Protein AF-A0A2A3HDX5-F1 (afdb_monomer)

pLDDT: mean 86.26, std 14.19, range [23.27, 98.81]

Mean predicted aligned error: 11.77 Å

Structure (mmCIF, N/CA/C/O backbone):
data_AF-A0A2A3HDX5-F1
#
_entry.id   AF-A0A2A3HDX5-F1
#
loop_
_atom_site.group_PDB
_atom_site.id
_atom_site.type_symbol
_atom_site.label_atom_id
_atom_site.label_alt_id
_atom_site.label_comp_id
_atom_site.label_asym_id
_atom_site.label_entity_id
_atom_site.label_seq_id
_atom_site.pdbx_PDB_ins_code
_atom_site.Cartn_x
_atom_site.Cartn_y
_atom_site.Cartn_z
_atom_site.occupancy
_atom_site.B_iso_or_equiv
_atom_site.auth_seq_id
_atom_site.auth_comp_id
_atom_site.auth_asym_id
_atom_site.auth_atom_id
_atom_site.pdbx_PDB_model_num
ATOM 1 N N . MET A 1 1 ? -5.873 13.989 49.346 1.00 29.36 1 MET A N 1
ATOM 2 C CA . MET A 1 1 ? -6.504 12.853 48.635 1.00 29.36 1 MET A CA 1
ATOM 3 C C . MET A 1 1 ? -7.904 12.492 49.153 1.00 29.36 1 MET A C 1
ATOM 5 O O . MET A 1 1 ? -8.596 11.765 48.463 1.00 29.36 1 MET A O 1
ATOM 9 N N . SER A 1 2 ? -8.398 13.068 50.260 1.00 23.27 2 SER A N 1
ATOM 10 C CA . SER A 1 2 ? -9.788 12.904 50.744 1.00 23.27 2 SER A CA 1
ATOM 11 C C . SER A 1 2 ? -10.852 13.723 49.984 1.00 23.27 2 SER A C 1
ATOM 13 O O . SER A 1 2 ? -11.965 13.888 50.469 1.00 23.27 2 SER A O 1
ATOM 15 N N . ARG A 1 3 ? -10.521 14.278 48.811 1.00 31.16 3 ARG A N 1
ATOM 16 C CA . ARG A 1 3 ? -11.404 15.168 48.030 1.00 31.16 3 ARG A CA 1
ATOM 17 C C . ARG A 1 3 ? -11.554 14.790 46.555 1.00 31.16 3 ARG A C 1
ATOM 19 O O . ARG A 1 3 ? -12.134 15.552 45.800 1.00 31.16 3 ARG A O 1
ATOM 26 N N . ILE A 1 4 ? -11.116 13.591 46.164 1.00 33.06 4 ILE A N 1
ATOM 27 C CA . ILE A 1 4 ? -11.606 12.971 44.916 1.00 33.06 4 ILE A CA 1
ATOM 28 C C . ILE A 1 4 ? -13.091 12.562 45.077 1.00 33.06 4 ILE A C 1
ATOM 30 O O . ILE A 1 4 ? -13.806 12.413 44.096 1.00 33.06 4 ILE A O 1
ATOM 34 N N . ASP A 1 5 ? -13.585 12.497 46.319 1.00 32.12 5 ASP A N 1
ATOM 35 C CA . ASP A 1 5 ? -14.989 12.241 46.665 1.00 32.12 5 ASP A CA 1
ATOM 36 C C . ASP A 1 5 ? -15.783 13.518 47.043 1.00 32.12 5 ASP A C 1
ATOM 38 O O . ASP A 1 5 ? -16.868 13.428 47.614 1.00 32.12 5 ASP A O 1
ATOM 42 N N . GLY A 1 6 ? -15.262 14.721 46.761 1.00 29.25 6 GLY A N 1
ATOM 43 C CA . GLY A 1 6 ? -15.857 15.988 47.203 1.00 29.25 6 GLY A CA 1
ATOM 44 C C . GLY A 1 6 ? -16.529 16.800 46.093 1.00 29.25 6 GLY A C 1
ATOM 45 O O . GLY A 1 6 ? -15.847 17.479 45.337 1.00 29.25 6 GLY A O 1
ATOM 46 N N . GLU A 1 7 ? -17.863 16.783 46.094 1.00 30.11 7 GLU A N 1
ATOM 47 C CA . GLU A 1 7 ? -18.774 17.859 45.646 1.00 30.11 7 GLU A CA 1
ATOM 48 C C . GLU A 1 7 ? -19.170 18.025 44.166 1.00 30.11 7 GLU A C 1
ATOM 50 O O . GLU A 1 7 ? -19.931 18.939 43.880 1.00 30.11 7 GLU A O 1
ATOM 55 N N . ASN A 1 8 ? -18.861 17.097 43.249 1.00 29.55 8 ASN A N 1
ATOM 56 C CA . ASN A 1 8 ? -19.584 17.051 41.952 1.00 29.55 8 ASN A CA 1
ATOM 57 C C . ASN A 1 8 ? -19.887 15.647 41.383 1.00 29.55 8 ASN A C 1
ATOM 59 O O . ASN A 1 8 ? -20.447 15.512 40.297 1.00 29.55 8 ASN A O 1
ATOM 63 N N . SER A 1 9 ? -19.608 14.566 42.114 1.00 32.16 9 SER A N 1
ATOM 64 C CA . SER A 1 9 ? -19.750 13.199 41.599 1.00 32.16 9 SER A CA 1
ATOM 65 C C . SER A 1 9 ? -21.141 12.586 41.845 1.00 32.16 9 SER A C 1
ATOM 67 O O . SER A 1 9 ? -21.323 11.657 42.628 1.00 32.16 9 SER A O 1
ATOM 69 N N . ARG A 1 10 ? -22.143 13.037 41.074 1.00 30.02 10 ARG A N 1
ATOM 70 C CA . ARG A 1 10 ? -23.196 12.111 40.589 1.00 30.02 10 ARG A CA 1
ATOM 71 C C . ARG A 1 10 ? -22.709 11.271 39.393 1.00 30.02 10 ARG A C 1
ATOM 73 O O . ARG A 1 10 ? -23.472 10.489 38.830 1.00 30.02 10 ARG A O 1
ATOM 80 N N . GLU A 1 11 ? -21.441 11.416 39.018 1.00 41.84 11 GLU A N 1
ATOM 81 C CA . GLU A 1 11 ? -20.782 10.690 37.939 1.00 41.84 11 GLU A CA 1
ATOM 82 C C . GLU A 1 11 ? -20.215 9.345 38.420 1.00 41.84 11 GLU A C 1
ATOM 84 O O . GLU A 1 11 ? -19.734 9.206 39.545 1.00 41.84 11 GLU A O 1
ATOM 89 N N . LYS A 1 12 ? -20.351 8.323 37.566 1.00 50.56 12 LYS A N 1
ATOM 90 C CA . LYS A 1 12 ? -20.046 6.911 37.842 1.00 50.56 12 LYS A CA 1
ATOM 91 C C . LYS A 1 12 ? -18.658 6.742 38.482 1.00 50.56 12 LYS A C 1
ATOM 93 O O . LYS A 1 12 ? -17.657 7.172 37.921 1.00 50.56 12 LYS A O 1
ATOM 98 N N . LYS A 1 13 ? -18.595 6.041 39.621 1.00 57.62 13 LYS A N 1
ATOM 99 C CA . LYS A 1 13 ? -17.328 5.596 40.223 1.00 57.62 13 LYS A CA 1
ATOM 100 C C . LYS A 1 13 ? -16.625 4.625 39.263 1.00 57.62 13 LYS A C 1
ATOM 102 O O . LYS A 1 13 ? -17.256 3.672 38.806 1.00 57.62 13 LYS A O 1
ATOM 107 N N . LEU A 1 14 ? -15.338 4.861 38.984 1.00 58.59 14 LEU A N 1
ATOM 108 C CA . LEU A 1 14 ? -14.471 3.903 38.283 1.00 58.59 14 LEU A CA 1
ATOM 109 C C . LEU A 1 14 ? -14.567 2.519 38.961 1.00 58.59 14 LEU A C 1
ATOM 111 O O . LEU A 1 14 ? -14.590 2.481 40.197 1.00 58.59 14 LEU A O 1
ATOM 115 N N . PRO A 1 15 ? -14.591 1.407 38.195 1.00 66.25 15 PRO A N 1
ATOM 116 C CA . PRO A 1 15 ? -14.511 0.057 38.753 1.00 66.25 15 PRO A CA 1
ATOM 117 C C . PRO A 1 15 ? -13.350 -0.081 39.743 1.00 66.25 15 PRO A C 1
ATOM 119 O O . PRO A 1 15 ? -12.271 0.475 39.518 1.00 66.25 15 PRO A O 1
ATOM 122 N N . GLU A 1 16 ? -13.573 -0.801 40.840 1.00 67.50 16 GLU A N 1
ATOM 123 C CA . GLU A 1 16 ? -12.605 -0.926 41.936 1.00 67.50 16 GLU A CA 1
ATOM 124 C C . GLU A 1 16 ? -11.291 -1.557 41.462 1.00 67.50 16 GLU A C 1
ATOM 126 O O . GLU A 1 16 ? -10.225 -1.010 41.742 1.00 67.50 16 GLU A O 1
ATOM 131 N N . GLU A 1 17 ? -11.367 -2.583 40.607 1.00 65.88 17 GLU A N 1
ATOM 132 C CA . GLU A 1 17 ? -10.187 -3.261 40.057 1.00 65.88 17 GLU A CA 1
ATOM 133 C C . GLU A 1 17 ? -9.284 -2.295 39.271 1.00 65.88 17 GLU A C 1
ATOM 135 O O . GLU A 1 17 ? -8.059 -2.315 39.384 1.00 65.88 17 GLU A O 1
ATOM 140 N N . LYS A 1 18 ? -9.878 -1.372 38.505 1.00 65.75 18 LYS A N 1
ATOM 141 C CA . LYS A 1 18 ? -9.108 -0.351 37.784 1.00 65.75 18 LYS A CA 1
ATOM 142 C C . LYS A 1 18 ? -8.481 0.671 38.708 1.00 65.75 18 LYS A C 1
ATOM 144 O O . LYS A 1 18 ? -7.370 1.124 38.440 1.00 65.75 18 LYS A O 1
ATOM 149 N N . ARG A 1 19 ? -9.216 1.100 39.739 1.00 71.56 19 ARG A N 1
ATOM 150 C CA . ARG A 1 19 ? -8.685 2.059 40.710 1.00 71.56 19 ARG A CA 1
ATOM 151 C C . ARG A 1 19 ? -7.432 1.482 41.344 1.00 71.56 19 ARG A C 1
ATOM 153 O O . ARG A 1 19 ? -6.453 2.205 41.438 1.00 71.56 19 ARG A O 1
ATOM 160 N N . GLU A 1 20 ? -7.434 0.200 41.692 1.00 69.56 20 GLU A N 1
ATOM 161 C CA . GLU A 1 20 ? -6.246 -0.476 42.214 1.00 69.56 20 GLU A CA 1
ATOM 162 C C . GLU A 1 20 ? -5.088 -0.486 41.213 1.00 69.56 20 GLU A C 1
ATOM 164 O O . GLU A 1 20 ? -3.992 -0.071 41.578 1.00 69.56 20 GLU A O 1
ATOM 169 N N . VAL A 1 21 ? -5.313 -0.865 39.948 1.00 68.31 21 VAL A N 1
ATOM 170 C CA . VAL A 1 21 ? -4.245 -0.877 38.927 1.00 68.31 21 VAL A CA 1
ATOM 171 C C . VAL A 1 21 ? -3.658 0.521 38.709 1.00 68.31 21 VAL A C 1
ATOM 173 O O . VAL A 1 21 ? -2.443 0.693 38.780 1.00 68.31 21 VAL A O 1
ATOM 176 N N . ILE A 1 22 ? -4.503 1.540 38.514 1.00 68.62 22 ILE A N 1
ATOM 177 C CA . ILE A 1 22 ? -4.050 2.931 38.344 1.00 68.62 22 ILE A CA 1
ATOM 178 C C . ILE A 1 22 ? -3.278 3.385 39.586 1.00 68.62 22 ILE A C 1
ATOM 180 O O . ILE A 1 22 ? -2.213 3.988 39.467 1.00 68.62 22 ILE A O 1
ATOM 184 N N . MET A 1 23 ? -3.800 3.098 40.782 1.00 72.12 23 MET A N 1
ATOM 185 C CA . MET A 1 23 ? -3.158 3.492 42.032 1.00 72.12 23 MET A CA 1
ATOM 186 C C . MET A 1 23 ? -1.813 2.802 42.220 1.00 72.12 23 MET A C 1
ATOM 188 O O . MET A 1 23 ? -0.877 3.471 42.649 1.00 72.12 23 MET A O 1
ATOM 192 N N . ASN A 1 24 ? -1.689 1.517 41.895 1.00 69.69 24 ASN A N 1
ATOM 193 C CA . ASN A 1 24 ? -0.436 0.777 42.012 1.00 69.69 24 ASN A CA 1
ATOM 194 C C . ASN A 1 24 ? 0.639 1.371 41.099 1.00 69.69 24 ASN A C 1
ATOM 196 O O . ASN A 1 24 ? 1.730 1.695 41.567 1.00 69.69 24 ASN A O 1
ATOM 200 N N . GLU A 1 25 ? 0.305 1.609 39.835 1.00 67.12 25 GLU A N 1
ATOM 201 C CA . GLU A 1 25 ? 1.253 2.121 38.847 1.00 67.12 25 GLU A CA 1
ATOM 202 C C . GLU A 1 25 ? 1.669 3.570 39.122 1.00 67.12 25 GLU A C 1
ATOM 204 O O . GLU A 1 25 ? 2.853 3.900 39.211 1.00 67.12 25 GLU A O 1
ATOM 209 N N . VAL A 1 26 ? 0.695 4.451 39.362 1.00 70.19 26 VAL A N 1
ATOM 210 C CA . VAL A 1 26 ? 0.956 5.868 39.638 1.00 70.19 26 VAL A CA 1
ATOM 211 C C . VAL A 1 26 ? 1.676 6.049 40.982 1.00 70.19 26 VAL A C 1
ATOM 213 O O . VAL A 1 26 ? 2.553 6.907 41.111 1.00 70.19 26 VAL A O 1
ATOM 216 N N . SER A 1 27 ? 1.365 5.224 41.989 1.00 71.50 27 SER A N 1
ATOM 217 C CA . SER A 1 27 ? 2.059 5.281 43.284 1.00 71.50 27 SER A CA 1
ATOM 218 C C . SER A 1 27 ? 3.542 4.955 43.157 1.00 71.50 27 SER A C 1
ATOM 220 O O . SER A 1 27 ? 4.344 5.555 43.872 1.00 71.50 27 SER A O 1
ATOM 222 N N . ASN A 1 28 ? 3.920 4.040 42.262 1.00 68.38 28 ASN A N 1
ATOM 223 C CA . ASN A 1 28 ? 5.319 3.676 42.049 1.00 68.38 28 ASN A CA 1
ATOM 224 C C . ASN A 1 28 ? 6.129 4.855 41.494 1.00 68.38 28 ASN A C 1
ATOM 226 O O . ASN A 1 28 ? 7.231 5.115 41.976 1.00 68.38 28 ASN A O 1
ATOM 230 N N . VAL A 1 29 ? 5.556 5.637 40.572 1.00 67.88 29 VAL A N 1
ATOM 231 C CA . VAL A 1 29 ? 6.195 6.849 40.026 1.00 67.88 29 VAL A CA 1
ATOM 232 C C . VAL A 1 29 ? 6.490 7.868 41.129 1.00 67.88 29 VAL A C 1
ATOM 234 O O . VAL A 1 29 ? 7.585 8.428 41.193 1.00 67.88 29 VAL A O 1
ATOM 237 N N . PHE A 1 30 ? 5.538 8.088 42.038 1.00 67.81 30 PHE A N 1
ATOM 238 C CA . PHE A 1 30 ? 5.719 9.049 43.126 1.00 67.81 30 PHE A CA 1
ATOM 239 C C . PHE A 1 30 ? 6.679 8.561 44.212 1.00 67.81 30 PHE A C 1
ATOM 241 O O . PHE A 1 30 ? 7.401 9.383 44.780 1.00 67.81 30 PHE A O 1
ATOM 248 N N . LYS A 1 31 ? 6.700 7.252 44.493 1.00 68.38 31 LYS A N 1
ATOM 249 C CA . LYS A 1 31 ? 7.575 6.647 45.506 1.00 68.38 31 LYS A CA 1
ATOM 250 C C . LYS A 1 31 ? 9.033 6.561 45.050 1.00 68.38 31 LYS A C 1
ATOM 252 O O . LYS A 1 31 ? 9.915 6.856 45.842 1.00 68.38 31 LYS A O 1
ATOM 257 N N . ASN A 1 32 ? 9.290 6.222 43.786 1.00 64.88 32 ASN A N 1
ATOM 258 C CA . ASN A 1 32 ? 10.648 5.946 43.296 1.00 64.88 32 ASN A CA 1
ATOM 259 C C . ASN A 1 32 ? 11.505 7.200 43.045 1.00 64.88 32 ASN A C 1
ATOM 261 O O . ASN A 1 32 ? 12.716 7.085 42.891 1.00 64.88 32 ASN A O 1
ATOM 265 N N . GLN A 1 33 ? 10.899 8.388 42.979 1.00 64.94 33 GLN A N 1
ATOM 266 C CA . GLN A 1 33 ? 11.599 9.650 42.695 1.00 64.94 33 GLN A CA 1
ATOM 267 C C . GLN A 1 33 ? 11.646 10.619 43.893 1.00 64.94 33 GLN A C 1
ATOM 269 O O . GLN A 1 33 ? 11.982 11.792 43.713 1.00 64.94 33 GLN A O 1
ATOM 274 N N . ASP A 1 34 ? 11.255 10.170 45.094 1.00 69.50 34 ASP A N 1
ATOM 275 C CA . ASP A 1 34 ? 11.167 10.992 46.314 1.00 69.50 34 ASP A CA 1
ATOM 276 C C . ASP A 1 34 ? 10.407 12.324 46.115 1.00 69.50 34 ASP A C 1
ATOM 278 O O . ASP A 1 34 ? 10.627 13.311 46.821 1.00 69.50 34 ASP A O 1
ATOM 282 N N . LEU A 1 35 ? 9.475 12.384 45.151 1.00 72.62 35 LEU A N 1
ATOM 283 C CA . LEU A 1 35 ? 8.777 13.626 44.776 1.00 72.62 35 LEU A CA 1
ATOM 284 C C . LEU A 1 35 ? 7.881 14.158 45.899 1.00 72.62 35 LEU A C 1
ATOM 286 O O . LEU A 1 35 ? 7.528 15.342 45.907 1.00 72.62 35 LEU A O 1
ATOM 290 N N . TYR A 1 36 ? 7.507 13.283 46.831 1.00 76.12 36 TYR A N 1
ATOM 291 C CA . TYR A 1 36 ? 6.725 13.599 48.019 1.00 76.12 36 TYR A CA 1
ATOM 292 C C . TYR A 1 36 ? 7.569 14.196 49.155 1.00 76.12 36 TYR A C 1
ATOM 294 O O . TYR A 1 36 ? 6.994 14.797 50.065 1.00 76.12 36 TYR A O 1
ATOM 302 N N . THR A 1 37 ? 8.900 14.082 49.103 1.00 78.94 37 THR A N 1
ATOM 303 C CA . THR A 1 37 ? 9.803 14.567 50.152 1.00 78.94 37 THR A CA 1
ATOM 304 C C . THR A 1 37 ? 9.849 16.103 50.150 1.00 78.94 37 THR A C 1
ATOM 306 O O . THR A 1 37 ? 10.144 16.709 49.114 1.00 78.94 37 THR A O 1
ATOM 309 N N . PRO A 1 38 ? 9.538 16.777 51.275 1.00 79.00 38 PRO A N 1
ATOM 310 C CA . PRO A 1 38 ? 9.551 18.236 51.341 1.00 79.00 38 PRO A CA 1
ATOM 311 C C . PRO A 1 38 ? 10.972 18.808 51.292 1.00 79.00 38 PRO A C 1
ATOM 313 O O . PRO A 1 38 ? 11.850 18.364 52.028 1.00 79.00 38 PRO A O 1
ATOM 316 N N . GLN A 1 39 ? 11.177 19.860 50.501 1.00 78.19 39 GLN A N 1
ATOM 317 C CA . GLN A 1 39 ? 12.342 20.742 50.587 1.00 78.19 39 GLN A CA 1
ATOM 318 C C . GLN A 1 39 ? 11.842 22.141 50.964 1.00 78.19 39 GLN A C 1
ATOM 320 O O . GLN A 1 39 ? 10.990 22.700 50.281 1.00 78.19 39 GLN A O 1
ATOM 325 N N . ASN A 1 40 ? 12.324 22.705 52.077 1.00 80.94 40 ASN A N 1
ATOM 326 C CA . ASN A 1 40 ? 11.859 23.999 52.608 1.00 80.94 40 ASN A CA 1
ATOM 327 C C . ASN A 1 40 ? 10.333 24.077 52.853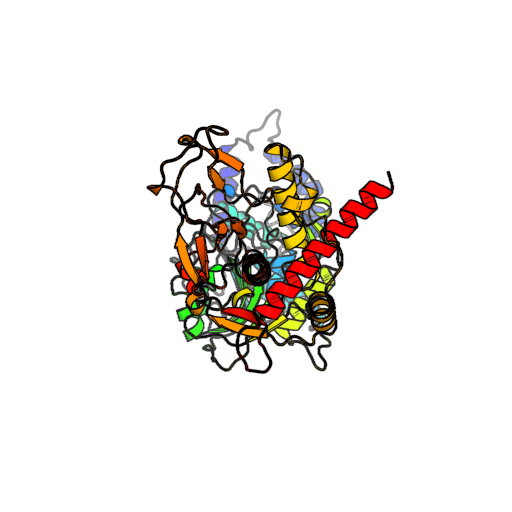 1.00 80.94 40 ASN A C 1
ATOM 329 O O . ASN A 1 40 ? 9.707 25.104 52.612 1.00 80.94 40 ASN A O 1
ATOM 333 N N . GLY A 1 41 ? 9.723 22.986 53.333 1.00 84.12 41 GLY A N 1
ATOM 334 C CA . GLY A 1 41 ? 8.296 22.937 53.692 1.00 84.12 41 GLY A CA 1
ATOM 335 C C . GLY A 1 41 ? 7.333 22.612 52.542 1.00 84.12 41 GLY A C 1
ATOM 336 O O . GLY A 1 41 ? 6.136 22.438 52.783 1.00 84.12 41 GLY A O 1
ATOM 337 N N . GLU A 1 42 ? 7.828 22.459 51.311 1.00 83.62 42 GLU A N 1
ATOM 338 C CA . GLU A 1 42 ? 7.024 22.074 50.148 1.00 83.62 42 GLU A CA 1
ATOM 339 C C . GLU A 1 42 ? 7.691 20.940 49.357 1.00 83.62 42 GLU A C 1
ATOM 341 O O . GLU A 1 42 ? 8.897 20.940 49.125 1.00 83.62 42 GLU A O 1
ATOM 346 N N . SER A 1 43 ? 6.911 19.937 48.948 1.00 86.56 43 SER A N 1
ATOM 347 C CA . SER A 1 43 ? 7.396 18.868 48.073 1.00 86.56 43 SER A CA 1
ATOM 348 C C . SER A 1 43 ? 7.189 19.225 46.601 1.00 86.56 43 SER A C 1
ATOM 350 O O . SER A 1 43 ? 6.252 19.948 46.245 1.00 86.56 43 SER A O 1
ATOM 352 N N . LYS A 1 44 ? 8.029 18.677 45.715 1.00 82.56 44 LYS A N 1
ATOM 353 C CA . LYS A 1 44 ? 7.875 18.859 44.260 1.00 82.56 44 LYS A CA 1
ATOM 354 C C . LYS A 1 44 ? 6.496 18.392 43.785 1.00 82.56 44 LYS A C 1
ATOM 356 O O . LYS A 1 44 ? 5.871 19.072 42.976 1.00 82.56 44 LYS A O 1
ATOM 361 N N . LEU A 1 45 ? 5.994 17.289 44.345 1.00 83.50 45 LEU A N 1
ATOM 362 C CA . LEU A 1 45 ? 4.656 16.773 44.063 1.00 83.50 45 LEU A CA 1
ATOM 363 C C . LEU A 1 45 ? 3.558 17.769 44.448 1.00 83.50 45 LEU A C 1
ATOM 365 O O . LEU A 1 45 ? 2.649 18.001 43.656 1.00 83.50 45 LEU A O 1
ATOM 369 N N . ARG A 1 46 ? 3.648 18.393 45.633 1.00 83.56 46 ARG A N 1
ATOM 370 C CA . ARG A 1 46 ? 2.680 19.412 46.065 1.00 83.56 46 ARG A CA 1
ATOM 371 C C . ARG A 1 46 ? 2.673 20.603 45.112 1.00 83.56 46 ARG A C 1
ATOM 373 O O . ARG A 1 46 ? 1.595 21.064 44.742 1.00 83.56 46 ARG A O 1
ATOM 380 N N . LYS A 1 47 ? 3.849 21.063 44.683 1.00 84.56 47 LYS A N 1
ATOM 381 C CA . LYS A 1 47 ? 3.977 22.180 43.741 1.00 84.56 47 LYS A CA 1
ATOM 382 C C . LYS A 1 47 ? 3.330 21.863 42.390 1.00 84.56 47 LYS A C 1
ATOM 384 O O . LYS A 1 47 ? 2.502 22.635 41.918 1.00 84.56 47 LYS A O 1
ATOM 389 N N . VAL A 1 48 ? 3.643 20.702 41.807 1.00 83.69 48 VAL A N 1
ATOM 390 C CA . VAL A 1 48 ? 3.046 20.247 40.536 1.00 83.69 48 VAL A CA 1
ATOM 391 C C . VAL A 1 48 ? 1.535 20.066 40.672 1.00 83.69 48 VAL A C 1
ATOM 393 O O . VAL A 1 48 ? 0.785 20.578 39.847 1.00 83.69 48 VAL A O 1
ATOM 396 N N . TYR A 1 49 ? 1.075 19.402 41.735 1.00 84.38 49 TYR A N 1
ATOM 397 C CA . TYR A 1 49 ? -0.352 19.217 41.992 1.00 84.38 49 TYR A CA 1
ATOM 398 C C . TYR A 1 49 ? -1.084 20.554 42.123 1.00 84.38 49 TYR A C 1
ATOM 400 O O . TYR A 1 49 ? -2.178 20.693 41.594 1.00 84.38 49 TYR A O 1
ATOM 408 N N . THR A 1 50 ? -0.487 21.545 42.790 1.00 85.50 50 THR A N 1
ATOM 409 C CA . THR A 1 50 ? -1.100 22.871 42.965 1.00 85.50 50 THR A CA 1
ATOM 410 C C . THR A 1 50 ? -1.289 23.577 41.623 1.00 85.50 50 THR A C 1
ATOM 412 O O . THR A 1 50 ? -2.368 24.108 41.383 1.00 85.50 50 THR A O 1
ATOM 415 N N . ILE A 1 51 ? -0.293 23.515 40.730 1.00 85.88 51 ILE A N 1
ATOM 416 C CA . ILE A 1 51 ? -0.396 24.056 39.362 1.00 85.88 51 ILE A CA 1
ATOM 417 C C . ILE A 1 51 ? -1.500 23.328 38.589 1.00 85.88 51 ILE A C 1
ATOM 419 O O . ILE A 1 51 ? -2.406 23.957 38.055 1.00 85.88 51 ILE A O 1
ATOM 423 N N . VAL A 1 52 ? -1.482 21.991 38.571 1.00 82.12 52 VAL A N 1
ATOM 424 C CA . VAL A 1 52 ? -2.504 21.207 37.857 1.00 82.12 52 VAL A CA 1
ATOM 425 C C . VAL A 1 52 ? -3.901 21.499 38.412 1.00 82.12 52 VAL A C 1
ATOM 427 O O . VAL A 1 52 ? -4.842 21.697 37.651 1.00 82.12 52 VAL A O 1
ATOM 430 N N . HIS A 1 53 ? -4.051 21.564 39.733 1.00 81.75 53 HIS A N 1
ATOM 431 C CA . HIS A 1 53 ? -5.340 21.748 40.385 1.00 81.75 53 HIS A CA 1
ATOM 432 C C . HIS A 1 53 ? -5.912 23.155 40.212 1.00 81.75 53 HIS A C 1
ATOM 434 O O . HIS A 1 53 ? -7.114 23.295 40.010 1.00 81.75 53 HIS A O 1
ATOM 440 N N . ASN A 1 54 ? -5.082 24.191 40.310 1.00 83.50 54 ASN A N 1
ATOM 441 C CA . ASN A 1 54 ? -5.558 25.572 40.269 1.00 83.50 54 ASN A CA 1
ATOM 442 C C . ASN A 1 54 ? -5.579 26.139 38.848 1.00 83.50 54 ASN A C 1
ATOM 444 O O . ASN A 1 54 ? -6.485 26.898 38.521 1.00 83.50 54 ASN A O 1
ATOM 448 N N . ASP A 1 55 ? -4.624 25.742 38.004 1.00 82.81 55 ASP A N 1
ATOM 449 C CA . ASP A 1 55 ? -4.404 26.373 36.701 1.00 82.81 55 ASP A CA 1
ATOM 450 C C . ASP A 1 55 ? -4.854 25.494 35.526 1.00 82.81 55 ASP A C 1
ATOM 452 O O . ASP A 1 55 ? -4.979 26.001 34.416 1.00 82.81 55 ASP A O 1
ATOM 456 N N . ILE A 1 56 ? -5.095 24.188 35.726 1.00 75.69 56 ILE A N 1
ATOM 457 C CA . ILE A 1 56 ? -5.475 23.261 34.639 1.00 75.69 56 ILE A CA 1
ATOM 458 C C . ILE A 1 56 ? -6.860 22.647 34.872 1.00 75.69 56 ILE A C 1
ATOM 460 O O . ILE A 1 56 ? -7.711 22.712 33.984 1.00 75.69 56 ILE A O 1
ATOM 464 N N . LEU A 1 57 ? -7.126 22.083 36.057 1.00 72.94 57 LEU A N 1
ATOM 465 C CA . LEU A 1 57 ? -8.397 21.412 36.358 1.00 72.94 57 LEU A CA 1
ATOM 466 C C . LEU A 1 57 ? -9.643 22.289 36.143 1.00 72.94 57 LEU A C 1
ATOM 468 O O . LEU A 1 57 ? -10.605 21.742 35.616 1.00 72.94 57 LEU A O 1
ATOM 472 N N . PRO A 1 58 ? -9.674 23.605 36.446 1.00 75.94 58 PRO A N 1
ATOM 473 C CA . PRO A 1 58 ? -10.866 24.426 36.201 1.00 75.94 58 PRO A CA 1
ATOM 474 C C . PRO A 1 58 ? -11.255 24.518 34.718 1.00 75.94 58 PRO A C 1
ATOM 476 O O . PRO A 1 58 ? -12.435 24.605 34.375 1.00 75.94 58 PRO A O 1
ATOM 479 N N . TYR A 1 59 ? -10.267 24.452 33.822 1.00 68.62 59 TYR A N 1
ATOM 480 C CA . TYR A 1 59 ? -10.498 24.401 32.376 1.00 68.62 59 TYR A CA 1
ATOM 481 C C . TYR A 1 59 ? -10.954 23.013 31.910 1.00 68.62 59 TYR A C 1
ATOM 483 O O . TYR A 1 59 ? -11.574 22.895 30.858 1.00 68.62 59 TYR A O 1
ATOM 491 N N . LEU A 1 60 ? -10.668 21.967 32.693 1.00 63.28 60 LEU A N 1
ATOM 492 C CA . LEU A 1 60 ? -11.133 20.601 32.455 1.00 63.28 60 LEU A CA 1
ATOM 493 C C . LEU A 1 60 ? -12.502 20.304 33.084 1.00 63.28 60 LEU A C 1
ATOM 495 O O . LEU A 1 60 ? -13.133 19.357 32.641 1.00 63.28 60 LEU A O 1
ATOM 499 N N . SER A 1 61 ? -12.946 21.050 34.102 1.00 56.16 61 SER A N 1
ATOM 500 C CA . SER A 1 61 ? -14.148 20.748 34.902 1.00 56.16 61 SER A CA 1
ATOM 501 C C . SER A 1 61 ? -15.322 21.718 34.714 1.00 56.16 61 SER A C 1
ATOM 503 O O . SER A 1 61 ? -16.376 21.524 35.319 1.00 56.16 61 SER A O 1
ATOM 505 N N . SER A 1 62 ? -15.165 22.771 33.909 1.00 55.56 62 SER A N 1
ATOM 506 C CA . SER A 1 62 ? -16.241 23.729 33.630 1.00 55.56 62 SER A CA 1
ATOM 507 C C . SER A 1 62 ? -17.233 23.188 32.589 1.00 55.56 62 SER A C 1
ATOM 509 O O . SER A 1 62 ? -16.847 22.549 31.614 1.00 55.56 62 SER A O 1
ATOM 511 N N . GLU A 1 63 ? -18.531 23.484 32.763 1.00 46.56 63 GLU A N 1
ATOM 512 C CA . GLU A 1 63 ? -19.658 23.022 31.917 1.00 46.56 63 GLU A CA 1
ATOM 513 C C . GLU A 1 63 ? -19.558 23.399 30.418 1.00 46.56 63 GLU A C 1
ATOM 515 O O . GLU A 1 63 ? -20.365 22.955 29.604 1.00 46.56 63 GLU A O 1
ATOM 520 N N . LEU A 1 64 ? -18.536 24.160 30.019 1.00 46.31 64 LEU A N 1
ATOM 521 C CA . LEU A 1 64 ? -18.162 24.467 28.634 1.00 46.31 64 LEU A CA 1
ATOM 522 C C . LEU A 1 64 ? -17.225 23.399 28.034 1.00 46.31 64 LEU A C 1
ATOM 524 O O . LEU A 1 64 ? -16.295 23.718 27.290 1.00 46.31 64 LEU A O 1
ATOM 528 N N . HIS A 1 65 ? -17.486 22.121 28.329 1.00 52.41 65 HIS A N 1
ATOM 529 C CA . HIS A 1 65 ? -16.848 20.963 27.698 1.00 52.41 65 HIS A CA 1
ATOM 530 C C . HIS A 1 65 ? -17.114 20.933 26.183 1.00 52.41 65 HIS A C 1
ATOM 532 O O . HIS A 1 65 ? -17.934 20.164 25.678 1.00 52.41 65 HIS A O 1
ATOM 538 N N . ASN A 1 66 ? -16.373 21.725 25.418 1.00 55.09 66 ASN A N 1
ATOM 539 C CA . ASN A 1 66 ? -16.210 21.453 24.004 1.00 55.09 66 ASN A CA 1
ATOM 540 C C . ASN A 1 66 ? -15.209 20.301 23.898 1.00 55.09 66 ASN A C 1
ATOM 542 O O . ASN A 1 66 ? -14.036 20.468 24.225 1.00 55.09 66 ASN A O 1
ATOM 546 N N . ILE A 1 67 ? -15.674 19.145 23.412 1.00 56.38 67 ILE A N 1
ATOM 547 C CA . ILE A 1 67 ? -14.881 17.956 23.022 1.00 56.38 67 ILE A CA 1
ATOM 548 C C . ILE A 1 67 ? -13.559 18.344 22.322 1.00 56.38 67 ILE A C 1
ATOM 550 O O . ILE A 1 67 ? -12.535 17.674 22.443 1.00 56.38 67 ILE A O 1
ATOM 554 N N . ASP A 1 68 ? -13.575 19.473 21.622 1.00 59.56 68 ASP A N 1
ATOM 555 C CA . ASP A 1 68 ? -12.454 20.054 20.902 1.00 59.56 68 ASP A CA 1
ATOM 556 C C . ASP A 1 68 ? -11.289 20.561 21.788 1.00 59.56 68 ASP A C 1
ATOM 558 O O . ASP A 1 68 ? -10.133 20.467 21.380 1.00 59.56 68 ASP A O 1
ATOM 562 N N . PHE A 1 69 ? -11.534 21.057 23.010 1.00 68.00 69 PHE A N 1
ATOM 563 C CA . PHE A 1 69 ? -10.457 21.466 23.931 1.00 68.00 69 PHE A CA 1
ATOM 564 C C . PHE A 1 69 ? -9.698 20.251 24.469 1.00 68.00 69 PHE A C 1
ATOM 566 O O . PHE A 1 69 ? -8.477 20.166 24.324 1.00 68.00 69 PHE A O 1
ATOM 573 N N . THR A 1 70 ? -10.420 19.273 25.017 1.00 64.75 70 THR A N 1
ATOM 574 C CA . THR A 1 70 ? -9.825 18.023 25.501 1.00 64.75 70 THR A CA 1
ATOM 575 C C . THR A 1 70 ? -9.101 17.287 24.374 1.00 64.75 70 THR A C 1
ATOM 577 O O . THR A 1 70 ? -7.976 16.825 24.555 1.00 64.75 70 THR A O 1
ATOM 580 N N . GLY A 1 71 ? -9.700 17.252 23.177 1.00 62.97 71 GLY A N 1
ATOM 581 C CA . GLY A 1 71 ? -9.081 16.712 21.969 1.00 62.97 71 GLY A CA 1
ATOM 582 C C . GLY A 1 71 ? -7.741 17.369 21.623 1.00 62.97 71 GLY A C 1
ATOM 583 O O . GLY A 1 71 ? -6.811 16.673 21.218 1.00 62.97 71 GLY A O 1
ATOM 584 N N . ARG A 1 72 ? -7.627 18.694 21.786 1.00 67.06 72 ARG A N 1
ATOM 585 C CA . ARG A 1 72 ? -6.375 19.436 21.569 1.00 67.06 72 ARG A CA 1
ATOM 586 C C . ARG A 1 72 ? -5.343 19.164 22.658 1.00 67.06 72 ARG A C 1
ATOM 588 O O . ARG A 1 72 ? -4.180 18.951 22.326 1.00 67.06 72 ARG A O 1
ATOM 595 N N . LEU A 1 73 ? -5.757 19.121 23.925 1.00 68.00 73 LEU A N 1
ATOM 596 C CA . LEU A 1 73 ? -4.868 18.798 25.043 1.00 68.00 73 LEU A CA 1
ATOM 597 C C . LEU A 1 73 ? -4.259 17.398 24.885 1.00 68.00 73 LEU A C 1
ATOM 599 O O . LEU A 1 73 ? -3.053 17.236 25.032 1.00 68.00 73 LEU A O 1
ATOM 603 N N . PHE A 1 74 ? -5.071 16.410 24.507 1.00 66.69 74 PHE A N 1
ATOM 604 C CA . PHE A 1 74 ? -4.617 15.048 24.213 1.00 66.69 74 PHE A CA 1
ATOM 605 C C . PHE A 1 74 ? -3.567 14.999 23.099 1.00 66.69 74 PHE A C 1
ATOM 607 O O . PHE A 1 74 ? -2.548 14.331 23.257 1.00 66.69 74 PHE A O 1
ATOM 614 N N . ASN A 1 75 ? -3.787 15.719 21.991 1.00 64.12 75 ASN A N 1
ATOM 615 C CA . ASN A 1 75 ? -2.816 15.758 20.895 1.00 64.12 75 ASN A CA 1
ATOM 616 C C . ASN A 1 75 ? -1.468 16.297 21.387 1.00 64.12 75 ASN A C 1
ATOM 618 O O . ASN A 1 75 ? -0.438 15.698 21.105 1.00 64.12 75 ASN A O 1
ATOM 622 N N . VAL A 1 76 ? -1.493 17.380 22.173 1.00 67.25 76 VAL A N 1
ATOM 623 C CA . VAL A 1 76 ? -0.275 17.943 22.760 1.00 67.25 76 VAL A CA 1
ATOM 624 C C . VAL A 1 76 ? 0.388 16.924 23.678 1.00 67.25 76 VAL A C 1
ATOM 626 O O . VAL A 1 76 ? 1.573 16.691 23.518 1.00 67.25 76 VAL A O 1
ATOM 629 N N . LEU A 1 77 ? -0.339 16.287 24.602 1.00 67.31 77 LEU A N 1
ATOM 630 C CA . LEU A 1 77 ? 0.244 15.332 25.553 1.00 67.31 77 LEU A CA 1
ATOM 631 C C . LEU A 1 77 ? 0.888 14.123 24.859 1.00 67.31 77 LEU A C 1
ATOM 633 O O . LEU A 1 77 ? 1.994 13.743 25.234 1.00 67.31 77 LEU A O 1
ATOM 637 N N . ASN A 1 78 ? 0.251 13.567 23.825 1.00 64.62 78 ASN A N 1
ATOM 638 C CA . ASN A 1 78 ? 0.805 12.442 23.067 1.00 64.62 78 ASN A CA 1
ATOM 639 C C . ASN A 1 78 ? 2.107 12.784 22.330 1.00 64.62 78 ASN A C 1
ATOM 641 O O . ASN A 1 78 ? 2.928 11.890 22.144 1.00 64.62 78 ASN A O 1
ATOM 645 N N . ASP A 1 79 ? 2.329 14.044 21.945 1.00 62.16 79 ASP A N 1
ATOM 646 C CA . ASP A 1 79 ? 3.588 14.468 21.315 1.00 62.16 79 ASP A CA 1
ATOM 647 C C . ASP A 1 79 ? 4.787 14.397 22.283 1.00 62.16 79 ASP A C 1
ATOM 649 O O . ASP A 1 79 ? 5.935 14.351 21.837 1.00 62.16 79 ASP A O 1
ATOM 653 N N . TRP A 1 80 ? 4.537 14.381 23.599 1.00 59.38 80 TRP A N 1
ATOM 654 C CA . TRP A 1 80 ? 5.570 14.278 24.640 1.00 59.38 80 TRP A CA 1
ATOM 655 C C . TRP A 1 80 ? 5.748 12.861 25.193 1.00 59.38 80 TRP A C 1
ATOM 657 O O . TRP A 1 80 ? 6.662 12.644 25.988 1.00 59.38 80 TRP A O 1
ATOM 667 N N . VAL A 1 81 ? 4.896 11.906 24.806 1.00 61.75 81 VAL A N 1
ATOM 668 C CA . VAL A 1 81 ? 5.037 10.508 25.226 1.00 61.75 81 VAL A CA 1
ATOM 669 C C . VAL A 1 81 ? 6.116 9.854 24.372 1.00 61.75 81 VAL A C 1
ATOM 671 O O . VAL A 1 81 ? 5.916 9.599 23.183 1.00 61.75 81 VAL A O 1
ATOM 674 N N . ASP A 1 82 ? 7.252 9.560 24.995 1.00 55.00 82 ASP A N 1
ATOM 675 C CA . ASP A 1 82 ? 8.260 8.687 24.405 1.00 55.00 82 ASP A CA 1
ATOM 676 C C . ASP A 1 82 ? 7.790 7.237 24.569 1.00 55.00 82 ASP A C 1
ATOM 678 O O . ASP A 1 82 ? 7.461 6.815 25.678 1.00 55.00 82 ASP A O 1
ATOM 682 N N . VAL A 1 83 ? 7.676 6.495 23.467 1.00 57.12 83 VAL A N 1
ATOM 683 C CA . VAL A 1 83 ? 7.285 5.079 23.510 1.00 57.12 83 VAL A CA 1
ATOM 684 C C . VAL A 1 83 ? 8.571 4.271 23.679 1.00 57.12 83 VAL A C 1
ATOM 686 O O . VAL A 1 83 ? 9.401 4.303 22.763 1.00 57.12 83 VAL A O 1
ATOM 689 N N . PRO A 1 84 ? 8.760 3.558 24.806 1.00 47.12 84 PRO A N 1
ATOM 690 C CA . PRO A 1 84 ? 9.927 2.703 24.994 1.00 47.12 84 PRO A CA 1
ATOM 691 C C . PRO A 1 84 ? 10.059 1.726 23.817 1.00 47.12 84 PRO A C 1
ATOM 693 O O . PRO A 1 84 ? 9.062 1.175 23.351 1.00 47.12 84 PRO A O 1
ATOM 696 N N . ASP A 1 85 ? 11.278 1.546 23.306 1.00 49.97 85 ASP A N 1
ATOM 697 C CA . ASP A 1 85 ? 11.617 0.617 22.214 1.00 49.97 85 ASP A CA 1
ATOM 698 C C . ASP A 1 85 ? 10.947 0.881 20.847 1.00 49.97 85 ASP A C 1
ATOM 700 O O . ASP A 1 85 ? 10.960 0.016 19.964 1.00 49.97 85 ASP A O 1
ATOM 704 N N . GLY A 1 86 ? 10.418 2.089 20.606 1.00 47.50 86 GLY A N 1
ATOM 705 C CA . GLY A 1 86 ? 9.789 2.465 19.328 1.00 47.50 86 GLY A CA 1
ATOM 706 C C . GLY A 1 86 ? 10.700 2.352 18.092 1.00 47.50 86 GLY A C 1
ATOM 707 O O . GLY A 1 86 ? 10.203 2.335 16.968 1.00 47.50 86 GLY A O 1
ATOM 708 N N . ALA A 1 87 ? 12.019 2.249 18.288 1.00 42.69 87 ALA A N 1
ATOM 709 C CA . ALA A 1 87 ? 13.001 2.052 17.222 1.00 42.69 87 ALA A CA 1
ATOM 710 C C . ALA A 1 87 ? 13.288 0.571 16.892 1.00 42.69 87 ALA A C 1
ATOM 712 O O . ALA A 1 87 ? 13.771 0.302 15.795 1.00 42.69 87 ALA A O 1
ATOM 713 N N . GLU A 1 88 ? 13.003 -0.378 17.796 1.00 44.12 88 GLU A N 1
ATOM 714 C CA . GLU A 1 88 ? 13.351 -1.800 17.608 1.00 44.12 88 GLU A CA 1
ATOM 715 C C . GLU A 1 88 ? 12.150 -2.703 17.265 1.00 44.12 88 GLU A C 1
ATOM 717 O O . GLU A 1 88 ? 12.351 -3.763 16.678 1.00 44.12 88 GLU A O 1
ATOM 722 N N . ASN A 1 89 ? 10.903 -2.301 17.566 1.00 46.84 89 ASN A N 1
ATOM 723 C CA . ASN A 1 89 ? 9.749 -3.223 17.551 1.00 46.84 89 ASN A CA 1
ATOM 724 C C . ASN A 1 89 ? 8.607 -2.923 16.554 1.00 46.84 89 ASN A C 1
ATOM 726 O O . ASN A 1 89 ? 7.560 -3.568 16.643 1.00 46.84 89 ASN A O 1
ATOM 730 N N . ASP A 1 90 ? 8.761 -1.986 15.609 1.00 59.59 90 ASP A N 1
ATOM 731 C CA . ASP A 1 90 ? 7.688 -1.574 14.672 1.00 59.59 90 ASP A CA 1
ATOM 732 C C . ASP A 1 90 ? 6.376 -1.127 15.373 1.00 59.59 90 ASP A C 1
ATOM 734 O O . ASP A 1 90 ? 5.290 -1.170 14.792 1.00 59.59 90 ASP A O 1
ATOM 738 N N . VAL A 1 91 ? 6.449 -0.690 16.637 1.00 67.12 91 VAL A N 1
ATOM 739 C CA . VAL A 1 91 ? 5.298 -0.198 17.412 1.00 67.12 91 VAL A CA 1
ATOM 740 C C . VAL A 1 91 ? 5.185 1.311 17.222 1.00 67.12 91 VAL A C 1
ATOM 742 O O . VAL A 1 91 ? 6.010 2.075 17.722 1.00 67.12 91 VAL A O 1
ATOM 745 N N . VAL A 1 92 ? 4.157 1.758 16.496 1.00 73.88 92 VAL A N 1
ATOM 746 C CA . VAL A 1 92 ? 3.980 3.175 16.145 1.00 73.88 92 VAL A CA 1
ATOM 747 C C . VAL A 1 92 ? 2.587 3.668 16.522 1.00 73.88 92 VAL A C 1
ATOM 749 O O . VAL A 1 92 ? 1.583 3.028 16.222 1.00 73.88 92 VAL A O 1
ATOM 752 N N . LEU A 1 93 ? 2.510 4.849 17.141 1.00 79.50 93 LEU A N 1
ATOM 753 C CA . LEU A 1 93 ? 1.230 5.510 17.400 1.00 79.50 93 LEU A CA 1
ATOM 754 C C . LEU A 1 93 ? 0.612 6.023 16.094 1.00 79.50 93 LEU A C 1
ATOM 756 O O . LEU A 1 93 ? 1.220 6.825 15.380 1.00 79.50 93 LEU A O 1
ATOM 760 N N . THR A 1 94 ? -0.615 5.586 15.815 1.00 87.44 94 THR A N 1
ATOM 761 C CA . THR A 1 94 ? -1.374 5.970 14.620 1.00 87.44 94 THR A CA 1
ATOM 762 C C . THR A 1 94 ? -1.808 7.441 14.686 1.00 87.44 94 THR A C 1
ATOM 764 O O . THR A 1 94 ? -2.454 7.839 15.661 1.00 87.44 94 THR A O 1
ATOM 767 N N . PRO A 1 95 ? -1.520 8.267 13.660 1.00 86.75 95 PRO A N 1
ATOM 768 C CA . PRO A 1 95 ? -1.986 9.649 13.617 1.00 86.75 95 PRO A CA 1
ATOM 769 C C . PRO A 1 95 ? -3.516 9.758 13.648 1.00 86.75 95 PRO A C 1
ATOM 771 O O . PRO A 1 95 ? -4.226 8.953 13.047 1.00 86.75 95 PRO A O 1
ATOM 774 N N . ARG A 1 96 ? -4.036 10.811 14.288 1.00 83.44 96 ARG A N 1
ATOM 775 C CA . ARG A 1 96 ? -5.482 10.994 14.502 1.00 83.44 96 ARG A CA 1
ATOM 776 C C . ARG A 1 96 ? -6.311 11.028 13.214 1.00 83.44 96 ARG A C 1
ATOM 778 O O . ARG A 1 96 ? -7.387 10.446 13.177 1.00 83.44 96 ARG A O 1
ATOM 785 N N . TYR A 1 97 ? -5.816 11.676 12.160 1.00 88.31 97 TYR A N 1
ATOM 786 C CA . TYR A 1 97 ? -6.526 11.726 10.875 1.00 88.31 97 TYR A CA 1
ATOM 787 C C . TYR A 1 97 ? -6.671 10.329 10.241 1.00 88.31 97 TYR A C 1
ATOM 789 O O . TYR A 1 97 ? -7.677 10.048 9.593 1.00 88.31 97 TYR A O 1
ATOM 797 N N . VAL A 1 98 ? -5.723 9.419 10.503 1.00 94.94 98 VAL A N 1
ATOM 798 C CA . VAL A 1 98 ? -5.798 8.016 10.068 1.00 94.94 98 VAL A CA 1
ATOM 799 C C . VAL A 1 98 ? -6.780 7.226 10.932 1.00 94.94 98 VAL A C 1
ATOM 801 O O . VAL A 1 98 ? -7.617 6.498 10.402 1.00 94.94 98 VAL A O 1
ATOM 804 N N . THR A 1 99 ? -6.744 7.384 12.261 1.00 95.50 99 THR A N 1
ATOM 805 C CA . THR A 1 99 ? -7.703 6.674 13.127 1.00 95.50 99 THR A CA 1
ATOM 806 C C . THR A 1 99 ? -9.145 7.109 12.860 1.00 95.50 99 THR A C 1
ATOM 808 O O . THR A 1 99 ? -10.055 6.280 12.872 1.00 95.50 99 THR A O 1
ATOM 811 N N . GLU A 1 100 ? -9.359 8.390 12.553 1.00 95.88 100 GLU A N 1
ATOM 812 C CA . GLU A 1 100 ? -10.658 8.934 12.161 1.00 95.88 100 GLU A CA 1
ATOM 813 C C . GLU A 1 100 ? -11.135 8.390 10.808 1.00 95.88 100 GLU A C 1
ATOM 815 O O . GLU A 1 100 ? -12.275 7.924 10.714 1.00 95.88 100 GLU A O 1
ATOM 820 N N . VAL A 1 101 ? -10.286 8.380 9.770 1.00 98.19 101 VAL A N 1
ATOM 821 C CA . VAL A 1 101 ? -10.695 7.853 8.457 1.00 98.19 101 VAL A CA 1
ATOM 822 C C . VAL A 1 101 ? -10.995 6.361 8.515 1.00 98.19 101 VAL A C 1
ATOM 824 O O . VAL A 1 101 ? -11.999 5.931 7.961 1.00 98.19 101 VAL A O 1
ATOM 827 N N . MET A 1 102 ? -10.212 5.572 9.254 1.00 98.69 102 MET A N 1
ATOM 828 C CA . MET A 1 102 ? -10.469 4.139 9.425 1.00 98.69 102 MET A CA 1
ATOM 829 C C . MET A 1 102 ? -11.790 3.868 10.150 1.00 98.69 102 MET A C 1
ATOM 831 O O . MET A 1 102 ? -12.556 3.002 9.727 1.00 98.69 102 MET A O 1
ATOM 835 N N . ALA A 1 103 ? -12.117 4.648 11.185 1.00 98.56 103 ALA A N 1
ATOM 836 C CA . ALA A 1 103 ? -13.414 4.554 11.851 1.00 98.56 103 ALA A CA 1
ATOM 837 C C . ALA A 1 103 ? -14.578 4.908 10.900 1.00 98.56 103 ALA A C 1
ATOM 839 O O . ALA A 1 103 ? -15.629 4.261 10.922 1.00 98.56 103 ALA A O 1
ATOM 840 N N . ARG A 1 104 ? -14.384 5.884 10.002 1.00 98.62 104 ARG A N 1
ATOM 841 C CA . ARG A 1 104 ? -15.354 6.217 8.944 1.00 98.62 104 ARG A CA 1
ATOM 842 C C . ARG A 1 104 ? -15.468 5.119 7.881 1.00 98.62 104 ARG A C 1
ATOM 844 O O . ARG A 1 104 ? -16.587 4.796 7.487 1.00 98.62 104 ARG A O 1
ATOM 851 N N . LEU A 1 105 ? -14.356 4.515 7.457 1.00 98.69 105 LEU A N 1
ATOM 852 C CA . LEU A 1 105 ? -14.318 3.380 6.521 1.00 98.69 105 LEU A CA 1
ATOM 853 C C . LEU A 1 105 ? -15.084 2.174 7.082 1.00 98.69 105 LEU A C 1
ATOM 855 O O . LEU A 1 105 ? -15.895 1.567 6.381 1.00 98.69 105 LEU A O 1
ATOM 859 N N . ALA A 1 106 ? -14.926 1.895 8.378 1.00 98.25 106 ALA A N 1
ATOM 860 C CA . ALA A 1 106 ? -15.691 0.872 9.089 1.00 98.25 106 ALA A CA 1
ATOM 861 C C . ALA A 1 106 ? -17.154 1.276 9.381 1.00 98.25 106 ALA A C 1
ATOM 863 O O . ALA A 1 106 ? -17.895 0.511 9.995 1.00 98.25 106 ALA A O 1
ATOM 864 N N . SER A 1 107 ? -17.602 2.451 8.918 1.00 97.75 107 SER A N 1
ATOM 865 C CA . SER A 1 107 ? -18.976 2.952 9.068 1.00 97.75 107 SER A CA 1
ATOM 866 C C . SER A 1 107 ? -19.453 3.047 10.527 1.00 97.75 107 SER A C 1
ATOM 868 O O . SER A 1 107 ? -20.618 2.763 10.832 1.00 97.75 107 SER A O 1
ATOM 870 N N . VAL A 1 108 ? -18.557 3.468 11.430 1.00 98.50 108 VAL A N 1
ATOM 871 C CA . VAL A 1 108 ? -18.876 3.702 12.846 1.00 98.50 108 VAL A CA 1
ATOM 872 C C . VAL A 1 108 ? -20.052 4.672 12.983 1.00 98.50 108 VAL A C 1
ATOM 874 O O . VAL A 1 108 ? -20.098 5.730 12.356 1.00 98.50 108 VAL A O 1
ATOM 877 N N . ASN A 1 109 ? -21.011 4.314 13.832 1.00 98.31 109 ASN A N 1
ATOM 878 C CA . ASN A 1 109 ? -22.197 5.110 14.134 1.00 98.31 109 ASN A CA 1
ATOM 879 C C . ASN A 1 109 ? -22.588 4.953 15.609 1.00 98.31 109 ASN A C 1
ATOM 881 O O . ASN A 1 109 ? -21.992 4.156 16.330 1.00 98.31 109 ASN A O 1
ATOM 885 N N . LYS A 1 110 ? -23.612 5.682 16.075 1.00 97.81 110 LYS A N 1
ATOM 886 C CA . LYS A 1 110 ? -23.982 5.688 17.501 1.00 97.81 110 LYS A CA 1
ATOM 887 C C . LYS A 1 110 ? -24.237 4.293 18.096 1.00 97.81 110 LYS A C 1
ATOM 889 O O . LYS A 1 110 ? -24.107 4.138 19.306 1.00 97.81 110 LYS A O 1
ATOM 894 N N . ASP A 1 111 ? -24.618 3.291 17.303 1.00 97.94 111 ASP A N 1
ATOM 895 C CA . ASP A 1 111 ? -24.962 1.931 17.749 1.00 97.94 111 ASP A CA 1
ATOM 896 C C . ASP A 1 111 ? -23.834 0.904 17.533 1.00 97.94 111 ASP A C 1
ATOM 898 O O . ASP A 1 111 ? -24.012 -0.280 17.816 1.00 97.94 111 ASP A O 1
ATOM 902 N N . SER A 1 112 ? -22.662 1.345 17.071 1.00 98.31 112 SER A N 1
ATOM 903 C CA . SER A 1 112 ? -21.479 0.494 16.936 1.00 98.31 112 SER A CA 1
ATOM 904 C C . SER A 1 112 ? -20.942 0.029 18.293 1.00 98.31 112 SER A C 1
ATOM 906 O O . SER A 1 112 ? -20.948 0.787 19.257 1.00 98.31 112 SER A O 1
ATOM 908 N N . TYR A 1 113 ? -20.433 -1.197 18.350 1.00 97.88 113 TYR A N 1
ATOM 909 C CA . TYR A 1 113 ? -19.610 -1.731 19.433 1.00 97.88 113 TYR A CA 1
ATOM 910 C C . TYR A 1 113 ? -18.210 -1.952 18.865 1.00 97.88 113 TYR A C 1
ATOM 912 O O . TYR A 1 113 ? -18.013 -2.815 18.003 1.00 97.88 113 TYR A O 1
ATOM 920 N N . VAL A 1 114 ? -17.279 -1.101 19.293 1.00 98.06 114 VAL A N 1
ATOM 921 C CA . VAL A 1 114 ? -15.965 -0.909 18.676 1.00 98.06 114 VAL A CA 1
ATOM 922 C C . VAL A 1 114 ? -14.893 -1.594 19.503 1.00 98.06 114 VAL A C 1
ATOM 924 O O . VAL A 1 114 ? -14.828 -1.415 20.722 1.00 98.06 114 VAL A O 1
ATOM 927 N N . TRP A 1 115 ? -14.048 -2.347 18.809 1.00 94.19 115 TRP A N 1
ATOM 928 C CA . TRP A 1 115 ? -13.005 -3.168 19.397 1.00 94.19 115 TRP A CA 1
ATOM 929 C C . TRP A 1 115 ? -11.630 -2.841 18.822 1.00 94.19 115 TRP A C 1
ATOM 931 O O . TRP A 1 115 ? -11.499 -2.688 17.606 1.00 94.19 115 TRP A O 1
ATOM 941 N N . ASP A 1 116 ? -10.618 -2.809 19.687 1.00 96.69 116 ASP A N 1
ATOM 942 C CA . ASP A 1 116 ? -9.207 -2.684 19.318 1.00 96.69 116 ASP A CA 1
ATOM 943 C C . ASP A 1 116 ? -8.341 -3.666 20.136 1.00 96.69 116 ASP A C 1
ATOM 945 O O . ASP A 1 116 ? -8.324 -3.628 21.367 1.00 96.69 116 ASP A O 1
ATOM 949 N N . TYR A 1 117 ? -7.635 -4.576 19.457 1.00 95.50 117 TYR A N 1
ATOM 950 C CA . TYR A 1 117 ? -6.808 -5.625 20.081 1.00 95.50 117 TYR A CA 1
ATOM 951 C C . TYR A 1 117 ? -5.357 -5.192 20.355 1.00 95.50 117 TYR A C 1
ATOM 953 O O . TYR A 1 117 ? -4.606 -5.962 20.962 1.00 95.50 117 TYR A O 1
ATOM 961 N N . ALA A 1 118 ? -4.964 -4.007 19.890 1.00 94.00 118 ALA A N 1
ATOM 962 C CA . ALA A 1 118 ? -3.650 -3.404 20.085 1.00 94.00 118 ALA A CA 1
ATOM 963 C C . ALA A 1 118 ? -3.843 -1.900 20.336 1.00 94.00 118 ALA A C 1
ATOM 965 O O . ALA A 1 118 ? -3.450 -1.052 19.538 1.00 94.00 118 ALA A O 1
ATOM 966 N N . THR A 1 119 ? -4.521 -1.591 21.445 1.00 92.62 119 THR A N 1
ATOM 967 C CA . THR A 1 119 ? -5.138 -0.278 21.690 1.00 92.62 119 THR A CA 1
ATOM 968 C C . THR A 1 119 ? -4.150 0.880 21.725 1.00 92.62 119 THR A C 1
ATOM 970 O O . THR A 1 119 ? -4.529 2.017 21.413 1.00 92.62 119 THR A O 1
ATOM 973 N N . GLY A 1 120 ? -2.894 0.636 22.109 1.00 89.88 120 GLY A N 1
ATOM 974 C CA . GLY A 1 120 ? -1.907 1.692 22.256 1.00 89.88 120 GLY A CA 1
ATOM 975 C C . GLY A 1 120 ? -2.437 2.791 23.177 1.00 89.88 120 GLY A C 1
ATOM 976 O O . GLY A 1 120 ? -3.077 2.521 24.187 1.00 89.88 120 GLY A O 1
ATOM 977 N N . SER A 1 121 ? -2.269 4.054 22.784 1.00 85.44 121 SER A N 1
ATOM 978 C CA . SER A 1 121 ? -2.777 5.216 23.532 1.00 85.44 121 SER A CA 1
ATOM 979 C C . SER A 1 121 ? -4.296 5.469 23.408 1.00 85.44 121 SER A C 1
ATOM 981 O O . SER A 1 121 ? -4.756 6.554 23.774 1.00 85.44 121 SER A O 1
ATOM 983 N N . ALA A 1 122 ? -5.071 4.494 22.910 1.00 90.25 122 ALA A N 1
ATOM 984 C CA . ALA A 1 122 ? -6.516 4.544 22.634 1.00 90.25 122 ALA A CA 1
ATOM 985 C C . ALA A 1 122 ? -6.954 5.439 21.456 1.00 90.25 122 ALA A C 1
ATOM 987 O O . ALA A 1 122 ? -8.115 5.846 21.369 1.00 90.25 122 ALA A O 1
ATOM 988 N N . GLY A 1 123 ? -6.058 5.718 20.504 1.00 89.50 123 GLY A N 1
ATOM 989 C CA . GLY A 1 123 ? -6.343 6.599 19.364 1.00 89.50 123 GLY A CA 1
ATOM 990 C C . GLY A 1 123 ? -7.561 6.187 18.520 1.00 89.50 123 GLY A C 1
ATOM 991 O O . GLY A 1 123 ? -8.336 7.054 18.113 1.00 89.50 123 GLY A O 1
ATOM 992 N N . PHE A 1 124 ? -7.772 4.886 18.278 1.00 94.88 124 PHE A N 1
ATOM 993 C CA . PHE A 1 124 ? -8.951 4.395 17.551 1.00 94.88 124 PHE A CA 1
ATOM 994 C C . PHE A 1 124 ? -10.238 4.506 18.366 1.00 94.88 124 PHE A C 1
ATOM 996 O O . PHE A 1 124 ? -11.249 4.968 17.837 1.00 94.88 124 PHE A O 1
ATOM 1003 N N . LEU A 1 125 ? -10.205 4.137 19.651 1.00 94.56 125 LEU A N 1
ATOM 1004 C CA . LEU A 1 125 ? -11.377 4.211 20.528 1.00 94.56 125 LEU A CA 1
ATOM 1005 C C . LEU A 1 125 ? -11.872 5.652 20.686 1.00 94.56 125 LEU A C 1
ATOM 1007 O O . LEU A 1 125 ? -13.076 5.894 20.638 1.00 94.56 125 LEU A O 1
ATOM 1011 N N . ILE A 1 126 ? -10.955 6.616 20.797 1.00 90.25 126 ILE A N 1
ATOM 1012 C CA . ILE A 1 126 ? -11.286 8.044 20.883 1.00 90.25 126 ILE A CA 1
ATOM 1013 C C . ILE A 1 126 ? -11.913 8.540 19.578 1.00 90.25 126 ILE A C 1
ATOM 1015 O O . ILE A 1 126 ? -12.976 9.164 19.604 1.00 90.25 126 ILE A O 1
ATOM 1019 N N . SER A 1 127 ? -11.295 8.246 18.429 1.00 92.50 127 SER A N 1
ATOM 1020 C CA . SER A 1 127 ? -11.833 8.649 17.123 1.00 92.50 127 SER A CA 1
ATOM 1021 C C . SER A 1 127 ? -13.209 8.036 16.860 1.00 92.50 127 SER A C 1
ATOM 1023 O O . SER A 1 127 ? -14.128 8.736 16.431 1.00 92.50 127 SER A O 1
ATOM 1025 N N . ALA A 1 128 ? -13.396 6.761 17.201 1.00 96.38 128 ALA A N 1
ATOM 1026 C CA . ALA A 1 128 ? -14.692 6.110 17.122 1.00 96.38 128 ALA A CA 1
ATOM 1027 C C . ALA A 1 128 ? -15.716 6.771 18.057 1.00 96.38 128 ALA A C 1
ATOM 1029 O O . ALA A 1 128 ? -16.795 7.148 17.607 1.00 96.38 128 ALA A O 1
ATOM 1030 N N . MET A 1 129 ? -15.368 7.004 19.326 1.00 93.75 129 MET A N 1
ATOM 1031 C CA . MET A 1 129 ? -16.243 7.664 20.297 1.00 93.75 129 MET A CA 1
ATOM 1032 C C . MET A 1 129 ? -16.724 9.035 19.809 1.00 93.75 129 MET A C 1
ATOM 1034 O O . MET A 1 129 ? -17.912 9.342 19.927 1.00 93.75 129 MET A O 1
ATOM 1038 N N . HIS A 1 130 ? -15.836 9.847 19.229 1.00 91.62 130 HIS A N 1
ATOM 1039 C CA . HIS A 1 130 ? -16.205 11.144 18.663 1.00 91.62 130 HIS A CA 1
ATOM 1040 C C . HIS A 1 130 ? -17.237 11.011 17.539 1.00 91.62 130 HIS A C 1
ATOM 1042 O O . HIS A 1 130 ? -18.246 11.718 17.561 1.00 91.62 130 HIS A O 1
ATOM 1048 N N . LEU A 1 131 ? -17.043 10.077 16.602 1.00 95.44 131 LEU A N 1
ATOM 1049 C CA . LEU A 1 131 ? -18.007 9.820 15.525 1.00 95.44 131 LEU A CA 1
ATOM 1050 C C . LEU A 1 131 ? -19.352 9.321 16.069 1.00 95.44 131 LEU A C 1
ATOM 1052 O O . LEU A 1 131 ? -20.410 9.757 15.613 1.00 95.44 131 LEU A O 1
ATOM 1056 N N . MET A 1 132 ? -19.327 8.446 17.074 1.00 96.75 132 MET A N 1
ATOM 1057 C CA . MET A 1 132 ? -20.528 7.895 17.707 1.00 96.75 132 MET A CA 1
ATOM 1058 C C . MET A 1 132 ? -21.338 8.973 18.433 1.00 96.75 132 MET A C 1
ATOM 1060 O O . MET A 1 132 ? -22.561 9.018 18.294 1.00 96.75 132 MET A O 1
ATOM 1064 N N . ILE A 1 133 ? -20.667 9.853 19.184 1.00 93.19 133 ILE A N 1
ATOM 1065 C CA . ILE A 1 133 ? -21.301 10.983 19.873 1.00 93.19 133 ILE A CA 1
ATOM 1066 C C . ILE A 1 133 ? -21.841 11.987 18.852 1.00 93.19 133 ILE A C 1
ATOM 1068 O O . ILE A 1 133 ? -22.988 12.406 18.978 1.00 93.19 133 ILE A O 1
ATOM 1072 N N . ALA A 1 134 ? -21.076 12.332 17.813 1.00 93.88 134 ALA A N 1
ATOM 1073 C CA . ALA A 1 134 ? -21.538 13.235 16.758 1.00 93.88 134 ALA A CA 1
ATOM 1074 C C . ALA A 1 134 ? -22.786 12.689 16.038 1.00 93.88 134 ALA A C 1
ATOM 1076 O O . ALA A 1 134 ? -23.752 13.422 15.806 1.00 93.88 134 ALA A O 1
ATOM 1077 N N . ASP A 1 135 ? -22.810 11.387 15.734 1.00 97.44 135 ASP A N 1
ATOM 1078 C CA . ASP A 1 135 ? -23.974 10.732 15.138 1.00 97.44 135 ASP A CA 1
ATOM 1079 C C . ASP A 1 135 ? -25.184 10.717 16.088 1.00 97.44 135 ASP A C 1
ATOM 1081 O O . ASP A 1 135 ? -26.310 10.980 15.653 1.00 97.44 135 ASP A O 1
ATOM 1085 N N . ALA A 1 136 ? -24.961 10.473 17.385 1.00 96.31 136 ALA A N 1
ATOM 1086 C CA . ALA A 1 136 ? -25.998 10.540 18.412 1.00 96.31 136 ALA A CA 1
ATOM 1087 C C . ALA A 1 136 ? -26.592 11.951 18.527 1.00 96.31 136 ALA A C 1
ATOM 1089 O O . ALA A 1 136 ? -27.808 12.091 18.429 1.00 96.31 136 ALA A O 1
ATOM 1090 N N . THR A 1 137 ? -25.759 12.989 18.637 1.00 94.38 137 THR A N 1
ATOM 1091 C CA . THR A 1 137 ? -26.180 14.400 18.721 1.00 94.38 137 THR A CA 1
ATOM 1092 C C . THR A 1 137 ? -26.987 14.834 17.498 1.00 94.38 137 THR A C 1
ATOM 1094 O O . THR A 1 137 ? -27.951 15.590 17.607 1.00 94.38 137 THR A O 1
ATOM 1097 N N . ARG A 1 138 ? -26.639 14.334 16.308 1.00 96.31 138 ARG A N 1
ATOM 1098 C CA . ARG A 1 138 ? -27.381 14.636 15.079 1.00 96.31 138 ARG A CA 1
ATOM 1099 C C . ARG A 1 138 ? -28.775 13.993 15.068 1.00 96.31 138 ARG A C 1
ATOM 1101 O O . ARG A 1 138 ? -29.746 14.646 14.663 1.00 96.31 138 ARG A O 1
ATOM 1108 N N . LYS A 1 139 ? -28.868 12.721 15.478 1.00 96.75 139 LYS A N 1
ATOM 1109 C CA . LYS A 1 139 ? -30.074 11.882 15.348 1.00 96.75 139 LYS A CA 1
ATOM 1110 C C . LYS A 1 139 ? -31.039 11.980 16.534 1.00 96.75 139 LYS A C 1
ATOM 1112 O O . LYS A 1 139 ? -32.244 11.913 16.317 1.00 96.75 139 LYS A O 1
ATOM 1117 N N . ILE A 1 140 ? -30.540 12.139 17.757 1.00 95.75 140 ILE A N 1
ATOM 1118 C CA . ILE A 1 140 ? -31.345 12.152 18.985 1.00 95.75 140 ILE A CA 1
ATOM 1119 C C . ILE A 1 140 ? -31.666 13.598 19.357 1.00 95.75 140 ILE A C 1
ATOM 1121 O O . ILE A 1 140 ? -30.766 14.415 19.525 1.00 95.75 140 ILE A O 1
ATOM 1125 N N . LYS A 1 141 ? -32.958 13.921 19.471 1.00 94.56 141 LYS A N 1
ATOM 1126 C CA . LYS A 1 141 ? -33.422 15.279 19.808 1.00 94.56 141 LYS A CA 1
ATOM 1127 C C . LYS A 1 141 ? -33.680 15.477 21.300 1.00 94.56 141 LYS A C 1
ATOM 1129 O O . LYS A 1 141 ? -33.546 16.595 21.783 1.00 94.56 141 LYS A O 1
ATOM 1134 N N . SER A 1 142 ? -34.041 14.411 22.018 1.00 96.00 142 SER A N 1
ATOM 1135 C CA . SER A 1 142 ? -34.286 14.466 23.461 1.00 96.00 142 SER A CA 1
ATOM 1136 C C . SER A 1 142 ? -32.963 14.608 24.228 1.00 96.00 142 SER A C 1
ATOM 1138 O O . SER A 1 142 ? -32.095 13.743 24.080 1.00 96.00 142 SER A O 1
ATOM 1140 N N . PRO A 1 143 ? -32.792 15.649 25.068 1.00 91.81 143 PRO A N 1
ATOM 1141 C CA . PRO A 1 143 ? -31.579 15.826 25.867 1.00 91.81 143 PRO A CA 1
ATOM 1142 C C . PRO A 1 143 ? -31.297 14.659 26.819 1.00 91.81 143 PRO A C 1
ATOM 1144 O O . PRO A 1 143 ? -30.142 14.265 26.982 1.00 91.81 143 PRO A O 1
ATOM 1147 N N . ASP A 1 144 ? -32.338 14.074 27.413 1.00 91.75 144 ASP A N 1
ATOM 1148 C CA . ASP A 1 144 ? -32.193 12.965 28.361 1.00 91.75 144 ASP A CA 1
ATOM 1149 C C . ASP A 1 144 ? -31.827 11.659 27.653 1.00 91.75 144 ASP A C 1
ATOM 1151 O O . ASP A 1 144 ? -30.960 10.910 28.116 1.00 91.75 144 ASP A O 1
ATOM 1155 N N . GLU A 1 145 ? -32.435 11.399 26.493 1.00 94.19 145 GLU A N 1
ATOM 1156 C CA . GLU A 1 145 ? -32.081 10.250 25.659 1.00 94.19 145 GLU A CA 1
ATOM 1157 C C . GLU A 1 145 ? -30.650 10.385 25.127 1.00 94.19 145 GLU A C 1
ATOM 1159 O O . GLU A 1 145 ? -29.883 9.423 25.172 1.00 94.19 145 GLU A O 1
ATOM 1164 N N . LEU A 1 146 ? -30.252 11.588 24.695 1.00 91.44 146 LEU A N 1
ATOM 1165 C CA . LEU A 1 146 ? -28.894 11.867 24.237 1.00 91.44 146 LEU A CA 1
ATOM 1166 C C . LEU A 1 146 ? -27.886 11.638 25.364 1.00 91.44 146 LEU A C 1
ATOM 1168 O O . LEU A 1 146 ? -26.908 10.917 25.167 1.00 91.44 146 LEU A O 1
ATOM 1172 N N . ARG A 1 147 ? -28.151 12.171 26.563 1.00 87.19 147 ARG A N 1
ATOM 1173 C CA . ARG A 1 147 ? -27.307 11.960 27.749 1.00 87.19 147 ARG A CA 1
ATOM 1174 C C . ARG A 1 147 ? -27.171 10.474 28.080 1.00 87.19 147 ARG A C 1
ATOM 1176 O O . ARG A 1 147 ? -26.064 9.994 28.319 1.00 87.19 147 ARG A O 1
ATOM 1183 N N . SER A 1 148 ? -28.279 9.737 28.036 1.00 88.56 148 SER A N 1
ATOM 1184 C CA . SER A 1 148 ? -28.309 8.296 28.307 1.00 88.56 148 SER A CA 1
ATOM 1185 C C . SER A 1 148 ? -27.537 7.507 27.248 1.00 88.56 148 SER A C 1
ATOM 1187 O O . SER A 1 148 ? -26.744 6.624 27.578 1.00 88.56 148 SER A O 1
ATOM 1189 N N . LYS A 1 149 ? -27.689 7.864 25.967 1.00 94.25 149 LYS A N 1
ATOM 1190 C CA . LYS A 1 149 ? -26.958 7.240 24.864 1.00 94.25 149 LYS A CA 1
ATOM 1191 C C . LYS A 1 149 ? -25.463 7.536 24.929 1.00 94.25 149 LYS A C 1
ATOM 1193 O O . LYS A 1 149 ? -24.670 6.616 24.769 1.00 94.25 149 LYS A O 1
ATOM 1198 N N . MET A 1 150 ? -25.061 8.775 25.207 1.00 89.19 150 MET A N 1
ATOM 1199 C CA . MET A 1 150 ? -23.652 9.138 25.400 1.00 89.19 150 MET A CA 1
ATOM 1200 C C . MET A 1 150 ? -23.038 8.375 26.579 1.00 89.19 150 MET A C 1
ATOM 1202 O O . MET A 1 150 ? -21.923 7.867 26.469 1.00 89.19 150 MET A O 1
ATOM 1206 N N . ALA A 1 151 ? -23.782 8.224 27.679 1.00 85.88 151 ALA A N 1
ATOM 1207 C CA . ALA A 1 151 ? -23.354 7.427 28.825 1.00 85.88 151 ALA A CA 1
ATOM 1208 C C . ALA A 1 151 ? -23.232 5.929 28.498 1.00 85.88 151 ALA A C 1
ATOM 1210 O O . ALA A 1 151 ? -22.372 5.261 29.073 1.00 85.88 151 ALA A O 1
ATOM 1211 N N . LYS A 1 152 ? -24.061 5.404 27.584 1.00 90.38 152 LYS A N 1
ATOM 1212 C CA . LYS A 1 152 ? -23.956 4.031 27.069 1.00 90.38 152 LYS A CA 1
ATOM 1213 C C . LYS A 1 152 ? -22.750 3.852 26.147 1.00 90.38 152 LYS A C 1
ATOM 1215 O O . LYS A 1 152 ? -22.018 2.882 26.301 1.00 90.38 152 LYS A O 1
ATOM 1220 N N . ILE A 1 153 ? -22.504 4.802 25.241 1.00 92.31 153 ILE A N 1
ATOM 1221 C CA . ILE A 1 153 ? -21.342 4.786 24.338 1.00 92.31 153 ILE A CA 1
ATOM 1222 C C . ILE A 1 153 ? -20.048 4.678 25.153 1.00 92.31 153 ILE A C 1
ATOM 1224 O O . ILE A 1 153 ? -19.271 3.751 24.953 1.00 92.31 153 ILE A O 1
ATOM 1228 N N . LYS A 1 154 ? -19.880 5.580 26.126 1.00 85.75 154 LYS A N 1
ATOM 1229 C CA . LYS A 1 154 ? -18.731 5.610 27.044 1.00 85.75 154 LYS A CA 1
ATOM 1230 C C . LYS A 1 154 ? -18.686 4.384 27.972 1.00 85.75 154 LYS A C 1
ATOM 1232 O O . LYS A 1 154 ? -17.627 3.854 28.269 1.00 85.75 154 LYS A O 1
ATOM 1237 N N . GLY A 1 155 ? -19.860 3.926 28.408 1.00 84.44 155 GLY A N 1
ATOM 1238 C CA . GLY A 1 155 ? -20.076 2.786 29.306 1.00 84.44 155 GLY A CA 1
ATOM 1239 C C . GLY A 1 155 ? -19.642 1.436 28.760 1.00 84.44 155 GLY A C 1
ATOM 1240 O O . GLY A 1 155 ? -18.972 0.655 29.430 1.00 84.44 155 GLY A O 1
ATOM 1241 N N . GLU A 1 156 ? -20.142 1.135 27.571 1.00 90.69 156 GLU A N 1
ATOM 1242 C CA . GLU A 1 156 ? -20.402 -0.245 27.168 1.00 90.69 156 GLU A CA 1
ATOM 1243 C C . GLU A 1 156 ? -19.939 -0.523 25.739 1.00 90.69 156 GLU A C 1
ATOM 1245 O O . GLU A 1 156 ? -19.686 -1.673 25.404 1.00 90.69 156 GLU A O 1
ATOM 1250 N N . GLN A 1 157 ? -19.839 0.493 24.879 1.00 94.88 157 GLN A N 1
ATOM 1251 C CA . GLN A 1 157 ? -19.691 0.286 23.434 1.00 94.88 157 GLN A CA 1
ATOM 1252 C C . GLN A 1 157 ? -18.241 0.336 22.927 1.00 94.88 157 GLN A C 1
ATOM 1254 O O . GLN A 1 157 ? -18.013 0.129 21.738 1.00 94.88 157 GLN A O 1
ATOM 1259 N N . LEU A 1 158 ? -17.270 0.611 23.796 1.00 94.88 158 LEU A N 1
ATOM 1260 C CA . LEU A 1 158 ? -15.849 0.711 23.455 1.00 94.88 158 LEU A CA 1
ATOM 1261 C C . LEU A 1 158 ? -15.063 -0.287 24.308 1.00 94.88 158 LEU A C 1
ATOM 1263 O O . LEU A 1 158 ? -15.219 -0.274 25.534 1.00 94.88 158 LEU A O 1
ATOM 1267 N N . LEU A 1 159 ? -14.234 -1.123 23.675 1.00 95.25 159 LEU A N 1
ATOM 1268 C CA . LEU A 1 159 ? -13.358 -2.087 24.348 1.00 95.25 159 LEU A CA 1
ATOM 1269 C C . LEU A 1 159 ? -11.971 -2.100 23.700 1.00 95.25 159 LEU A C 1
ATOM 1271 O O . LEU A 1 159 ? -11.845 -2.194 22.479 1.00 95.25 159 LEU A O 1
ATOM 1275 N N . GLY A 1 160 ? -10.936 -2.037 24.534 1.00 95.12 160 GLY A N 1
ATOM 1276 C CA . GLY A 1 160 ? -9.541 -2.061 24.109 1.00 95.12 160 GLY A CA 1
ATOM 1277 C C . GLY A 1 160 ? -8.712 -3.066 24.896 1.00 95.12 160 GLY A C 1
ATOM 1278 O O . GLY A 1 160 ? -8.987 -3.317 26.067 1.00 95.12 160 GLY A O 1
ATOM 1279 N N . ILE A 1 161 ? -7.684 -3.628 24.273 1.00 94.81 161 ILE A N 1
ATOM 1280 C CA . ILE A 1 161 ? -6.674 -4.446 24.939 1.00 94.81 161 ILE A CA 1
ATOM 1281 C C . ILE A 1 161 ? -5.288 -3.871 24.641 1.00 94.81 161 ILE A C 1
ATOM 1283 O O . ILE A 1 161 ? -4.935 -3.653 23.483 1.00 94.81 161 ILE A O 1
ATOM 1287 N N . GLU A 1 162 ? -4.505 -3.643 25.693 1.00 92.19 162 GLU A N 1
ATOM 1288 C CA . GLU A 1 162 ? -3.116 -3.191 25.612 1.00 92.19 162 GLU A CA 1
ATOM 1289 C C . GLU A 1 162 ? -2.233 -4.074 26.496 1.00 92.19 162 GLU A C 1
ATOM 1291 O O . GLU A 1 162 ? -2.542 -4.319 27.662 1.00 92.19 162 GLU A O 1
ATOM 1296 N N . LYS A 1 163 ? -1.124 -4.567 25.944 1.00 90.69 163 LYS A N 1
ATOM 1297 C CA . LYS A 1 163 ? -0.231 -5.505 26.627 1.00 90.69 163 LYS A CA 1
ATOM 1298 C C . LYS A 1 163 ? 0.716 -4.787 27.585 1.00 90.69 163 LYS A C 1
ATOM 1300 O O . LYS A 1 163 ? 0.999 -5.317 28.657 1.00 90.69 163 LYS A O 1
ATOM 1305 N N . LEU A 1 164 ? 1.246 -3.629 27.195 1.00 85.38 164 LEU A N 1
ATOM 1306 C CA . LEU A 1 164 ? 2.269 -2.918 27.957 1.00 85.38 164 LEU A CA 1
ATOM 1307 C C . LEU A 1 164 ? 1.619 -2.064 29.059 1.00 85.38 164 LEU A C 1
ATOM 1309 O O . LEU A 1 164 ? 0.830 -1.176 28.734 1.00 85.38 164 LEU A O 1
ATOM 1313 N N . PRO A 1 165 ? 1.939 -2.283 30.352 1.00 82.31 165 PRO A N 1
ATOM 1314 C CA . PRO A 1 165 ? 1.336 -1.540 31.466 1.00 82.31 165 PRO A CA 1
ATOM 1315 C C . PRO A 1 165 ? 1.433 -0.017 31.336 1.00 82.31 165 PRO A C 1
ATOM 1317 O O . PRO A 1 165 ? 0.440 0.678 31.534 1.00 82.31 165 PRO A O 1
ATOM 1320 N N . GLU A 1 166 ? 2.588 0.503 30.921 1.00 76.81 166 GLU A N 1
ATOM 1321 C CA . GLU A 1 166 ? 2.814 1.947 30.773 1.00 76.81 166 GLU A CA 1
ATOM 1322 C C . GLU A 1 166 ? 1.906 2.574 29.703 1.00 76.81 166 GLU A C 1
ATOM 1324 O O . GLU A 1 166 ? 1.271 3.607 29.932 1.00 76.81 166 GLU A O 1
ATOM 1329 N N . ILE A 1 167 ? 1.776 1.908 28.550 1.00 82.38 167 ILE A N 1
ATOM 1330 C CA . ILE A 1 167 ? 0.911 2.357 27.451 1.00 82.38 167 ILE A CA 1
ATOM 1331 C C . ILE A 1 167 ? -0.566 2.178 27.821 1.00 82.38 167 ILE A C 1
ATOM 1333 O O . ILE A 1 167 ? -1.391 3.040 27.523 1.00 82.38 167 ILE A O 1
ATOM 1337 N N . TYR A 1 168 ? -0.904 1.104 28.534 1.00 85.44 168 TYR A N 1
ATOM 1338 C CA . TYR A 1 168 ? -2.247 0.873 29.056 1.00 85.44 168 TYR A CA 1
ATOM 1339 C C . TYR A 1 168 ? -2.708 2.020 29.969 1.00 85.44 168 TYR A C 1
ATOM 1341 O O . TYR A 1 168 ? -3.824 2.518 29.812 1.00 85.44 168 TYR A O 1
ATOM 1349 N N . ILE A 1 169 ? -1.855 2.489 30.889 1.00 80.56 169 ILE A N 1
ATOM 1350 C CA . ILE A 1 169 ? -2.183 3.627 31.764 1.00 80.56 169 ILE A CA 1
ATOM 1351 C C . ILE A 1 169 ? -2.453 4.872 30.926 1.00 80.56 169 ILE A C 1
ATOM 1353 O O . ILE A 1 169 ? -3.438 5.570 31.167 1.00 80.56 169 ILE A O 1
ATOM 1357 N N . LEU A 1 170 ? -1.614 5.136 29.922 1.00 79.94 170 LEU A N 1
ATOM 1358 C CA . LEU A 1 170 ? -1.815 6.253 29.006 1.00 79.94 170 LEU A CA 1
ATOM 1359 C C . LEU A 1 170 ? -3.171 6.154 28.292 1.00 79.94 170 LEU A C 1
ATOM 1361 O O . LEU A 1 170 ? -3.912 7.133 28.253 1.00 79.94 170 LEU A O 1
ATOM 1365 N N . ALA A 1 171 ? -3.532 4.973 27.790 1.00 84.88 171 ALA A N 1
ATOM 1366 C CA . ALA A 1 171 ? -4.823 4.708 27.161 1.00 84.88 171 ALA A CA 1
ATOM 1367 C C . ALA A 1 171 ? -5.998 5.027 28.103 1.00 84.88 171 ALA A C 1
ATOM 1369 O O . ALA A 1 171 ? -6.944 5.721 27.725 1.00 84.88 171 ALA A O 1
ATOM 1370 N N . VAL A 1 172 ? -5.914 4.560 29.353 1.00 82.69 172 VAL A N 1
ATOM 1371 C CA . VAL A 1 172 ? -6.929 4.796 30.388 1.00 82.69 172 VAL A CA 1
ATOM 1372 C C . VAL A 1 172 ? -7.044 6.283 30.720 1.00 82.69 172 VAL A C 1
ATOM 1374 O O . VAL A 1 172 ? -8.152 6.816 30.740 1.00 82.69 172 VAL A O 1
ATOM 1377 N N . LEU A 1 173 ? -5.921 6.972 30.936 1.00 78.00 173 LEU A N 1
ATOM 1378 C CA . LEU A 1 173 ? -5.902 8.411 31.211 1.00 78.00 173 LEU A CA 1
ATOM 1379 C C . LEU A 1 173 ? -6.508 9.207 30.055 1.00 78.00 173 LEU A C 1
ATOM 1381 O O . LEU A 1 173 ? -7.317 10.106 30.278 1.00 78.00 173 LEU A O 1
ATOM 1385 N N . ASN A 1 174 ? -6.164 8.845 28.824 1.00 77.94 174 ASN A N 1
ATOM 1386 C CA . ASN A 1 174 ? -6.674 9.499 27.631 1.00 77.94 174 ASN A CA 1
ATOM 1387 C C . ASN A 1 174 ? -8.194 9.351 27.494 1.00 77.94 174 ASN A C 1
ATOM 1389 O O . ASN A 1 174 ? -8.880 10.330 27.202 1.00 77.94 174 ASN A O 1
ATOM 1393 N N . MET A 1 175 ? -8.738 8.163 27.764 1.00 80.12 175 MET A N 1
ATOM 1394 C CA . MET A 1 175 ? -10.186 7.955 27.776 1.00 80.12 175 MET A CA 1
ATOM 1395 C C . MET A 1 175 ? -10.870 8.754 28.897 1.00 80.12 175 MET A C 1
ATOM 1397 O O . MET A 1 175 ? -11.867 9.434 28.638 1.00 80.12 175 MET A O 1
ATOM 1401 N N . ILE A 1 176 ? -10.299 8.767 30.108 1.00 76.06 176 ILE A N 1
ATOM 1402 C CA . ILE A 1 176 ? -10.815 9.563 31.237 1.00 76.06 176 ILE A CA 1
ATOM 1403 C C . ILE A 1 176 ? -10.866 11.052 30.885 1.00 76.06 176 ILE A C 1
ATOM 1405 O O . ILE A 1 176 ? -11.882 11.700 31.136 1.00 76.06 176 ILE A O 1
ATOM 1409 N N . LEU A 1 177 ? -9.813 11.595 30.263 1.00 72.25 177 LEU A N 1
ATOM 1410 C CA . LEU A 1 177 ? -9.785 12.995 29.830 1.00 72.25 177 LEU A CA 1
ATOM 1411 C C . LEU A 1 177 ? -10.936 13.308 28.866 1.00 72.25 177 LEU A C 1
ATOM 1413 O O . LEU A 1 177 ? -11.569 14.355 28.991 1.00 72.25 177 LEU A O 1
ATOM 1417 N N . MET A 1 178 ? -11.277 12.381 27.966 1.00 70.69 178 MET A N 1
ATOM 1418 C CA . MET A 1 178 ? -12.422 12.495 27.046 1.00 70.69 178 MET A CA 1
ATOM 1419 C C . MET A 1 178 ? -13.791 12.290 27.730 1.00 70.69 178 MET A C 1
ATOM 1421 O O . MET A 1 178 ? -14.839 12.210 27.074 1.00 70.69 178 MET A O 1
ATOM 1425 N N . GLY A 1 179 ? -13.807 12.223 29.062 1.00 65.38 179 GLY A N 1
ATOM 1426 C CA . GLY A 1 179 ? -14.995 12.055 29.883 1.00 65.38 179 GLY A CA 1
ATOM 1427 C C . GLY A 1 179 ? -15.596 10.658 29.780 1.00 65.38 179 GLY A C 1
ATOM 1428 O O . GLY A 1 179 ? -16.799 10.510 30.009 1.00 65.38 179 GLY A O 1
ATOM 1429 N N . ASP A 1 180 ? -14.820 9.655 29.365 1.00 66.06 180 ASP A N 1
ATOM 1430 C CA . ASP A 1 180 ? -15.189 8.255 29.530 1.00 66.06 180 ASP A CA 1
ATOM 1431 C C . ASP A 1 180 ? -14.915 7.838 30.984 1.00 66.06 180 ASP A C 1
ATOM 1433 O O . ASP A 1 180 ? -13.777 7.743 31.432 1.00 66.06 180 ASP A O 1
ATOM 1437 N N . GLY A 1 181 ? -15.990 7.622 31.742 1.00 54.47 181 GLY A N 1
ATOM 1438 C CA . GLY A 1 181 ? -15.930 7.243 33.155 1.00 54.47 181 GLY A CA 1
ATOM 1439 C C . GLY A 1 181 ? -15.842 5.733 33.410 1.00 54.47 181 GLY A C 1
ATOM 1440 O O . GLY A 1 181 ? -15.987 5.310 34.555 1.00 54.47 181 GLY A O 1
ATOM 1441 N N . SER A 1 182 ? -15.686 4.900 32.373 1.00 62.91 182 SER A N 1
ATOM 1442 C CA . SER A 1 182 ? -15.917 3.445 32.458 1.00 62.91 182 SER A CA 1
ATOM 1443 C C . SER A 1 182 ? -14.994 2.570 31.609 1.00 62.91 182 SER A C 1
ATOM 1445 O O . SER A 1 182 ? -14.871 1.398 31.941 1.00 62.91 182 SER A O 1
ATOM 1447 N N . SER A 1 183 ? -14.299 3.118 30.610 1.00 65.06 183 SER A N 1
ATOM 1448 C CA . SER A 1 183 ? -13.303 2.517 29.692 1.00 65.06 183 SER A CA 1
ATOM 1449 C C . SER A 1 183 ? -13.120 0.999 29.776 1.00 65.06 183 SER A C 1
ATOM 1451 O O . SER A 1 183 ? -12.382 0.528 30.630 1.00 65.06 183 SER A O 1
ATOM 1453 N N . ASN A 1 184 ? -13.680 0.192 28.881 1.00 84.81 184 ASN A N 1
ATOM 1454 C CA . ASN A 1 184 ? -13.384 -1.250 28.892 1.00 84.81 184 ASN A CA 1
ATOM 1455 C C . ASN A 1 184 ? -11.990 -1.531 28.288 1.00 84.81 184 ASN A C 1
ATOM 1457 O O . ASN A 1 184 ? -11.862 -2.284 27.330 1.00 84.81 184 ASN A O 1
ATOM 1461 N N . ILE A 1 185 ? -10.945 -0.870 28.798 1.00 88.94 185 ILE A N 1
ATOM 1462 C CA . ILE A 1 185 ? -9.552 -1.127 28.441 1.00 88.94 185 ILE A CA 1
ATOM 1463 C C . ILE A 1 185 ? -9.011 -2.180 29.400 1.00 88.94 185 ILE A C 1
ATOM 1465 O O . ILE A 1 185 ? -9.149 -2.064 30.620 1.00 88.94 185 ILE A O 1
ATOM 1469 N N . ILE A 1 186 ? -8.381 -3.195 28.830 1.00 91.00 186 ILE A N 1
ATOM 1470 C CA . ILE A 1 186 ? -7.826 -4.344 29.529 1.00 91.00 186 ILE A CA 1
ATOM 1471 C C . ILE A 1 186 ? -6.306 -4.310 29.387 1.00 91.00 186 ILE A C 1
ATOM 1473 O O . ILE A 1 186 ? -5.792 -4.172 28.277 1.00 91.00 186 ILE A O 1
ATOM 1477 N N . ASN A 1 187 ? -5.593 -4.469 30.504 1.00 89.88 187 ASN A N 1
ATOM 1478 C CA . ASN A 1 187 ? -4.163 -4.745 30.471 1.00 89.88 187 ASN A CA 1
ATOM 1479 C C . ASN A 1 187 ? -3.946 -6.250 30.268 1.00 89.88 187 ASN A C 1
ATOM 1481 O O . ASN A 1 187 ? -4.258 -7.040 31.157 1.00 89.88 187 ASN A O 1
ATOM 1485 N N . GLY A 1 188 ? -3.463 -6.659 29.097 1.00 91.19 188 GLY A N 1
ATOM 1486 C CA . GLY A 1 188 ? -3.247 -8.074 28.809 1.00 91.19 188 GLY A CA 1
ATOM 1487 C C . GLY A 1 188 ? -2.866 -8.375 27.366 1.00 91.19 188 GLY A C 1
ATOM 1488 O O . GLY A 1 188 ? -2.883 -7.523 26.483 1.00 91.19 188 GLY A O 1
ATOM 1489 N N . ASN A 1 189 ? -2.513 -9.631 27.115 1.00 94.06 189 ASN A N 1
ATOM 1490 C CA . ASN A 1 189 ? -2.216 -10.126 25.779 1.00 94.06 189 ASN A CA 1
ATOM 1491 C C . ASN A 1 189 ? -3.511 -10.535 25.060 1.00 94.06 189 ASN A C 1
ATOM 1493 O O . ASN A 1 189 ? -4.127 -11.547 25.399 1.00 94.06 189 ASN A O 1
ATOM 1497 N N . SER A 1 190 ? -3.893 -9.783 24.029 1.00 95.38 190 SER A N 1
ATOM 1498 C CA . SER A 1 190 ? -5.128 -10.013 23.269 1.00 95.38 190 SER A CA 1
ATOM 1499 C C . SER A 1 190 ? -5.168 -11.341 22.498 1.00 95.38 190 SER A C 1
ATOM 1501 O O . SER A 1 190 ? -6.250 -11.836 22.181 1.00 95.38 190 SER A O 1
ATOM 1503 N N . LEU A 1 191 ? -4.015 -11.969 22.238 1.00 95.44 191 LEU A N 1
ATOM 1504 C CA . LEU A 1 191 ? -3.942 -13.267 21.562 1.00 95.44 191 LEU A CA 1
ATOM 1505 C C . LEU A 1 191 ? -4.151 -14.446 22.521 1.00 95.44 191 LEU A C 1
ATOM 1507 O O . LEU A 1 191 ? -4.758 -15.445 22.128 1.00 95.44 191 LEU A O 1
ATOM 1511 N N . THR A 1 192 ? -3.655 -14.344 23.761 1.00 94.62 192 THR A N 1
ATOM 1512 C CA . THR A 1 192 ? -3.571 -15.486 24.693 1.00 94.62 192 THR A CA 1
ATOM 1513 C C . THR A 1 192 ? -4.416 -15.355 25.955 1.00 94.62 192 THR A C 1
ATOM 1515 O O . THR A 1 192 ? -4.826 -16.374 26.501 1.00 94.62 192 THR A O 1
ATOM 1518 N N . GLN A 1 193 ? -4.677 -14.140 26.434 1.00 91.88 193 GLN A N 1
ATOM 1519 C CA . GLN A 1 193 ? -5.342 -13.892 27.721 1.00 91.88 193 GLN A CA 1
ATOM 1520 C C . GLN A 1 193 ? -6.771 -13.371 27.569 1.00 91.88 193 GLN A C 1
ATOM 1522 O O . GLN A 1 193 ? -7.500 -13.284 28.554 1.00 91.88 193 GLN A O 1
ATOM 1527 N N . PHE A 1 194 ? -7.174 -13.009 26.353 1.00 93.31 194 PHE A N 1
ATOM 1528 C CA . PHE A 1 194 ? -8.461 -12.389 26.101 1.00 93.31 194 PHE A CA 1
ATOM 1529 C C . PHE A 1 194 ? -9.450 -13.351 25.426 1.00 93.31 194 PHE A C 1
ATOM 1531 O O . PHE A 1 194 ? -9.142 -13.966 24.402 1.00 93.31 194 PHE A O 1
ATOM 1538 N N . ASP A 1 195 ? -10.647 -13.474 26.002 1.00 92.19 195 ASP A N 1
ATOM 1539 C CA . ASP A 1 195 ? -11.665 -14.469 25.641 1.00 92.19 195 ASP A CA 1
ATOM 1540 C C . ASP A 1 195 ? -12.912 -13.873 24.959 1.00 92.19 195 ASP A C 1
ATOM 1542 O O . ASP A 1 195 ? -13.878 -14.587 24.688 1.00 92.19 195 ASP A O 1
ATOM 1546 N N . GLY A 1 196 ? -12.891 -12.572 24.654 1.00 92.50 196 GLY A N 1
ATOM 1547 C CA . GLY A 1 196 ? -13.983 -11.886 23.963 1.00 92.50 196 GLY A CA 1
ATOM 1548 C C . GLY A 1 196 ? -15.086 -11.340 24.874 1.00 92.50 196 GLY A C 1
ATOM 1549 O O . GLY A 1 196 ? -16.121 -10.899 24.367 1.00 92.50 196 GLY A O 1
ATOM 1550 N N . LYS A 1 197 ? -14.902 -11.365 26.197 1.00 94.50 197 LYS A N 1
ATOM 1551 C CA . LYS A 1 197 ? -15.879 -10.866 27.173 1.00 94.50 197 LYS A CA 1
ATOM 1552 C C . LYS A 1 197 ? -15.450 -9.552 27.813 1.00 94.50 197 LYS A C 1
ATOM 1554 O O . LYS A 1 197 ? -14.271 -9.202 27.832 1.00 94.50 197 LYS A O 1
ATOM 1559 N N . TYR A 1 198 ? -16.410 -8.824 28.374 1.00 91.81 198 TYR A N 1
ATOM 1560 C CA . TYR A 1 198 ? -16.088 -7.740 29.298 1.00 91.81 198 TYR A CA 1
ATOM 1561 C C . TYR A 1 198 ? -15.411 -8.321 30.542 1.00 91.81 198 TYR A C 1
ATOM 1563 O O . TYR A 1 198 ? -15.876 -9.307 31.108 1.00 91.81 198 TYR A O 1
ATOM 1571 N N . GLN A 1 199 ? -14.348 -7.676 31.015 1.00 87.56 199 GLN A N 1
ATOM 1572 C CA . GLN A 1 199 ? -13.639 -8.111 32.226 1.00 87.56 199 GLN A CA 1
ATOM 1573 C C . GLN A 1 199 ? -13.983 -7.276 33.464 1.00 87.56 199 GLN A C 1
ATOM 1575 O O . GLN A 1 199 ? -13.491 -7.552 34.554 1.00 87.56 199 GLN A O 1
ATOM 1580 N N . GLN A 1 200 ? -14.782 -6.220 33.302 1.00 78.75 200 GLN A N 1
ATOM 1581 C CA . GLN A 1 200 ? -14.968 -5.186 34.317 1.00 78.75 200 GLN A CA 1
ATOM 1582 C C . GLN A 1 200 ? -16.401 -4.643 34.292 1.00 78.75 200 GLN A C 1
ATOM 1584 O O . GLN A 1 200 ? -17.107 -4.726 33.285 1.00 78.75 200 GLN A O 1
ATOM 1589 N N . GLY A 1 201 ? -16.818 -4.033 35.404 1.00 79.00 201 GLY A N 1
ATOM 1590 C CA . GLY A 1 201 ? -18.116 -3.370 35.514 1.00 79.00 201 GLY A CA 1
ATOM 1591 C C . GLY A 1 201 ? -19.309 -4.333 35.531 1.00 79.00 201 GLY A C 1
ATOM 1592 O O . GLY A 1 201 ? -19.179 -5.520 35.806 1.00 79.00 201 GLY A O 1
ATOM 1593 N N . LYS A 1 202 ? -20.507 -3.800 35.262 1.00 82.62 202 LYS A N 1
ATOM 1594 C CA . LYS A 1 202 ? -21.772 -4.555 35.376 1.00 82.62 202 LYS A CA 1
ATOM 1595 C C . LYS A 1 202 ? -21.938 -5.667 34.341 1.00 82.62 202 LYS A C 1
ATOM 1597 O O . LYS A 1 202 ? -22.718 -6.572 34.585 1.00 82.62 202 LYS A O 1
ATOM 1602 N N . LEU A 1 203 ? -21.239 -5.560 33.213 1.00 88.19 203 LEU A N 1
ATOM 1603 C CA . LEU A 1 203 ? -21.304 -6.513 32.105 1.00 88.19 203 LEU A CA 1
ATOM 1604 C C . LEU A 1 203 ? -20.196 -7.570 32.191 1.00 88.19 203 LEU A C 1
ATOM 1606 O O . LEU A 1 203 ? -19.983 -8.295 31.227 1.00 88.19 203 LEU A O 1
ATOM 1610 N N . ARG A 1 204 ? -19.443 -7.630 33.300 1.00 89.12 204 ARG A N 1
ATOM 1611 C CA . ARG A 1 204 ? -18.347 -8.587 33.481 1.00 89.12 204 ARG A CA 1
ATOM 1612 C C . ARG A 1 204 ? -18.810 -10.011 33.152 1.00 89.12 204 ARG A C 1
ATOM 1614 O O . ARG A 1 204 ? -19.897 -10.421 33.543 1.00 89.12 204 ARG A O 1
ATOM 1621 N N . ASP A 1 205 ? -17.967 -10.732 32.421 1.00 91.94 205 ASP A N 1
ATOM 1622 C CA . ASP A 1 205 ? -18.194 -12.084 31.901 1.00 91.94 205 ASP A CA 1
ATOM 1623 C C . ASP A 1 205 ? -19.278 -12.203 30.804 1.00 91.94 205 ASP A C 1
ATOM 1625 O O . ASP A 1 205 ? -19.468 -13.287 30.239 1.00 91.94 205 ASP A O 1
ATOM 1629 N N . GLU A 1 206 ? -19.938 -11.108 30.414 1.00 94.56 206 GLU A N 1
ATOM 1630 C CA . GLU A 1 206 ? -20.786 -11.069 29.219 1.00 94.56 206 GLU A CA 1
ATOM 1631 C C . GLU A 1 206 ? -19.940 -10.931 27.945 1.00 94.56 206 GLU A C 1
ATOM 1633 O O . GLU A 1 206 ? -18.893 -10.279 27.928 1.00 94.56 206 GLU A O 1
ATOM 1638 N N . LYS A 1 207 ? -20.398 -11.535 26.840 1.00 95.25 207 LYS A N 1
ATOM 1639 C CA . LYS A 1 207 ? -19.712 -11.441 25.542 1.00 95.25 207 LYS A CA 1
ATOM 1640 C C . LYS A 1 207 ? -19.790 -10.008 25.008 1.00 95.25 207 LYS A C 1
ATOM 1642 O O . LYS A 1 207 ? -20.884 -9.459 24.895 1.00 95.25 207 LYS A O 1
ATOM 1647 N N . PHE A 1 208 ? -18.654 -9.436 24.605 1.00 95.56 208 PHE A N 1
ATOM 1648 C CA . PHE A 1 208 ? -18.625 -8.130 23.950 1.00 95.56 208 PHE A CA 1
ATOM 1649 C C . PHE A 1 208 ? -19.234 -8.244 22.540 1.00 95.56 208 PHE A C 1
ATOM 1651 O O . PHE A 1 208 ? -18.718 -9.005 21.713 1.00 95.56 208 PHE A O 1
ATOM 1658 N N . PRO A 1 209 ? -20.329 -7.529 22.222 1.00 95.94 209 PRO A N 1
ATOM 1659 C CA . PRO A 1 209 ? -21.046 -7.703 20.961 1.00 95.94 209 PRO A CA 1
ATOM 1660 C C . PRO A 1 209 ? -20.420 -6.861 19.837 1.00 95.94 209 PRO A C 1
ATOM 1662 O O . PRO A 1 209 ? -21.101 -6.058 19.201 1.00 95.94 209 PRO A O 1
ATOM 1665 N N . ALA A 1 210 ? -19.116 -7.025 19.599 1.00 96.50 210 ALA A N 1
ATOM 1666 C CA . ALA A 1 210 ? -18.385 -6.255 18.597 1.00 96.50 210 ALA A CA 1
ATOM 1667 C C . ALA A 1 210 ? -19.000 -6.374 17.199 1.00 96.50 210 ALA A C 1
ATOM 1669 O O . ALA A 1 210 ? -19.218 -7.474 16.687 1.00 96.50 210 ALA A O 1
ATOM 1670 N N . ASN A 1 211 ? -19.201 -5.220 16.566 1.00 98.19 211 ASN A N 1
ATOM 1671 C CA . ASN A 1 211 ? -19.589 -5.103 15.160 1.00 98.19 211 ASN A CA 1
ATOM 1672 C C . ASN A 1 211 ? -18.675 -4.150 14.370 1.00 98.19 211 ASN A C 1
ATOM 1674 O O . ASN A 1 211 ? -18.851 -3.994 13.161 1.00 98.19 211 ASN A O 1
ATOM 1678 N N . VAL A 1 212 ? -17.699 -3.528 15.035 1.00 98.62 212 VAL A N 1
ATOM 1679 C CA . VAL A 1 212 ? -16.631 -2.759 14.402 1.00 98.62 212 VAL A CA 1
ATOM 1680 C C . VAL A 1 212 ? -15.291 -3.159 15.008 1.00 98.62 212 VAL A C 1
ATOM 1682 O O . VAL A 1 212 ? -15.128 -3.125 16.226 1.00 98.62 212 VAL A O 1
ATOM 1685 N N . PHE A 1 213 ? -14.321 -3.475 14.154 1.00 98.56 213 PHE A N 1
ATOM 1686 C CA . PHE A 1 213 ? -12.934 -3.716 14.545 1.00 98.56 213 PHE A CA 1
ATOM 1687 C C . PHE A 1 213 ? -11.998 -2.704 13.881 1.00 98.56 213 PHE A C 1
ATOM 1689 O O . PHE A 1 213 ? -12.048 -2.510 12.666 1.00 98.56 213 PHE A O 1
ATOM 1696 N N . LEU A 1 214 ? -11.158 -2.048 14.678 1.00 98.62 214 LEU A N 1
ATOM 1697 C CA . LEU A 1 214 ? -10.154 -1.091 14.216 1.00 98.62 214 LEU A CA 1
ATOM 1698 C C . LEU A 1 214 ? -8.799 -1.516 14.772 1.00 98.62 214 LEU A C 1
ATOM 1700 O O . LEU A 1 214 ? -8.702 -1.805 15.962 1.00 98.62 214 LEU A O 1
ATOM 1704 N N . LEU A 1 215 ? -7.773 -1.584 13.924 1.00 97.94 215 LEU A N 1
ATOM 1705 C CA . LEU A 1 215 ? -6.477 -2.112 14.346 1.00 97.94 215 LEU A CA 1
ATOM 1706 C C . LEU A 1 215 ? -5.304 -1.470 13.604 1.00 97.94 215 LEU A C 1
ATOM 1708 O O . LEU A 1 215 ? -5.334 -1.331 12.383 1.00 97.94 215 LEU A O 1
ATOM 1712 N N . ASN A 1 216 ? -4.241 -1.180 14.354 1.00 95.81 216 ASN A N 1
ATOM 1713 C CA . ASN A 1 216 ? -2.870 -1.056 13.864 1.00 95.81 216 ASN A CA 1
ATOM 1714 C C . ASN A 1 216 ? -1.983 -1.962 14.747 1.00 95.81 216 ASN A C 1
ATOM 1716 O O . ASN A 1 216 ? -1.670 -1.568 15.872 1.00 95.81 216 ASN A O 1
ATOM 1720 N N . PRO A 1 217 ? -1.671 -3.201 14.326 1.00 93.88 217 PRO A N 1
ATOM 1721 C CA . PRO A 1 217 ? -0.941 -4.154 15.156 1.00 93.88 217 PRO A CA 1
ATOM 1722 C C . PRO A 1 217 ? 0.577 -3.914 15.106 1.00 93.88 217 PRO A C 1
ATOM 1724 O O . PRO A 1 217 ? 1.071 -3.270 14.184 1.00 93.88 217 PRO A O 1
ATOM 1727 N N . PRO A 1 218 ? 1.359 -4.507 16.027 1.00 90.88 218 PRO A N 1
ATOM 1728 C CA . PRO A 1 218 ? 2.808 -4.587 15.858 1.00 90.88 218 PRO A CA 1
ATOM 1729 C C . PRO A 1 218 ? 3.158 -5.414 14.608 1.00 90.88 218 PRO A C 1
ATOM 1731 O O . PRO A 1 218 ? 2.804 -6.593 14.517 1.00 90.88 218 PRO A O 1
ATOM 1734 N N . TYR A 1 219 ? 3.878 -4.820 13.651 1.00 89.56 219 TYR A N 1
ATOM 1735 C CA . TYR A 1 219 ? 4.172 -5.463 12.359 1.00 89.56 219 TYR A CA 1
ATOM 1736 C C . TYR A 1 219 ? 5.205 -6.595 12.431 1.00 89.56 219 TYR A C 1
ATOM 1738 O O . TYR A 1 219 ? 5.337 -7.380 11.492 1.00 89.56 219 TYR A O 1
ATOM 1746 N N . SER A 1 220 ? 5.916 -6.708 13.550 1.00 89.12 220 SER A N 1
ATOM 1747 C CA . SER A 1 220 ? 6.831 -7.811 13.851 1.00 89.12 220 SER A CA 1
ATOM 1748 C C . SER A 1 220 ? 6.109 -9.114 14.227 1.00 89.12 220 SER A C 1
ATOM 1750 O O . SER A 1 220 ? 6.724 -10.180 14.240 1.00 89.12 220 SER A O 1
ATOM 1752 N N . ALA A 1 221 ? 4.804 -9.063 14.514 1.00 91.50 221 ALA A N 1
ATOM 1753 C CA . ALA A 1 221 ? 4.013 -10.248 14.828 1.00 91.50 221 ALA A CA 1
ATOM 1754 C C . ALA A 1 221 ? 3.780 -11.151 13.592 1.00 91.50 221 ALA A C 1
ATOM 1756 O O . ALA A 1 221 ? 3.829 -10.667 12.456 1.00 91.50 221 ALA A O 1
ATOM 1757 N N . PRO A 1 222 ? 3.475 -12.454 13.783 1.00 94.38 222 PRO A N 1
ATOM 1758 C CA . PRO A 1 222 ? 3.204 -13.391 12.689 1.00 94.38 222 PRO A CA 1
ATOM 1759 C C . PRO A 1 222 ? 2.197 -12.870 11.653 1.00 94.38 222 PRO A C 1
ATOM 1761 O O . PRO A 1 222 ? 1.206 -12.215 11.997 1.00 94.38 222 PRO A O 1
ATOM 1764 N N . GLY A 1 223 ? 2.485 -13.135 10.374 1.00 93.38 223 GLY A N 1
ATOM 1765 C CA . GLY A 1 223 ? 1.725 -12.594 9.242 1.00 93.38 223 GLY A CA 1
ATOM 1766 C C . GLY A 1 223 ? 1.699 -11.062 9.197 1.00 93.38 223 GLY A C 1
ATOM 1767 O O . GLY A 1 223 ? 0.692 -10.487 8.799 1.00 93.38 223 GLY A O 1
ATOM 1768 N N . LYS A 1 224 ? 2.748 -10.389 9.693 1.00 92.81 224 LYS A N 1
ATOM 1769 C CA . LYS A 1 224 ? 2.834 -8.921 9.823 1.00 92.81 224 LYS A CA 1
ATOM 1770 C C . LYS A 1 224 ? 1.744 -8.296 10.698 1.00 92.81 224 LYS A C 1
ATOM 1772 O O . LYS A 1 224 ? 1.367 -7.144 10.504 1.00 92.81 224 LYS A O 1
ATOM 1777 N N . GLY A 1 225 ? 1.223 -9.065 11.652 1.00 94.06 225 GLY A N 1
ATOM 1778 C CA . GLY A 1 225 ? 0.100 -8.671 12.501 1.00 94.06 225 GLY A CA 1
ATOM 1779 C C . GLY A 1 225 ? -1.250 -9.263 12.086 1.00 94.06 225 GLY A C 1
ATOM 1780 O O . GLY A 1 225 ? -2.215 -9.118 12.839 1.00 94.06 225 GLY A O 1
ATOM 1781 N N . MET A 1 226 ? -1.336 -10.004 10.972 1.00 96.94 226 MET A N 1
ATOM 1782 C CA . MET A 1 226 ? -2.572 -10.690 10.560 1.00 96.94 226 MET A CA 1
ATOM 1783 C C . MET A 1 226 ? -3.076 -11.712 11.591 1.00 96.94 226 MET A C 1
ATOM 1785 O O . MET A 1 226 ? -4.274 -11.980 11.639 1.00 96.94 226 MET A O 1
ATOM 1789 N N . ILE A 1 227 ? -2.212 -12.218 12.479 1.00 97.38 227 ILE A N 1
ATOM 1790 C CA . ILE A 1 227 ? -2.629 -13.056 13.615 1.00 97.38 227 ILE A CA 1
ATOM 1791 C C . ILE A 1 227 ? -3.643 -12.358 14.539 1.00 97.38 227 ILE A C 1
ATOM 1793 O O . ILE A 1 227 ? -4.581 -12.995 15.020 1.00 97.38 227 ILE A O 1
ATOM 1797 N N . PHE A 1 228 ? -3.504 -11.045 14.760 1.00 97.38 228 PHE A N 1
ATOM 1798 C CA . PHE A 1 228 ? -4.466 -10.267 15.548 1.00 97.38 228 PHE A CA 1
ATOM 1799 C C . PHE A 1 228 ? -5.792 -10.126 14.807 1.00 97.38 228 PHE A C 1
ATOM 1801 O O . PHE A 1 228 ? -6.852 -10.241 15.422 1.00 97.38 228 PHE A O 1
ATOM 1808 N N . VAL A 1 229 ? -5.727 -9.917 13.490 1.00 97.88 229 VAL A N 1
ATOM 1809 C CA . VAL A 1 229 ? -6.902 -9.790 12.623 1.00 97.88 229 VAL A CA 1
ATOM 1810 C C . VAL A 1 229 ? -7.696 -11.092 12.628 1.00 97.88 229 VAL A C 1
ATOM 1812 O O . VAL A 1 229 ? -8.864 -11.085 13.002 1.00 97.88 229 VAL A O 1
ATOM 1815 N N . GLU A 1 230 ? -7.063 -12.224 12.312 1.00 97.75 230 GLU A N 1
ATOM 1816 C CA . GLU A 1 230 ? -7.710 -13.541 12.332 1.00 97.75 230 GLU A CA 1
ATOM 1817 C C . GLU A 1 230 ? -8.359 -13.824 13.695 1.00 97.75 230 GLU A C 1
ATOM 1819 O O . GLU A 1 230 ? -9.539 -14.184 13.770 1.00 97.75 230 GLU A O 1
ATOM 1824 N N . LYS A 1 231 ? -7.614 -13.603 14.788 1.00 96.75 231 LYS A N 1
ATOM 1825 C CA . LYS A 1 231 ? -8.112 -13.832 16.147 1.00 96.75 231 LYS A CA 1
ATOM 1826 C C . LYS A 1 231 ? -9.333 -12.967 16.455 1.00 96.75 231 LYS A C 1
ATOM 1828 O O . LYS A 1 231 ? -10.330 -13.513 16.925 1.00 96.75 231 LYS A O 1
ATOM 1833 N N . ALA A 1 232 ? -9.280 -11.661 16.202 1.00 96.69 232 ALA A N 1
ATOM 1834 C CA . ALA A 1 232 ? -10.379 -10.746 16.504 1.00 96.69 232 ALA A CA 1
ATOM 1835 C C . ALA A 1 232 ? -11.617 -11.034 15.641 1.00 96.69 232 ALA A C 1
ATOM 1837 O O . ALA A 1 232 ? -12.715 -11.205 16.176 1.00 96.69 232 ALA A O 1
ATOM 1838 N N . LEU A 1 233 ? -11.440 -11.190 14.324 1.00 97.44 233 LEU A N 1
ATOM 1839 C CA . LEU A 1 233 ? -12.544 -11.486 13.408 1.00 97.44 233 LEU A CA 1
ATOM 1840 C C . LEU A 1 233 ? -13.211 -12.830 13.731 1.00 97.44 233 LEU A C 1
ATOM 1842 O O . LEU A 1 233 ? -14.426 -12.955 13.596 1.00 97.44 233 LEU A O 1
ATOM 1846 N N . SER A 1 234 ? -12.463 -13.817 14.245 1.00 95.56 234 SER A N 1
ATOM 1847 C CA . SER A 1 234 ? -13.034 -15.106 14.665 1.00 95.56 234 SER A CA 1
ATOM 1848 C C . SER A 1 234 ? -14.056 -14.999 15.807 1.00 95.56 234 SER A C 1
ATOM 1850 O O . SER A 1 234 ? -14.917 -15.877 15.922 1.00 95.56 234 SER A O 1
ATOM 1852 N N . GLN A 1 235 ? -13.964 -13.946 16.634 1.00 94.69 235 GLN A N 1
ATOM 1853 C CA . GLN A 1 235 ? -14.836 -13.691 17.790 1.00 94.69 235 GLN A CA 1
ATOM 1854 C C . GLN A 1 235 ? -16.096 -12.893 17.430 1.00 94.69 235 GLN A C 1
ATOM 1856 O O . GLN A 1 235 ? -17.075 -12.897 18.190 1.00 94.69 235 GLN A O 1
ATOM 1861 N N . MET A 1 236 ? -16.080 -12.228 16.274 1.00 95.88 236 MET A N 1
ATOM 1862 C CA . MET A 1 236 ? -17.178 -11.423 15.754 1.00 95.88 236 MET A CA 1
ATOM 1863 C C . MET A 1 236 ? -18.178 -12.292 14.982 1.00 95.88 236 MET A C 1
ATOM 1865 O O . MET A 1 236 ? -17.816 -13.256 14.310 1.00 95.88 236 MET A O 1
ATOM 1869 N N . ASN A 1 237 ? -19.459 -11.929 15.063 1.00 93.25 237 ASN A N 1
ATOM 1870 C CA . ASN A 1 237 ? -20.538 -12.610 14.333 1.00 93.25 237 ASN A CA 1
ATOM 1871 C C . ASN A 1 237 ? -20.932 -11.880 13.036 1.00 93.25 237 ASN A C 1
ATOM 1873 O O . ASN A 1 237 ? -21.785 -12.359 12.297 1.00 93.25 237 ASN A O 1
ATOM 1877 N N . GLY A 1 238 ? -20.378 -10.692 12.800 1.00 96.62 238 GLY A N 1
ATOM 1878 C CA . GLY A 1 238 ? -20.789 -9.787 11.735 1.00 96.62 238 GLY A CA 1
ATOM 1879 C C . GLY A 1 238 ? -20.151 -8.409 11.904 1.00 96.62 238 GLY A C 1
ATOM 1880 O O . GLY A 1 238 ? -19.528 -8.135 12.931 1.00 96.62 238 GLY A O 1
ATOM 1881 N N . GLY A 1 239 ? -20.358 -7.521 10.933 1.00 97.81 239 GLY A N 1
ATOM 1882 C CA . GLY A 1 239 ? -19.964 -6.115 11.035 1.00 97.81 239 GLY A CA 1
ATOM 1883 C C . GLY A 1 239 ? -18.865 -5.723 10.056 1.00 97.81 239 GLY A C 1
ATOM 1884 O O . GLY A 1 239 ? -18.778 -6.287 8.967 1.00 97.81 239 GLY A O 1
ATOM 1885 N N . LYS A 1 240 ? -18.050 -4.733 10.425 1.00 98.44 240 LYS A N 1
ATOM 1886 C CA . LYS A 1 240 ? -16.964 -4.221 9.579 1.00 98.44 240 LYS A CA 1
ATOM 1887 C C . LYS A 1 240 ? -15.640 -4.159 10.321 1.00 98.44 240 LYS A C 1
ATOM 1889 O O . LYS A 1 240 ? -15.604 -3.930 11.527 1.00 98.44 240 LYS A O 1
ATOM 1894 N N . ALA A 1 241 ? -14.550 -4.307 9.582 1.00 98.69 241 ALA A N 1
ATOM 1895 C CA . ALA A 1 241 ? -13.210 -4.083 10.101 1.00 98.69 241 ALA A CA 1
ATOM 1896 C C . ALA A 1 241 ? -12.421 -3.140 9.196 1.00 98.69 241 ALA A C 1
ATOM 1898 O O . ALA A 1 241 ? -12.578 -3.198 7.979 1.00 98.69 241 ALA A O 1
ATOM 1899 N N . ALA A 1 242 ? -11.571 -2.302 9.784 1.00 98.75 242 ALA A N 1
ATOM 1900 C CA . ALA A 1 242 ? -10.544 -1.549 9.072 1.00 98.75 242 ALA A CA 1
ATOM 1901 C C . ALA A 1 242 ? -9.199 -1.758 9.775 1.00 98.75 242 ALA A C 1
ATOM 1903 O O . ALA A 1 242 ? -9.062 -1.473 10.966 1.00 98.75 242 ALA A O 1
ATOM 1904 N N . VAL A 1 243 ? -8.215 -2.269 9.039 1.00 98.44 243 VAL A N 1
ATOM 1905 C CA . VAL A 1 243 ? -6.914 -2.680 9.578 1.00 98.44 243 VAL A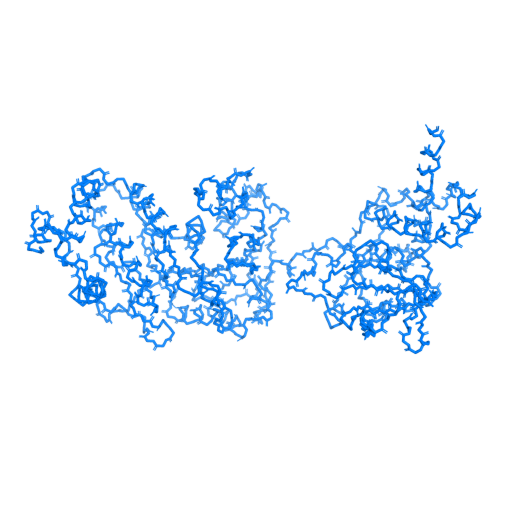 CA 1
ATOM 1906 C C . VAL A 1 243 ? -5.805 -1.968 8.821 1.00 98.44 243 VAL A C 1
ATOM 1908 O O . VAL A 1 243 ? -5.723 -2.113 7.606 1.00 98.44 243 VAL A O 1
ATOM 1911 N N . LEU A 1 244 ? -4.953 -1.232 9.533 1.00 97.94 244 LEU A N 1
ATOM 1912 C CA . LEU A 1 244 ? -3.714 -0.662 9.008 1.00 97.94 244 LEU A CA 1
ATOM 1913 C C . LEU A 1 244 ? -2.583 -1.667 9.232 1.00 97.94 244 LEU A C 1
ATOM 1915 O O . LEU A 1 244 ? -2.363 -2.092 10.363 1.00 97.94 244 LEU A O 1
ATOM 1919 N N . ILE A 1 245 ? -1.898 -2.075 8.167 1.00 95.19 245 ILE A N 1
ATOM 1920 C CA . ILE A 1 245 ? -0.878 -3.132 8.211 1.00 95.19 245 ILE A CA 1
ATOM 1921 C C . ILE A 1 245 ? 0.208 -2.906 7.153 1.00 95.19 245 ILE A C 1
ATOM 1923 O O . ILE A 1 245 ? 0.040 -2.068 6.267 1.00 95.19 245 ILE A O 1
ATOM 1927 N N . GLN A 1 246 ? 1.324 -3.645 7.215 1.00 93.19 246 GLN A N 1
ATOM 1928 C CA . GLN A 1 246 ? 2.277 -3.700 6.098 1.00 93.19 246 GLN A CA 1
ATOM 1929 C C . GLN A 1 246 ? 1.588 -4.266 4.853 1.00 93.19 246 GLN A C 1
ATOM 1931 O O . GLN A 1 246 ? 0.995 -5.342 4.905 1.00 93.19 246 GLN A O 1
ATOM 1936 N N . GLU A 1 247 ? 1.678 -3.559 3.728 1.00 93.44 247 GLU A N 1
ATOM 1937 C CA . GLU A 1 247 ? 0.921 -3.907 2.516 1.00 93.44 247 GLU A CA 1
ATOM 1938 C C . GLU A 1 247 ? 1.282 -5.296 1.967 1.00 93.44 247 GLU A C 1
ATOM 1940 O O . GLU A 1 247 ? 0.429 -6.040 1.499 1.00 93.44 247 GLU A O 1
ATOM 1945 N N . ASN A 1 248 ? 2.542 -5.710 2.074 1.00 90.12 248 ASN A N 1
ATOM 1946 C CA . ASN A 1 248 ? 2.965 -7.029 1.602 1.00 90.12 248 ASN A CA 1
ATOM 1947 C C . ASN A 1 248 ? 2.388 -8.207 2.419 1.00 90.12 248 ASN A C 1
ATOM 1949 O O . ASN A 1 248 ? 2.515 -9.360 2.001 1.00 90.12 248 ASN A O 1
ATOM 1953 N N . ALA A 1 249 ? 1.721 -7.945 3.550 1.00 93.44 249 ALA A N 1
ATOM 1954 C CA . ALA A 1 249 ? 0.938 -8.950 4.263 1.00 93.44 249 ALA A CA 1
ATOM 1955 C C . ALA A 1 249 ? -0.206 -9.488 3.393 1.00 93.44 249 ALA A C 1
ATOM 1957 O O . ALA A 1 249 ? -0.535 -10.663 3.486 1.00 93.44 249 ALA A O 1
ATOM 1958 N N . GLY A 1 250 ? -0.775 -8.644 2.527 1.00 93.12 250 GLY A N 1
ATOM 1959 C CA . GLY A 1 250 ? -1.796 -9.021 1.554 1.00 93.12 250 GLY A CA 1
ATOM 1960 C C . GLY A 1 250 ? -1.257 -9.674 0.277 1.00 93.12 250 GLY A C 1
ATOM 1961 O O . GLY A 1 250 ? -2.042 -10.019 -0.601 1.00 93.12 250 GLY A O 1
ATOM 1962 N N . SER A 1 251 ? 0.064 -9.837 0.152 1.00 89.50 251 SER A N 1
ATOM 1963 C CA . SER A 1 251 ? 0.691 -10.587 -0.938 1.00 89.50 251 SER A CA 1
ATOM 1964 C C . SER A 1 251 ? 1.263 -11.912 -0.423 1.00 89.50 251 SER A C 1
ATOM 1966 O O . SER A 1 251 ? 0.557 -12.728 0.163 1.00 89.50 251 SER A O 1
ATOM 1968 N N . SER A 1 252 ? 2.555 -12.173 -0.606 1.00 80.06 252 SER A N 1
ATOM 1969 C CA . SER A 1 252 ? 3.166 -13.447 -0.221 1.00 80.06 252 SER A CA 1
ATOM 1970 C C . SER A 1 252 ? 3.589 -13.524 1.252 1.00 80.06 252 SER A C 1
ATOM 1972 O O . SER A 1 252 ? 4.110 -14.559 1.660 1.00 80.06 252 SER A O 1
ATOM 1974 N N . GLN A 1 253 ? 3.430 -12.456 2.049 1.00 84.38 253 GLN A N 1
ATOM 1975 C CA . GLN A 1 253 ? 3.901 -12.406 3.448 1.00 84.38 253 GLN A CA 1
ATOM 1976 C C . GLN A 1 253 ? 2.788 -12.550 4.497 1.00 84.38 253 GLN A C 1
ATOM 1978 O O . GLN A 1 253 ? 3.042 -12.399 5.691 1.00 84.38 253 GLN A O 1
ATOM 1983 N N . GLY A 1 254 ? 1.568 -12.887 4.075 1.00 81.75 254 GLY A N 1
ATOM 1984 C CA . GLY A 1 254 ? 0.425 -13.103 4.965 1.00 81.75 254 GLY A CA 1
ATOM 1985 C C . GLY A 1 254 ? 0.474 -14.385 5.800 1.00 81.75 254 GLY A C 1
ATOM 1986 O O . GLY A 1 254 ? -0.437 -14.608 6.586 1.00 81.75 254 GLY A O 1
ATOM 1987 N N . ASP A 1 255 ? 1.493 -15.239 5.628 1.00 87.88 255 ASP A N 1
ATOM 1988 C CA . ASP A 1 255 ? 1.745 -16.467 6.414 1.00 87.88 255 ASP A CA 1
ATOM 1989 C C . ASP A 1 255 ? 0.500 -17.377 6.578 1.00 87.88 255 ASP A C 1
ATOM 1991 O O . ASP A 1 255 ? 0.190 -17.929 7.634 1.00 87.88 255 ASP A O 1
ATOM 1995 N N . GLY A 1 256 ? -0.304 -17.465 5.511 1.00 93.12 256 GLY A N 1
ATOM 1996 C CA . GLY A 1 256 ? -1.557 -18.225 5.464 1.00 93.12 256 GLY A CA 1
ATOM 1997 C C . GLY A 1 256 ? -2.725 -17.632 6.264 1.00 93.12 256 GLY A C 1
ATOM 1998 O O . GLY A 1 256 ? -3.845 -18.117 6.111 1.00 93.12 256 GLY A O 1
ATOM 1999 N N . PHE A 1 257 ? -2.507 -16.591 7.077 1.00 97.56 257 PHE A N 1
ATOM 2000 C CA . PHE A 1 257 ? -3.571 -15.889 7.802 1.00 97.56 257 PHE A CA 1
ATOM 2001 C C . PHE A 1 257 ? -4.567 -15.244 6.839 1.00 97.56 257 PHE A C 1
ATOM 2003 O O . PHE A 1 257 ? -5.770 -15.332 7.055 1.00 97.56 257 PHE A O 1
ATOM 2010 N N . THR A 1 258 ? -4.084 -14.642 5.752 1.00 96.81 258 THR A N 1
ATOM 2011 C CA . THR A 1 258 ? -4.924 -13.995 4.734 1.00 96.81 258 THR A CA 1
ATOM 2012 C C . THR A 1 258 ? -5.930 -14.959 4.110 1.00 96.81 258 THR A C 1
ATOM 2014 O O . THR A 1 258 ? -7.122 -14.660 4.094 1.00 96.81 258 THR A O 1
ATOM 2017 N N . ARG A 1 259 ? -5.482 -16.155 3.702 1.00 96.88 259 ARG A N 1
ATOM 2018 C CA . ARG A 1 259 ? -6.352 -17.243 3.218 1.00 96.88 259 ARG A CA 1
ATOM 2019 C C . ARG A 1 259 ? -7.449 -17.577 4.234 1.00 96.88 259 ARG A C 1
ATOM 2021 O O . ARG A 1 259 ? -8.628 -17.535 3.901 1.00 96.88 259 ARG A O 1
ATOM 2028 N N . ARG A 1 260 ? -7.074 -17.847 5.491 1.00 98.00 260 ARG A N 1
ATOM 2029 C CA . ARG A 1 260 ? -8.026 -18.235 6.552 1.00 98.00 260 ARG A CA 1
ATOM 2030 C C . ARG A 1 260 ? -8.995 -17.113 6.930 1.00 98.00 260 ARG A C 1
ATOM 2032 O O . ARG A 1 260 ? -10.146 -17.370 7.272 1.00 98.00 260 ARG A O 1
ATOM 2039 N N . ILE A 1 261 ? -8.569 -15.855 6.821 1.00 98.25 261 ILE A N 1
ATOM 2040 C CA . ILE A 1 261 ? -9.454 -14.700 7.002 1.00 98.25 261 ILE A CA 1
ATOM 2041 C C . ILE A 1 261 ? -10.572 -14.711 5.945 1.00 98.25 261 ILE A C 1
ATOM 2043 O O . ILE A 1 261 ? -11.724 -14.471 6.317 1.00 98.25 261 ILE A O 1
ATOM 2047 N N . LEU A 1 262 ? -10.276 -15.035 4.678 1.00 98.19 262 LEU A N 1
ATOM 2048 C CA . LEU A 1 262 ? -11.272 -15.074 3.591 1.00 98.19 262 LEU A CA 1
ATOM 2049 C C . LEU A 1 262 ? -12.307 -16.194 3.740 1.00 98.19 262 LEU A C 1
ATOM 2051 O O . LEU A 1 262 ? -13.435 -16.048 3.275 1.00 98.19 262 LEU A O 1
ATOM 2055 N N . GLU A 1 263 ? -11.976 -17.278 4.446 1.00 97.81 263 GLU A N 1
ATOM 2056 C CA . GLU A 1 263 ? -12.912 -18.386 4.702 1.00 97.81 263 GLU A CA 1
ATOM 2057 C C . GLU A 1 263 ? -14.167 -17.934 5.467 1.00 97.81 263 GLU A C 1
ATOM 2059 O O . GLU A 1 263 ? -15.218 -18.567 5.379 1.00 97.81 263 GLU A O 1
ATOM 2064 N N . ARG A 1 264 ? -14.071 -16.844 6.241 1.00 97.69 264 ARG A N 1
ATOM 2065 C CA . ARG A 1 264 ? -15.165 -16.337 7.089 1.00 97.69 264 ARG A CA 1
ATOM 2066 C C . ARG A 1 264 ? -15.465 -14.851 6.909 1.00 97.69 264 ARG A C 1
ATOM 2068 O O . ARG A 1 264 ? -16.403 -14.360 7.532 1.00 97.69 264 ARG A O 1
ATOM 2075 N N . ASN A 1 265 ? -14.676 -14.130 6.119 1.00 98.50 265 ASN A N 1
ATOM 2076 C CA . ASN A 1 265 ? -14.775 -12.680 5.960 1.00 98.50 265 ASN A CA 1
ATOM 2077 C C . ASN A 1 265 ? -14.540 -12.286 4.504 1.00 98.50 265 ASN A C 1
ATOM 2079 O O . ASN A 1 265 ? -13.890 -13.000 3.751 1.00 98.50 265 ASN A O 1
ATOM 2083 N N . THR A 1 266 ? -15.035 -11.118 4.114 1.00 98.50 266 THR A N 1
ATOM 2084 C CA . THR A 1 266 ? -14.921 -10.614 2.748 1.00 98.50 266 THR A CA 1
ATOM 2085 C C . THR A 1 266 ? -14.043 -9.374 2.749 1.00 98.50 266 THR A C 1
ATOM 2087 O O . THR A 1 266 ? -14.387 -8.395 3.412 1.00 98.50 266 THR A O 1
ATOM 2090 N N . LEU A 1 267 ? -12.952 -9.373 1.978 1.00 98.62 267 LEU A N 1
ATOM 2091 C CA . LEU A 1 267 ? -12.221 -8.140 1.680 1.00 98.62 267 LEU A CA 1
ATOM 2092 C C . LEU A 1 267 ? -13.098 -7.223 0.810 1.00 98.62 267 LEU A C 1
ATOM 2094 O O . LEU A 1 267 ? -13.655 -7.652 -0.193 1.00 98.62 267 LEU A O 1
ATOM 2098 N N . VAL A 1 268 ? -13.253 -5.967 1.223 1.00 98.44 268 VAL A N 1
ATOM 2099 C CA . VAL A 1 268 ? -14.092 -4.953 0.559 1.00 98.44 268 VAL A CA 1
ATOM 2100 C C . VAL A 1 268 ? -13.235 -3.927 -0.168 1.00 98.44 268 VAL A C 1
ATOM 2102 O O . VAL A 1 268 ? -13.595 -3.475 -1.259 1.00 98.44 268 VAL A O 1
ATOM 2105 N N . ALA A 1 269 ? -12.128 -3.525 0.454 1.00 98.75 269 ALA A N 1
ATOM 2106 C CA . ALA A 1 269 ? -11.204 -2.568 -0.123 1.00 98.75 269 ALA A CA 1
ATOM 2107 C C . ALA A 1 269 ? -9.770 -2.793 0.362 1.00 98.75 269 ALA A C 1
ATOM 2109 O O . ALA A 1 269 ? -9.548 -3.172 1.515 1.00 98.75 269 ALA A O 1
ATOM 2110 N N . SER A 1 270 ? -8.830 -2.485 -0.524 1.00 98.56 270 SER A N 1
ATOM 2111 C CA . SER A 1 270 ? -7.398 -2.390 -0.284 1.00 98.56 270 SER A CA 1
ATOM 2112 C C . SER A 1 270 ? -6.929 -0.990 -0.658 1.00 98.56 270 SER A C 1
ATOM 2114 O O . SER A 1 270 ? -7.136 -0.528 -1.781 1.00 98.56 270 SER A O 1
ATOM 2116 N N . ILE A 1 271 ? -6.358 -0.284 0.313 1.00 98.75 271 ILE A N 1
ATOM 2117 C CA . ILE A 1 271 ? -5.984 1.122 0.178 1.00 98.75 271 ILE A CA 1
ATOM 2118 C C . ILE A 1 271 ? -4.481 1.225 0.406 1.00 98.75 271 ILE A C 1
ATOM 2120 O O . ILE A 1 271 ? -4.026 1.091 1.541 1.00 98.75 271 ILE A O 1
ATOM 2124 N N . HIS A 1 272 ? -3.722 1.459 -0.658 1.00 97.50 272 HIS A N 1
ATOM 2125 C CA . HIS A 1 272 ? -2.280 1.679 -0.608 1.00 97.50 272 HIS A CA 1
ATOM 2126 C C . HIS A 1 272 ? -2.000 3.070 -0.024 1.00 97.50 272 HIS A C 1
ATOM 2128 O O . HIS A 1 272 ? -2.419 4.071 -0.598 1.00 97.50 272 HIS A O 1
ATOM 2134 N N . MET A 1 273 ? -1.344 3.150 1.135 1.00 96.31 273 MET A N 1
ATOM 2135 C CA . MET A 1 273 ? -1.140 4.410 1.865 1.00 96.31 273 MET A CA 1
ATOM 2136 C C . MET A 1 273 ? 0.169 5.103 1.467 1.00 96.31 273 MET A C 1
ATOM 2138 O O . MET A 1 273 ? 1.068 4.484 0.905 1.00 96.31 273 MET A O 1
ATOM 2142 N N . SER A 1 274 ? 0.329 6.381 1.822 1.00 92.69 274 SER A N 1
ATOM 2143 C CA . SER A 1 274 ? 1.615 7.074 1.652 1.00 92.69 274 SER A CA 1
ATOM 2144 C C . SER A 1 274 ? 2.766 6.382 2.400 1.00 92.69 274 SER A C 1
ATOM 2146 O O . SER A 1 274 ? 2.645 6.041 3.581 1.00 92.69 274 SER A 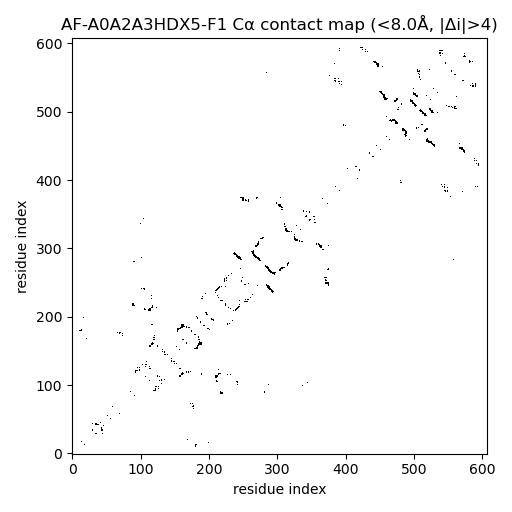O 1
ATOM 2148 N N . THR A 1 275 ? 3.928 6.270 1.746 1.00 88.00 275 THR A N 1
ATOM 2149 C CA . THR A 1 275 ? 5.183 5.765 2.338 1.00 88.00 275 THR A CA 1
ATOM 2150 C C . THR A 1 275 ? 5.672 6.604 3.518 1.00 88.00 275 THR A C 1
ATOM 2152 O O . THR A 1 275 ? 6.426 6.120 4.359 1.00 88.00 275 THR A O 1
ATOM 2155 N N . ASP A 1 276 ? 5.288 7.883 3.574 1.00 87.88 276 ASP A N 1
ATOM 2156 C CA . ASP A 1 276 ? 5.747 8.830 4.594 1.00 87.88 276 ASP A CA 1
ATOM 2157 C C . ASP A 1 276 ? 4.799 8.946 5.799 1.00 87.88 276 ASP A C 1
ATOM 2159 O O . ASP A 1 276 ? 5.012 9.787 6.676 1.00 87.88 276 ASP A O 1
ATOM 2163 N N . LEU A 1 277 ? 3.780 8.079 5.890 1.00 88.56 277 LEU A N 1
ATOM 2164 C CA . LEU A 1 277 ? 2.750 8.137 6.929 1.00 88.56 277 LEU A CA 1
ATOM 2165 C C . LEU A 1 277 ? 3.331 8.162 8.353 1.00 88.56 277 LEU A C 1
ATOM 2167 O O . LEU A 1 277 ? 2.849 8.904 9.213 1.00 88.56 277 LEU A O 1
ATOM 2171 N N . PHE A 1 278 ? 4.394 7.387 8.577 1.00 85.62 278 PHE A N 1
ATOM 2172 C CA . PHE A 1 278 ? 5.110 7.273 9.848 1.00 85.62 278 PHE A CA 1
ATOM 2173 C C . PHE A 1 278 ? 6.519 7.881 9.788 1.00 85.62 278 PHE A C 1
ATOM 2175 O O . PHE A 1 278 ? 7.437 7.379 10.443 1.00 85.62 278 PHE A O 1
ATOM 2182 N N . ILE A 1 279 ? 6.703 8.958 9.009 1.00 81.31 279 ILE A N 1
ATOM 2183 C CA . ILE A 1 279 ? 8.004 9.609 8.802 1.00 81.31 279 ILE A CA 1
ATOM 2184 C C . ILE A 1 279 ? 8.775 9.804 10.115 1.00 81.31 279 ILE A C 1
ATOM 2186 O O . ILE A 1 279 ? 8.271 10.349 11.099 1.00 81.31 279 ILE A O 1
ATOM 2190 N N . GLY A 1 280 ? 10.028 9.344 10.129 1.00 73.88 280 GLY A N 1
ATOM 2191 C CA . GLY A 1 280 ? 10.893 9.423 11.305 1.00 73.88 280 GLY A CA 1
ATOM 2192 C C . GLY A 1 280 ? 10.694 8.339 12.361 1.00 73.88 280 GLY A C 1
ATOM 2193 O O . GLY A 1 280 ? 11.448 8.338 13.331 1.00 73.88 280 GLY A O 1
ATOM 2194 N N . LYS A 1 281 ? 9.715 7.445 12.180 1.00 74.81 281 LYS A N 1
ATOM 2195 C CA . LYS A 1 281 ? 9.458 6.290 13.052 1.00 74.81 281 LYS A CA 1
ATOM 2196 C C . LYS A 1 281 ? 9.566 4.966 12.294 1.00 74.81 281 LYS A C 1
ATOM 2198 O O . LYS A 1 281 ? 10.215 4.052 12.775 1.00 74.81 281 LYS A O 1
ATOM 2203 N N . SER A 1 282 ? 8.980 4.876 11.099 1.00 75.25 282 SER A N 1
ATOM 2204 C CA . SER A 1 282 ? 9.081 3.700 10.226 1.00 75.25 282 SER A CA 1
ATOM 2205 C C . SER A 1 282 ? 9.013 4.109 8.752 1.00 75.25 282 SER A C 1
ATOM 2207 O O . SER A 1 282 ? 8.408 5.127 8.417 1.00 75.25 282 SER A O 1
ATOM 2209 N N . SER A 1 283 ? 9.647 3.326 7.876 1.00 74.44 283 SER A N 1
ATOM 2210 C CA . SER A 1 283 ? 9.651 3.518 6.416 1.00 74.44 283 SER A CA 1
ATOM 2211 C C . SER A 1 283 ? 8.929 2.394 5.666 1.00 74.44 283 SER A C 1
ATOM 2213 O O . SER A 1 283 ? 9.144 2.209 4.469 1.00 74.44 283 SER A O 1
ATOM 2215 N N . VAL A 1 284 ? 8.155 1.572 6.376 1.00 83.75 284 VAL A N 1
ATOM 2216 C CA . VAL A 1 284 ? 7.458 0.428 5.782 1.00 83.75 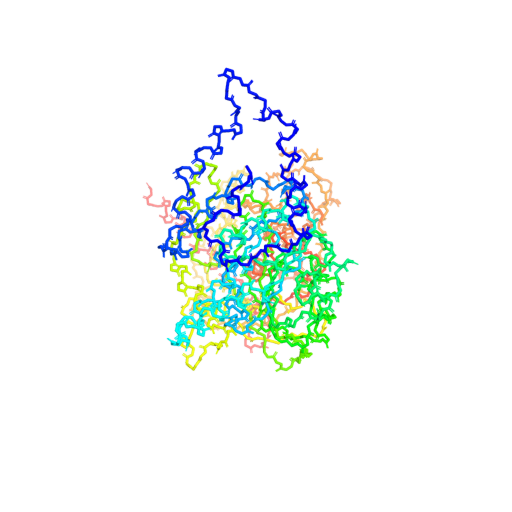284 VAL A CA 1
ATOM 2217 C C . VAL A 1 284 ? 6.246 0.901 4.983 1.00 83.75 284 VAL A C 1
ATOM 2219 O O . VAL A 1 284 ? 5.495 1.767 5.428 1.00 83.75 284 VAL A O 1
ATOM 2222 N N . GLN A 1 285 ? 6.043 0.309 3.806 1.00 90.75 285 GLN A N 1
ATOM 2223 C CA . GLN A 1 285 ? 4.846 0.541 3.004 1.00 90.75 285 GLN A CA 1
ATOM 2224 C C . GLN A 1 285 ? 3.628 -0.056 3.718 1.00 90.75 285 GLN A C 1
ATOM 2226 O O . GLN A 1 285 ? 3.623 -1.243 4.059 1.00 90.75 285 GLN A O 1
ATOM 2231 N N . THR A 1 286 ? 2.595 0.758 3.938 1.00 94.44 286 THR A N 1
ATOM 2232 C CA . THR A 1 286 ? 1.378 0.338 4.645 1.00 94.44 286 THR A CA 1
ATOM 2233 C C . THR A 1 286 ? 0.158 0.360 3.738 1.00 94.44 286 THR A C 1
ATOM 2235 O O . THR A 1 286 ? 0.123 1.066 2.730 1.00 94.44 286 THR A O 1
ATOM 2238 N N . ALA A 1 287 ? -0.846 -0.427 4.105 1.00 97.56 287 ALA A N 1
ATOM 2239 C CA . ALA A 1 287 ? -2.157 -0.412 3.485 1.00 97.56 287 ALA A CA 1
ATOM 2240 C C . ALA A 1 287 ? -3.256 -0.469 4.547 1.00 97.56 287 ALA A C 1
ATOM 2242 O O . ALA A 1 287 ? -3.053 -1.016 5.635 1.00 97.56 287 ALA A O 1
ATOM 2243 N N . ILE A 1 288 ? -4.426 0.082 4.220 1.00 98.75 288 ILE A N 1
ATOM 2244 C CA . ILE A 1 288 ? -5.654 -0.155 4.980 1.00 98.75 288 ILE A CA 1
ATOM 2245 C C . ILE A 1 288 ? -6.471 -1.222 4.252 1.00 98.75 288 ILE A C 1
ATOM 2247 O O . ILE A 1 288 ? -6.894 -1.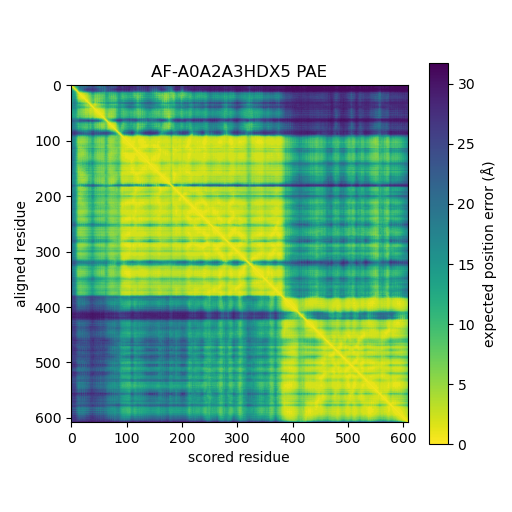016 3.113 1.00 98.75 288 ILE A O 1
ATOM 2251 N N . TYR A 1 289 ? -6.745 -2.333 4.933 1.00 98.75 289 TYR A N 1
ATOM 2252 C CA . TYR A 1 289 ? -7.691 -3.348 4.476 1.00 98.75 289 TYR A CA 1
ATOM 2253 C C . TYR A 1 289 ? -9.027 -3.194 5.186 1.00 98.75 289 TYR A C 1
ATOM 2255 O O . TYR A 1 289 ? -9.087 -3.100 6.415 1.00 98.75 289 TYR A O 1
ATOM 2263 N N . VAL A 1 290 ? -10.105 -3.176 4.405 1.00 98.81 290 VAL A N 1
ATOM 2264 C CA . VAL A 1 290 ? -11.477 -3.058 4.907 1.00 98.81 290 VAL A CA 1
ATOM 2265 C C . VAL A 1 290 ? -12.212 -4.364 4.659 1.00 98.81 290 VAL A C 1
ATOM 2267 O O . VAL A 1 290 ? -12.214 -4.852 3.532 1.00 98.81 290 VAL A O 1
ATOM 2270 N N . PHE A 1 291 ? -12.873 -4.903 5.682 1.00 98.62 291 PHE A N 1
ATOM 2271 C CA . PHE A 1 291 ? -13.589 -6.177 5.601 1.00 98.62 291 PHE A CA 1
ATOM 2272 C C . PHE A 1 291 ? -15.065 -6.039 5.968 1.00 98.62 291 PHE A C 1
ATOM 2274 O O . PHE A 1 291 ? -15.414 -5.296 6.889 1.00 98.62 291 PHE A O 1
ATOM 2281 N N . ASP A 1 292 ? -15.910 -6.823 5.300 1.00 98.38 292 ASP A N 1
ATOM 2282 C CA . ASP A 1 292 ? -17.189 -7.267 5.852 1.00 98.38 292 ASP A CA 1
ATOM 2283 C C . ASP A 1 292 ? -16.922 -8.547 6.658 1.00 98.38 292 ASP A C 1
ATOM 2285 O O . ASP A 1 292 ? -16.395 -9.535 6.140 1.00 98.38 292 ASP A O 1
ATOM 2289 N N . VAL A 1 293 ? -17.249 -8.515 7.946 1.00 98.38 293 VAL A N 1
ATOM 2290 C CA . VAL A 1 293 ? -16.921 -9.577 8.903 1.00 98.38 293 VAL A CA 1
ATOM 2291 C C . VAL A 1 293 ? -18.053 -10.597 8.958 1.00 98.38 293 VAL A C 1
ATOM 2293 O O . VAL A 1 293 ? -19.222 -10.217 8.908 1.00 98.38 293 VAL A O 1
ATOM 2296 N N . GLY A 1 294 ? -17.724 -11.884 9.086 1.00 97.06 294 GLY A N 1
ATOM 2297 C CA . GLY A 1 294 ? -18.707 -12.969 9.211 1.00 97.06 294 GLY A CA 1
ATOM 2298 C C . GLY A 1 294 ? -19.381 -13.393 7.900 1.00 97.06 294 GLY A C 1
ATOM 2299 O O . GLY A 1 294 ? -20.299 -14.210 7.928 1.00 97.06 294 GLY A O 1
ATOM 2300 N N . VAL A 1 295 ? -18.932 -12.856 6.763 1.00 95.81 295 VAL A N 1
ATOM 2301 C CA . VAL A 1 295 ? -19.384 -13.232 5.418 1.00 95.81 295 VAL A CA 1
ATOM 2302 C C . VAL A 1 295 ? -18.184 -13.788 4.648 1.00 95.81 295 VAL A C 1
ATOM 2304 O O . VAL A 1 295 ? -17.297 -12.994 4.338 1.00 95.81 295 VAL A O 1
ATOM 2307 N N . PRO A 1 296 ? -18.121 -15.098 4.337 1.00 97.81 296 PRO A N 1
ATOM 2308 C CA . PRO A 1 296 ? -17.046 -15.677 3.527 1.00 97.81 296 PRO A CA 1
ATOM 2309 C C . PRO A 1 296 ? -16.853 -14.930 2.207 1.00 97.81 296 PRO A C 1
ATOM 2311 O O . PRO A 1 296 ? -17.826 -14.442 1.629 1.00 97.81 296 PRO A O 1
ATOM 2314 N N . HIS A 1 297 ? -15.610 -14.832 1.745 1.00 98.31 297 HIS A N 1
ATOM 2315 C CA . HIS A 1 297 ? -15.315 -14.153 0.492 1.00 98.31 297 HIS A CA 1
ATOM 2316 C C . HIS A 1 297 ? -15.884 -14.922 -0.706 1.00 98.31 297 HIS A C 1
ATOM 2318 O O . HIS A 1 297 ? -15.761 -16.142 -0.796 1.00 98.31 297 HIS A O 1
ATOM 2324 N N . ASP A 1 298 ? -16.483 -14.178 -1.629 1.00 97.44 298 ASP A N 1
ATOM 2325 C CA . ASP A 1 298 ? -16.991 -14.667 -2.906 1.00 97.44 298 ASP A CA 1
ATOM 2326 C C . ASP A 1 298 ? -16.073 -14.126 -4.005 1.00 97.44 298 ASP A C 1
ATOM 2328 O O . ASP A 1 298 ? -15.925 -12.909 -4.122 1.00 97.44 298 ASP A O 1
ATOM 2332 N N . THR A 1 299 ? -15.456 -15.012 -4.791 1.00 96.12 299 THR A N 1
ATOM 2333 C CA . THR A 1 299 ? -14.513 -14.636 -5.859 1.00 96.12 299 THR A CA 1
ATOM 2334 C C . THR A 1 299 ? -15.174 -13.844 -6.985 1.00 96.12 299 THR A C 1
ATOM 2336 O O . THR A 1 299 ? -14.476 -13.204 -7.760 1.00 96.12 299 THR A O 1
ATOM 2339 N N . GLU A 1 300 ? -16.509 -13.842 -7.060 1.00 95.81 300 GLU A N 1
ATOM 2340 C CA . GLU A 1 300 ? -17.290 -13.034 -8.002 1.00 95.81 300 GLU A CA 1
ATOM 2341 C C . GLU A 1 300 ? -17.698 -11.667 -7.417 1.00 95.81 300 GLU A C 1
ATOM 2343 O O . GLU A 1 300 ? -18.410 -10.883 -8.056 1.00 95.81 300 GLU A O 1
ATOM 2348 N N . LYS A 1 301 ? -17.264 -11.338 -6.192 1.00 95.06 301 LYS A N 1
ATOM 2349 C CA . LYS A 1 301 ? -17.522 -10.042 -5.556 1.00 95.06 301 LYS A CA 1
ATOM 2350 C C . LYS A 1 301 ? -16.342 -9.097 -5.768 1.00 95.06 301 LYS A C 1
ATOM 2352 O O . LYS A 1 301 ? -15.214 -9.379 -5.382 1.00 95.06 301 LYS A O 1
ATOM 2357 N N . LEU A 1 302 ? -16.638 -7.922 -6.321 1.00 96.94 302 LEU A N 1
ATOM 2358 C CA . LEU A 1 302 ? -15.640 -6.879 -6.566 1.00 96.94 302 LEU A CA 1
ATOM 2359 C C . LEU A 1 302 ? -14.995 -6.369 -5.270 1.00 96.94 302 LEU A C 1
ATOM 2361 O O . LEU A 1 302 ? -15.687 -5.992 -4.314 1.00 96.94 302 LEU A O 1
ATOM 2365 N N . VAL A 1 303 ? -13.671 -6.245 -5.313 1.00 98.31 303 VAL A N 1
ATOM 2366 C CA . VAL A 1 303 ? -12.829 -5.566 -4.327 1.00 98.31 303 VAL A CA 1
ATOM 2367 C C . VAL A 1 303 ? -12.365 -4.230 -4.906 1.00 98.31 303 VAL A C 1
ATOM 2369 O O . VAL A 1 303 ? -12.075 -4.109 -6.095 1.00 98.31 303 VAL A O 1
ATOM 2372 N N . LYS A 1 304 ? -12.324 -3.193 -4.062 1.00 98.44 304 LYS A N 1
ATOM 2373 C CA . LYS A 1 304 ? -11.869 -1.851 -4.453 1.00 98.44 304 LYS A CA 1
ATOM 2374 C C . LYS A 1 304 ? -10.397 -1.671 -4.106 1.00 98.44 304 LYS A C 1
ATOM 2376 O O . LYS A 1 304 ? -10.053 -1.694 -2.928 1.00 98.44 304 LYS A O 1
ATOM 2381 N N . PHE A 1 305 ? -9.559 -1.421 -5.096 1.00 98.31 305 PHE A N 1
ATOM 2382 C CA . PHE A 1 305 ? -8.144 -1.114 -4.928 1.00 98.31 305 PHE A CA 1
ATOM 2383 C C . PHE A 1 305 ? -7.924 0.375 -5.166 1.00 98.31 305 PHE A C 1
ATOM 2385 O O . PHE A 1 305 ? -8.325 0.903 -6.202 1.00 98.31 305 PHE A O 1
ATOM 2392 N N . ILE A 1 306 ? -7.325 1.062 -4.194 1.00 98.19 306 ILE A N 1
ATOM 2393 C CA . ILE A 1 306 ? -7.164 2.519 -4.216 1.00 98.19 306 ILE A CA 1
ATOM 2394 C C . ILE A 1 306 ? -5.714 2.873 -3.906 1.00 98.19 306 ILE A C 1
ATOM 2396 O O . ILE A 1 306 ? -5.220 2.540 -2.829 1.00 98.19 306 ILE A O 1
ATOM 2400 N N . ASP A 1 307 ? -5.045 3.570 -4.820 1.00 96.94 307 ASP A N 1
ATOM 2401 C CA . ASP A 1 307 ? -3.740 4.175 -4.562 1.00 96.94 307 ASP A CA 1
ATOM 2402 C C . ASP A 1 307 ? -3.924 5.538 -3.897 1.00 96.94 307 ASP A C 1
ATOM 2404 O O . ASP A 1 307 ? -4.272 6.539 -4.522 1.00 96.94 307 ASP A O 1
ATOM 2408 N N . PHE A 1 308 ? -3.717 5.542 -2.584 1.00 97.31 308 PHE A N 1
ATOM 2409 C CA . PHE A 1 308 ? -3.818 6.693 -1.698 1.00 97.31 308 PHE A CA 1
ATOM 2410 C C . PHE A 1 308 ? -2.423 7.160 -1.243 1.00 97.31 308 PHE A C 1
ATOM 2412 O O . PHE A 1 308 ? -2.270 7.739 -0.165 1.00 97.31 308 PHE A O 1
ATOM 2419 N N . SER A 1 309 ? -1.390 6.901 -2.059 1.00 93.88 309 SER A N 1
ATOM 2420 C CA . SER A 1 309 ? -0.024 7.377 -1.810 1.00 93.88 309 SER A CA 1
ATOM 2421 C C . SER A 1 309 ? 0.059 8.904 -1.801 1.00 93.88 309 SER A C 1
ATOM 2423 O O . SER A 1 309 ? 0.720 9.478 -0.939 1.00 93.88 309 SER A O 1
ATOM 2425 N N . ASN A 1 310 ? -0.660 9.573 -2.710 1.00 94.19 310 ASN A N 1
ATOM 2426 C CA . ASN A 1 310 ? -0.908 11.009 -2.625 1.00 94.19 310 ASN A CA 1
ATOM 2427 C C . ASN A 1 310 ? -2.215 11.271 -1.870 1.00 94.19 310 ASN A C 1
ATOM 2429 O O . ASN A 1 310 ? -3.299 11.270 -2.457 1.00 94.19 310 ASN A O 1
ATOM 2433 N N . ASP A 1 311 ? -2.107 11.530 -0.572 1.00 95.12 311 ASP A N 1
ATOM 2434 C CA . ASP A 1 311 ? -3.242 11.818 0.304 1.00 95.12 311 ASP A CA 1
ATOM 2435 C C . ASP A 1 311 ? -3.472 13.319 0.559 1.00 95.12 311 ASP A C 1
ATOM 2437 O O . ASP A 1 311 ? -4.293 13.695 1.395 1.00 95.12 311 ASP A O 1
ATOM 2441 N N . GLY A 1 312 ? -2.753 14.183 -0.163 1.00 94.88 312 GLY A N 1
ATOM 2442 C CA . GLY A 1 312 ? -2.841 15.641 -0.065 1.00 94.88 312 GLY A CA 1
ATOM 2443 C C . GLY A 1 312 ? -2.064 16.270 1.096 1.00 94.88 312 GLY A C 1
ATOM 2444 O O . GLY A 1 312 ? -1.997 17.501 1.193 1.00 94.88 312 GLY A O 1
ATOM 2445 N N . TYR A 1 313 ? -1.456 15.463 1.973 1.00 94.12 313 TYR A N 1
ATOM 2446 C CA . TYR A 1 313 ? -0.619 15.950 3.066 1.00 94.12 313 TYR A CA 1
ATOM 2447 C C . TYR A 1 313 ? 0.867 15.935 2.702 1.00 94.12 313 TYR A C 1
ATOM 2449 O O . TYR A 1 313 ? 1.406 14.939 2.234 1.00 94.12 313 TYR A O 1
ATOM 2457 N N . ALA A 1 314 ? 1.569 17.019 3.032 1.00 91.25 314 ALA A N 1
ATOM 2458 C CA . ALA A 1 314 ? 3.023 17.032 3.119 1.00 91.25 314 ALA A CA 1
ATOM 2459 C C . ALA A 1 314 ? 3.454 16.830 4.575 1.00 91.25 314 ALA A C 1
ATOM 2461 O O . ALA A 1 314 ? 3.028 17.575 5.469 1.00 91.25 314 ALA A O 1
ATOM 2462 N N . ARG A 1 315 ? 4.335 15.851 4.810 1.00 89.81 315 ARG A N 1
ATOM 2463 C CA . ARG A 1 315 ? 4.843 15.511 6.143 1.00 89.81 315 ARG A CA 1
ATOM 2464 C C . ARG A 1 315 ? 6.309 15.892 6.303 1.00 89.81 315 ARG A C 1
ATOM 2466 O O . ARG A 1 315 ? 7.109 15.802 5.377 1.00 89.81 315 ARG A O 1
ATOM 2473 N N . GLN A 1 316 ? 6.678 16.334 7.500 1.00 85.44 316 GLN A N 1
ATOM 2474 C CA . GLN A 1 316 ? 8.059 16.615 7.890 1.00 85.44 316 GLN A CA 1
ATOM 2475 C C . GLN A 1 316 ? 8.308 16.097 9.305 1.00 85.44 316 GLN A C 1
ATOM 2477 O O . GLN A 1 316 ? 7.411 16.105 10.140 1.00 85.44 316 GLN A O 1
ATOM 2482 N N . ASN A 1 317 ? 9.545 15.696 9.597 1.00 79.62 317 ASN A N 1
ATOM 2483 C CA . ASN A 1 317 ? 9.954 15.281 10.940 1.00 79.62 317 ASN A CA 1
ATOM 2484 C C . ASN A 1 317 ? 10.959 16.274 11.547 1.00 79.62 317 ASN A C 1
ATOM 2486 O O . ASN A 1 317 ? 12.131 15.954 11.762 1.00 79.62 317 ASN A O 1
ATOM 2490 N N . ARG A 1 318 ? 10.530 17.522 11.784 1.00 73.25 318 ARG A N 1
ATOM 2491 C CA . ARG A 1 318 ? 11.371 18.511 12.475 1.00 73.25 318 ARG A CA 1
ATOM 2492 C C . ARG A 1 318 ? 11.215 18.349 13.985 1.00 73.25 318 ARG A C 1
ATOM 2494 O O . ARG A 1 318 ? 10.141 18.606 14.535 1.00 73.25 318 ARG A O 1
ATOM 2501 N N . LYS A 1 319 ? 12.301 17.963 14.664 1.00 69.00 319 LYS A N 1
ATOM 2502 C CA . LYS A 1 319 ? 12.348 17.873 16.134 1.00 69.00 319 LYS A CA 1
ATOM 2503 C C . LYS A 1 319 ? 11.928 19.213 16.763 1.00 69.00 319 LYS A C 1
ATOM 2505 O O . LYS A 1 319 ? 12.348 20.268 16.292 1.00 69.00 319 LYS A O 1
ATOM 2510 N N . LYS A 1 320 ? 11.125 19.165 17.837 1.00 62.62 320 LYS A N 1
ATOM 2511 C CA . LYS A 1 320 ? 10.628 20.335 18.602 1.00 62.62 320 LYS A CA 1
ATOM 2512 C C . LYS A 1 320 ? 9.784 21.345 17.797 1.00 62.62 320 LYS A C 1
ATOM 2514 O O . LYS A 1 320 ? 9.683 22.503 18.191 1.00 62.62 320 LYS A O 1
ATOM 2519 N N . SER A 1 321 ? 9.197 20.933 16.673 1.00 60.62 321 SER A N 1
ATOM 2520 C CA . SER A 1 321 ? 8.248 21.751 15.901 1.00 60.62 321 SER A CA 1
ATOM 2521 C C . SER A 1 321 ? 6.806 21.325 16.180 1.00 60.62 321 SER A C 1
ATOM 2523 O O . SER A 1 321 ? 6.557 20.168 16.507 1.00 60.62 321 SER A O 1
ATOM 2525 N N . SER A 1 322 ? 5.854 22.251 16.047 1.00 58.66 322 SER A N 1
ATOM 2526 C CA . SER A 1 322 ? 4.427 21.964 16.230 1.00 58.66 322 SER A CA 1
ATOM 2527 C C . SER A 1 322 ? 3.871 21.058 15.126 1.00 58.66 322 SER A C 1
ATOM 2529 O O . SER A 1 322 ? 4.377 21.029 14.000 1.00 58.66 322 SER A O 1
ATOM 2531 N N . GLN A 1 323 ? 2.763 20.371 15.413 1.00 64.31 323 GLN A N 1
ATOM 2532 C CA . GLN A 1 323 ? 2.077 19.510 14.444 1.00 64.31 323 GLN A CA 1
ATOM 2533 C C . GLN A 1 323 ? 1.695 20.250 13.150 1.00 64.31 323 GLN A C 1
ATOM 2535 O O . GLN A 1 323 ? 1.821 19.686 12.072 1.00 64.31 323 GLN A O 1
ATOM 2540 N N . CYS A 1 324 ? 1.318 21.532 13.223 1.00 63.25 324 CYS A N 1
ATOM 2541 C CA . CYS A 1 324 ? 0.992 22.338 12.038 1.00 63.25 324 CYS A CA 1
ATOM 2542 C C . CYS A 1 324 ? 2.203 22.666 11.143 1.00 63.25 324 CYS A C 1
ATOM 2544 O O . CYS A 1 324 ? 2.035 23.056 9.989 1.00 63.25 324 CYS A O 1
ATOM 2546 N N . VAL A 1 325 ? 3.429 22.522 11.655 1.00 71.62 325 VAL A N 1
ATOM 2547 C CA . VAL A 1 325 ? 4.654 22.621 10.848 1.00 71.62 325 VAL A CA 1
ATOM 2548 C C . VAL A 1 325 ? 4.969 21.279 10.192 1.00 71.62 325 VAL A C 1
ATOM 2550 O O . VAL A 1 325 ? 5.389 21.258 9.035 1.00 71.62 325 VAL A O 1
ATOM 2553 N N . ASN A 1 326 ? 4.758 20.186 10.927 1.00 80.50 326 ASN A N 1
ATOM 2554 C CA . ASN A 1 326 ? 5.122 18.831 10.518 1.00 80.50 326 ASN A CA 1
ATOM 2555 C C . ASN A 1 326 ? 4.059 18.128 9.657 1.00 80.50 326 ASN A C 1
ATOM 2557 O O . ASN A 1 326 ? 4.401 17.187 8.952 1.00 80.50 326 ASN A O 1
ATOM 2561 N N . LEU A 1 327 ? 2.805 18.583 9.670 1.00 87.06 327 LEU A N 1
ATOM 2562 C CA . LEU A 1 327 ? 1.721 18.085 8.823 1.00 87.06 327 LEU A CA 1
ATOM 2563 C C . LEU A 1 327 ? 1.016 19.272 8.166 1.00 87.06 327 LEU A C 1
ATOM 2565 O O . LEU A 1 327 ? 0.370 20.071 8.848 1.00 87.06 327 LEU A O 1
ATOM 2569 N N . LYS A 1 328 ? 1.149 19.392 6.845 1.00 89.62 328 LYS A N 1
ATOM 2570 C CA . LYS A 1 328 ? 0.553 20.481 6.066 1.00 89.62 328 LYS A CA 1
ATOM 2571 C C . LYS A 1 328 ? -0.377 19.926 5.011 1.00 89.62 328 LYS A C 1
ATOM 2573 O O . LYS A 1 328 ? 0.026 19.074 4.229 1.00 89.62 328 LYS A O 1
ATOM 2578 N N . ASP A 1 329 ? -1.595 20.443 4.988 1.00 92.25 329 ASP A N 1
ATOM 2579 C CA . ASP A 1 329 ? -2.505 20.257 3.864 1.00 92.25 329 ASP A CA 1
ATOM 2580 C C . ASP A 1 329 ? -1.966 21.077 2.683 1.00 92.25 329 ASP A C 1
ATOM 2582 O O . ASP A 1 329 ? -1.853 22.302 2.789 1.00 92.25 329 ASP A O 1
ATOM 2586 N N . VAL A 1 330 ? -1.517 20.401 1.623 1.00 95.00 330 VAL A N 1
ATOM 2587 C CA . VAL A 1 330 ? -0.901 21.034 0.441 1.00 95.00 330 VAL A CA 1
ATOM 2588 C C . VAL A 1 330 ? -1.716 20.834 -0.831 1.00 95.00 330 VAL A C 1
ATOM 2590 O O . VAL A 1 330 ? -1.469 21.524 -1.816 1.00 95.00 330 VAL A O 1
ATOM 2593 N N . ASP A 1 331 ? -2.668 19.904 -0.808 1.00 93.94 331 ASP A N 1
ATOM 2594 C CA . ASP A 1 331 ? -3.432 19.479 -1.977 1.00 93.94 331 ASP A CA 1
ATOM 2595 C C . ASP A 1 331 ? -4.761 18.853 -1.520 1.00 93.94 331 ASP A C 1
ATOM 2597 O O . ASP A 1 331 ? -4.993 17.659 -1.683 1.00 93.94 331 ASP A O 1
ATOM 2601 N N . ASN A 1 332 ? -5.619 19.660 -0.885 1.00 95.94 332 ASN A N 1
ATOM 2602 C CA . ASN A 1 332 ? -7.001 19.302 -0.537 1.00 95.94 332 ASN A CA 1
ATOM 2603 C C . ASN A 1 332 ? -7.138 17.979 0.237 1.00 95.94 332 ASN A C 1
ATOM 2605 O O . ASN A 1 332 ? -7.976 17.126 -0.074 1.00 95.94 332 ASN A O 1
ATOM 2609 N N . ALA A 1 333 ? -6.299 17.789 1.258 1.00 95.62 333 ALA A N 1
ATOM 2610 C CA . ALA A 1 333 ? -6.224 16.534 1.995 1.00 95.62 333 ALA A CA 1
ATOM 2611 C C . ALA A 1 333 ? -7.582 16.146 2.598 1.00 95.62 333 ALA A C 1
ATOM 2613 O O . ALA A 1 333 ? -8.019 15.005 2.489 1.00 95.62 333 ALA A O 1
ATOM 2614 N N . LYS A 1 334 ? -8.318 17.096 3.183 1.00 95.19 334 LYS A N 1
ATOM 2615 C CA . LYS A 1 334 ? -9.635 16.799 3.772 1.00 95.19 334 LYS A CA 1
ATOM 2616 C C . LYS A 1 334 ? -10.616 16.240 2.742 1.00 95.19 334 LYS A C 1
ATOM 2618 O O . LYS A 1 334 ? -11.249 15.216 2.999 1.00 95.19 334 LYS A O 1
ATOM 2623 N N . GLU A 1 335 ? -10.711 16.874 1.577 1.00 97.06 335 GLU A N 1
ATOM 2624 C CA . GLU A 1 335 ? -11.589 16.434 0.495 1.00 97.06 335 GLU A CA 1
ATOM 2625 C C . GLU A 1 335 ? -11.165 15.069 -0.063 1.00 97.06 335 GLU A C 1
ATOM 2627 O O . GLU A 1 335 ? -12.021 14.236 -0.356 1.00 97.06 335 GLU A O 1
ATOM 2632 N N . ARG A 1 336 ? -9.858 14.795 -0.146 1.00 97.81 336 ARG A N 1
ATOM 2633 C CA . ARG A 1 336 ? -9.316 13.491 -0.566 1.00 97.81 336 ARG A CA 1
ATOM 2634 C C . ARG A 1 336 ? -9.673 12.363 0.399 1.00 97.81 336 ARG A C 1
ATOM 2636 O O . ARG A 1 336 ? -10.086 11.288 -0.032 1.00 97.81 336 ARG A O 1
ATOM 2643 N N . TYR A 1 337 ? -9.573 12.608 1.703 1.00 97.81 337 TYR A N 1
ATOM 2644 C CA . TYR A 1 337 ? -10.002 11.653 2.729 1.00 97.81 337 TYR A CA 1
ATOM 2645 C C . TYR A 1 337 ? -11.525 11.429 2.701 1.00 97.81 337 TYR A C 1
ATOM 2647 O O . TYR A 1 337 ? -11.996 10.307 2.906 1.00 97.81 337 TYR A O 1
ATOM 2655 N N . ASP A 1 338 ? -12.312 12.469 2.408 1.00 97.50 338 ASP A N 1
ATOM 2656 C CA . ASP A 1 338 ? -13.758 12.346 2.204 1.00 97.50 338 ASP A CA 1
ATOM 2657 C C . ASP A 1 338 ? -14.103 11.530 0.952 1.00 97.50 338 ASP A C 1
ATOM 2659 O O . ASP A 1 338 ? -14.999 10.679 0.997 1.00 97.50 338 ASP A O 1
ATOM 2663 N N . GLU A 1 339 ? -13.385 11.755 -0.149 1.00 97.81 339 GLU A N 1
ATOM 2664 C CA . GLU A 1 339 ? -13.482 10.964 -1.374 1.00 97.81 339 GLU A CA 1
ATOM 2665 C C . GLU A 1 339 ? -13.169 9.490 -1.109 1.00 97.81 339 GLU A C 1
ATOM 2667 O O . GLU A 1 339 ? -14.001 8.639 -1.424 1.00 97.81 339 GLU A O 1
ATOM 2672 N N . LEU A 1 340 ? -12.054 9.183 -0.437 1.00 98.44 340 LEU A N 1
ATOM 2673 C CA . LEU A 1 340 ? -11.670 7.815 -0.075 1.00 98.44 340 LEU A CA 1
ATOM 2674 C C . LEU A 1 340 ? -12.802 7.078 0.658 1.00 98.44 340 LEU A C 1
ATOM 2676 O O . LEU A 1 340 ? -13.192 5.971 0.276 1.00 98.44 340 LEU A O 1
ATOM 2680 N N . VAL A 1 341 ? -13.377 7.706 1.689 1.00 98.12 341 VAL A N 1
ATOM 2681 C CA . VAL A 1 341 ? -14.490 7.119 2.450 1.00 98.12 341 VAL A CA 1
ATOM 2682 C C . VAL A 1 341 ? -15.715 6.906 1.559 1.00 98.12 341 VAL A C 1
ATOM 2684 O O . VAL A 1 341 ? -16.360 5.859 1.643 1.00 98.12 341 VAL A O 1
ATOM 2687 N N . ASN A 1 342 ? -16.044 7.865 0.688 1.00 96.88 342 ASN A N 1
ATOM 2688 C CA . ASN A 1 342 ? -17.162 7.727 -0.243 1.00 96.88 342 ASN A CA 1
ATOM 2689 C C . ASN A 1 342 ? -16.946 6.578 -1.235 1.00 96.88 342 ASN A C 1
ATOM 2691 O O . ASN A 1 342 ? -17.876 5.802 -1.450 1.00 96.88 342 ASN A O 1
ATOM 2695 N N . LEU A 1 343 ? -15.744 6.423 -1.792 1.00 97.50 343 LEU A N 1
ATOM 2696 C CA . LEU A 1 343 ? -15.421 5.343 -2.725 1.00 97.50 343 LEU A CA 1
ATOM 2697 C C . LEU A 1 343 ? -15.578 3.969 -2.073 1.00 97.50 343 LEU A C 1
ATOM 2699 O O . LEU A 1 343 ? -16.190 3.073 -2.655 1.00 97.50 343 LEU A O 1
ATOM 2703 N N . VAL A 1 344 ? -15.104 3.801 -0.838 1.00 97.75 344 VAL A N 1
ATOM 2704 C CA . VAL A 1 344 ? -15.202 2.513 -0.137 1.00 97.75 344 VAL A CA 1
ATOM 2705 C C . VAL A 1 344 ? -16.638 2.202 0.283 1.00 97.75 344 VAL A C 1
ATOM 2707 O O . VAL A 1 344 ? -17.129 1.101 0.028 1.00 97.75 344 VAL A O 1
ATOM 2710 N N . VAL A 1 345 ? -17.334 3.169 0.889 1.00 95.50 345 VAL A N 1
ATOM 2711 C CA . VAL A 1 345 ? -18.669 2.958 1.478 1.00 95.50 345 VAL A CA 1
ATOM 2712 C C . VAL A 1 345 ? -19.785 2.988 0.428 1.00 95.50 345 VAL A C 1
ATOM 2714 O O . VAL A 1 345 ? -20.790 2.298 0.585 1.00 95.50 345 VAL A O 1
ATOM 2717 N N . ARG A 1 346 ? -19.643 3.789 -0.636 1.00 94.12 346 ARG A N 1
ATOM 2718 C CA . ARG A 1 346 ? -20.700 4.049 -1.636 1.00 94.12 346 ARG A CA 1
ATOM 2719 C C . ARG A 1 346 ? -20.313 3.663 -3.068 1.00 94.12 346 ARG A C 1
ATOM 2721 O O . ARG A 1 346 ? -21.176 3.716 -3.942 1.00 94.12 346 ARG A O 1
ATOM 2728 N N . GLY A 1 347 ? -19.057 3.291 -3.323 1.00 94.19 347 GLY A N 1
ATOM 2729 C CA . GLY A 1 347 ? -18.530 3.066 -4.675 1.00 94.19 347 GLY A CA 1
ATOM 2730 C C . GLY A 1 347 ? -18.277 4.369 -5.442 1.00 94.19 347 GLY A C 1
ATOM 2731 O O . GLY A 1 347 ? -18.475 5.466 -4.916 1.00 94.19 347 GLY A O 1
ATOM 2732 N N . LYS A 1 348 ? -17.903 4.256 -6.722 1.00 92.88 348 LYS A N 1
ATOM 2733 C CA . LYS A 1 348 ? -17.671 5.403 -7.631 1.00 92.88 348 LYS A CA 1
ATOM 2734 C C . LYS A 1 348 ? -18.901 6.287 -7.890 1.00 92.88 348 LYS A C 1
ATOM 2736 O O . LYS A 1 348 ? -18.779 7.409 -8.373 1.00 92.88 348 LYS A O 1
ATOM 2741 N N . GLY A 1 349 ? -20.089 5.813 -7.512 1.00 90.38 349 GLY A N 1
ATOM 2742 C CA . GLY A 1 349 ? -21.352 6.502 -7.753 1.00 90.38 349 GLY A CA 1
ATOM 2743 C C . GLY A 1 349 ? -21.790 6.437 -9.219 1.00 90.38 349 GLY A C 1
ATOM 2744 O O . GLY A 1 349 ? -21.046 6.014 -10.101 1.00 90.38 349 GLY A O 1
ATOM 2745 N N . LYS A 1 350 ? -23.039 6.840 -9.476 1.00 88.25 350 LYS A N 1
ATOM 2746 C CA . LYS A 1 350 ? -23.554 6.967 -10.844 1.00 88.25 350 LYS A CA 1
ATOM 2747 C C . LYS A 1 350 ? -22.721 8.005 -11.603 1.00 88.25 350 LYS A C 1
ATOM 2749 O O . LYS A 1 350 ? -22.449 9.066 -11.042 1.00 88.25 350 LYS A O 1
ATOM 2754 N N . ASP A 1 351 ? -22.346 7.677 -12.838 1.00 88.12 351 ASP A N 1
ATOM 2755 C CA . ASP A 1 351 ? -21.542 8.529 -13.722 1.00 88.12 351 ASP A CA 1
ATOM 2756 C C . ASP A 1 351 ? -20.204 8.962 -13.084 1.00 88.12 351 ASP A C 1
ATOM 2758 O O . ASP A 1 351 ? -19.727 10.064 -13.323 1.00 88.12 351 ASP A O 1
ATOM 2762 N N . GLU A 1 352 ? -19.623 8.107 -12.227 1.00 91.00 352 GLU A N 1
ATOM 2763 C CA . GLU A 1 352 ? -18.323 8.325 -11.564 1.00 91.00 352 GLU A CA 1
ATOM 2764 C C . GLU A 1 352 ? -18.249 9.574 -10.669 1.00 91.00 352 GLU A C 1
ATOM 2766 O O . GLU A 1 352 ? -17.166 10.024 -10.314 1.00 91.00 352 GLU A O 1
ATOM 2771 N N . LYS A 1 353 ? -19.389 10.123 -10.233 1.00 91.88 353 LYS A N 1
ATOM 2772 C CA . LYS A 1 353 ? -19.451 11.389 -9.476 1.00 91.88 353 LYS A CA 1
ATOM 2773 C C . LYS A 1 353 ? -18.658 11.434 -8.161 1.00 91.88 353 LYS A C 1
ATOM 2775 O O . LYS A 1 353 ? -18.504 12.511 -7.594 1.00 91.88 353 LYS A O 1
ATOM 2780 N N . ASN A 1 354 ? -18.274 10.281 -7.607 1.00 91.56 354 ASN A N 1
ATOM 2781 C CA . ASN A 1 354 ? -17.477 10.222 -6.382 1.00 91.56 354 ASN A CA 1
ATOM 2782 C C . ASN A 1 354 ? -15.964 10.181 -6.672 1.00 91.56 354 ASN A C 1
ATOM 2784 O O . ASN A 1 354 ? -15.204 10.193 -5.714 1.00 91.56 354 ASN A O 1
ATOM 2788 N N . LEU A 1 355 ? -15.530 10.103 -7.937 1.00 92.75 355 LEU A N 1
ATOM 2789 C CA . LEU A 1 355 ? -14.124 10.120 -8.351 1.00 92.75 355 LEU A CA 1
ATOM 2790 C C . LEU A 1 355 ? -13.744 11.534 -8.806 1.00 92.75 355 LEU A C 1
ATOM 2792 O O . LEU A 1 355 ? -14.078 11.932 -9.920 1.00 92.75 355 LEU A O 1
ATOM 2796 N N . ASN A 1 356 ? -13.034 12.283 -7.962 1.00 93.56 356 ASN A N 1
ATOM 2797 C CA . ASN A 1 356 ? -12.499 13.603 -8.315 1.00 93.56 356 ASN A CA 1
ATOM 2798 C C . ASN A 1 356 ? -10.973 13.560 -8.392 1.00 93.56 356 ASN A C 1
ATOM 2800 O O . ASN A 1 356 ? -10.397 13.998 -9.383 1.00 93.56 356 ASN A O 1
ATOM 2804 N N . TYR A 1 357 ? -10.325 13.005 -7.367 1.00 94.75 357 TYR A N 1
ATOM 2805 C CA . TYR A 1 357 ? -8.868 12.969 -7.248 1.00 94.75 357 TYR A CA 1
ATOM 2806 C C . TYR A 1 357 ? -8.258 11.614 -7.621 1.00 94.75 357 TYR A C 1
ATOM 2808 O O . TYR A 1 357 ? -7.105 11.572 -8.047 1.00 94.75 357 TYR A O 1
ATOM 2816 N N . TYR A 1 358 ? -9.008 10.515 -7.476 1.00 94.56 358 TYR A N 1
ATOM 2817 C CA . TYR A 1 358 ? -8.470 9.151 -7.596 1.00 94.56 358 TYR A CA 1
ATOM 2818 C C . TYR A 1 358 ? -8.971 8.382 -8.822 1.00 94.56 358 TYR A C 1
ATOM 2820 O O . TYR A 1 358 ? -8.931 7.157 -8.829 1.00 94.56 358 TYR A O 1
ATOM 2828 N N . LYS A 1 359 ? -9.427 9.067 -9.879 1.00 91.56 359 LYS A N 1
ATOM 2829 C CA . LYS A 1 359 ? -9.961 8.411 -11.088 1.00 91.56 359 LYS A CA 1
ATOM 2830 C C . LYS A 1 359 ? -8.987 7.398 -11.706 1.00 91.56 359 LYS A C 1
ATOM 2832 O O . LYS A 1 359 ? -9.382 6.270 -11.972 1.00 91.56 359 LYS A O 1
ATOM 2837 N N . ASP A 1 360 ? -7.723 7.783 -11.859 1.00 87.94 360 ASP A N 1
ATOM 2838 C CA . ASP A 1 360 ? -6.668 6.925 -12.424 1.00 87.94 360 ASP A CA 1
ATOM 2839 C C . ASP A 1 360 ? -5.995 6.023 -11.368 1.00 87.94 360 ASP A C 1
ATOM 2841 O O . ASP A 1 360 ? -5.074 5.262 -11.666 1.00 87.94 360 ASP A O 1
ATOM 2845 N N . PHE A 1 361 ? -6.456 6.121 -10.120 1.00 92.62 361 PHE A N 1
ATOM 2846 C CA . PHE A 1 361 ? -5.900 5.467 -8.936 1.00 92.62 361 PHE A CA 1
ATOM 2847 C C . PHE A 1 361 ? -6.929 4.566 -8.237 1.00 92.62 361 PHE A C 1
ATOM 2849 O O . PHE A 1 361 ? -6.720 4.147 -7.101 1.00 92.62 361 PHE A O 1
ATOM 2856 N N . TYR A 1 362 ? -8.054 4.290 -8.899 1.00 95.31 362 TYR A N 1
ATOM 2857 C CA . TYR A 1 362 ? -9.168 3.499 -8.392 1.00 95.31 362 TYR A CA 1
ATOM 2858 C C . TYR A 1 362 ? -9.466 2.346 -9.345 1.00 95.31 362 TYR A C 1
ATOM 2860 O O . TYR A 1 362 ? -9.745 2.551 -10.526 1.00 95.31 362 TYR A O 1
ATOM 2868 N N . ILE A 1 363 ? -9.433 1.127 -8.817 1.00 95.31 363 ILE A N 1
ATOM 2869 C CA . ILE A 1 363 ? -9.633 -0.102 -9.579 1.00 95.31 363 ILE A CA 1
ATOM 2870 C C . ILE A 1 363 ? -10.679 -0.952 -8.858 1.00 95.31 363 ILE A C 1
ATOM 2872 O O . ILE A 1 363 ? -10.642 -1.110 -7.639 1.00 95.31 363 ILE A O 1
ATOM 2876 N N . GLU A 1 364 ? -11.622 -1.501 -9.615 1.00 96.25 364 GLU A N 1
ATOM 2877 C CA . GLU A 1 364 ? -12.506 -2.571 -9.152 1.00 96.25 364 GLU A CA 1
ATOM 2878 C C . GLU A 1 364 ? -12.054 -3.856 -9.845 1.00 96.25 364 GLU A C 1
ATOM 2880 O O . GLU A 1 364 ? -12.050 -3.916 -11.075 1.00 96.25 364 GLU A O 1
ATOM 2885 N N . ASP A 1 365 ? -11.639 -4.846 -9.061 1.00 96.62 365 ASP A N 1
ATOM 2886 C CA . ASP A 1 365 ? -11.147 -6.130 -9.564 1.00 96.62 365 ASP A CA 1
ATOM 2887 C C . ASP A 1 365 ? -11.517 -7.266 -8.599 1.00 96.62 365 ASP A C 1
ATOM 2889 O O . ASP A 1 365 ? -12.098 -7.031 -7.534 1.00 96.62 365 ASP A O 1
ATOM 2893 N N . TYR A 1 366 ? -11.210 -8.497 -8.985 1.00 96.50 366 TYR A N 1
ATOM 2894 C CA . TYR A 1 366 ? -11.494 -9.713 -8.231 1.00 96.50 366 TYR A CA 1
ATOM 2895 C C . TYR A 1 366 ? -10.224 -10.261 -7.585 1.00 96.50 366 TYR A C 1
ATOM 2897 O O . TYR A 1 366 ? -9.121 -10.047 -8.086 1.00 96.50 366 TYR A O 1
ATOM 2905 N N . ILE A 1 367 ? -10.389 -10.996 -6.486 1.00 96.88 367 ILE A N 1
ATOM 2906 C CA . ILE A 1 367 ? -9.293 -11.699 -5.815 1.00 96.88 367 ILE A CA 1
ATOM 2907 C C . ILE A 1 367 ? -9.582 -13.195 -5.731 1.00 96.88 367 ILE A C 1
ATOM 2909 O O . ILE A 1 367 ? -10.730 -13.643 -5.740 1.00 96.88 367 ILE A O 1
ATOM 2913 N N . SER A 1 368 ? -8.517 -13.973 -5.621 1.00 94.81 368 SER A N 1
ATOM 2914 C CA . SER A 1 368 ? -8.554 -15.403 -5.368 1.00 94.81 368 SER A CA 1
ATOM 2915 C C . SER A 1 368 ? -8.695 -15.709 -3.873 1.00 94.81 368 SER A C 1
ATOM 2917 O O . SER A 1 368 ? -8.426 -14.889 -2.993 1.00 94.81 368 SER A O 1
ATOM 2919 N N . LEU A 1 369 ? -9.069 -16.951 -3.562 1.00 95.94 369 LEU A N 1
ATOM 2920 C CA . LEU A 1 369 ? -9.100 -17.438 -2.180 1.00 95.94 369 LEU A CA 1
ATOM 2921 C C . LEU A 1 369 ? -7.706 -17.778 -1.630 1.00 95.94 369 LEU A C 1
ATOM 2923 O O . LEU A 1 369 ? -7.590 -18.117 -0.457 1.00 95.94 369 LEU A O 1
ATOM 2927 N N . GLU A 1 370 ? -6.637 -17.669 -2.427 1.00 94.12 370 GLU A N 1
ATOM 2928 C CA . GLU A 1 370 ? -5.272 -17.930 -1.953 1.00 94.12 370 GLU A CA 1
ATOM 2929 C C . GLU A 1 370 ? -4.757 -16.853 -0.991 1.00 94.12 370 GLU A C 1
ATOM 2931 O O . GLU A 1 370 ? -3.821 -17.110 -0.226 1.00 94.12 370 GLU A O 1
ATOM 2936 N N . GLY A 1 371 ? -5.392 -15.675 -0.987 1.00 92.44 371 GLY A N 1
ATOM 2937 C CA . GLY A 1 371 ? -5.097 -14.586 -0.060 1.00 92.44 371 GLY A CA 1
ATOM 2938 C C . GLY A 1 371 ? -3.733 -13.940 -0.302 1.00 92.44 371 GLY A C 1
ATOM 2939 O O . GLY A 1 371 ? -3.065 -13.566 0.661 1.00 92.44 371 GLY A O 1
ATOM 2940 N N . ASN A 1 372 ? -3.281 -13.881 -1.555 1.00 92.75 372 ASN A N 1
ATOM 2941 C CA . ASN A 1 372 ? -1.956 -13.384 -1.936 1.00 92.75 372 ASN A CA 1
ATOM 2942 C C . ASN A 1 372 ? -1.991 -12.311 -3.037 1.00 92.75 372 ASN A C 1
ATOM 2944 O O . ASN A 1 372 ? -0.952 -12.003 -3.625 1.00 92.75 372 ASN A O 1
ATOM 2948 N N . ASP A 1 373 ? -3.171 -11.763 -3.300 1.00 93.94 373 ASP A N 1
ATOM 2949 C CA . ASP A 1 373 ? -3.511 -10.795 -4.335 1.00 93.94 373 ASP A CA 1
ATOM 2950 C C . ASP A 1 373 ? -4.342 -9.643 -3.747 1.00 93.94 373 ASP A C 1
ATOM 2952 O O . ASP A 1 373 ? -5.413 -9.317 -4.234 1.00 93.94 373 ASP A O 1
ATOM 2956 N N . TRP A 1 374 ? -3.916 -9.059 -2.621 1.00 96.25 374 TRP A N 1
ATOM 2957 C CA . TRP A 1 374 ? -4.633 -7.933 -2.000 1.00 96.25 374 TRP A CA 1
ATOM 2958 C C . TRP A 1 374 ? -3.943 -6.584 -2.216 1.00 96.25 374 TRP A C 1
ATOM 2960 O O . TRP A 1 374 ? -4.446 -5.577 -1.718 1.00 96.25 374 TRP A O 1
ATOM 2970 N N . THR A 1 375 ? -2.790 -6.502 -2.888 1.00 94.62 375 THR A N 1
ATOM 2971 C CA . THR A 1 375 ? -2.046 -5.233 -3.016 1.00 94.62 375 THR A CA 1
ATOM 2972 C C . THR A 1 375 ? -2.446 -4.469 -4.270 1.00 94.62 375 THR A C 1
ATOM 2974 O O . THR A 1 375 ? -2.659 -5.061 -5.323 1.00 94.62 375 THR A O 1
ATOM 2977 N N . TYR A 1 376 ? -2.502 -3.134 -4.194 1.00 92.88 376 TYR A N 1
ATOM 2978 C CA . TYR A 1 376 ? -2.951 -2.297 -5.319 1.00 92.88 376 TYR A CA 1
ATOM 2979 C C . TYR A 1 376 ? -2.174 -2.574 -6.618 1.00 92.88 376 TYR A C 1
ATOM 2981 O O . TYR A 1 376 ? -2.757 -2.687 -7.696 1.00 92.88 376 TYR A O 1
ATOM 2989 N N . SER A 1 377 ? -0.852 -2.737 -6.510 1.00 86.94 377 SER A N 1
ATOM 2990 C CA . SER A 1 377 ? 0.041 -2.997 -7.644 1.00 86.94 377 SER A CA 1
ATOM 2991 C C . SER A 1 377 ? -0.306 -4.259 -8.438 1.00 86.94 377 SER A C 1
ATOM 2993 O O . SER A 1 377 ? -0.087 -4.273 -9.645 1.00 86.94 377 SER A O 1
ATOM 2995 N N . GLN A 1 378 ? -0.874 -5.289 -7.800 1.00 88.38 378 GLN A N 1
ATOM 2996 C CA . GLN A 1 378 ? -1.235 -6.552 -8.456 1.00 88.38 378 GLN A CA 1
ATOM 2997 C C . GLN A 1 378 ? -2.446 -6.405 -9.385 1.00 88.38 378 GLN A C 1
ATOM 2999 O O . GLN A 1 378 ? -2.562 -7.150 -10.354 1.00 88.38 378 GLN A O 1
ATOM 3004 N N . HIS A 1 379 ? -3.307 -5.418 -9.122 1.00 90.19 379 HIS A N 1
ATOM 3005 C CA . HIS A 1 379 ? -4.526 -5.146 -9.893 1.00 90.19 379 HIS A CA 1
ATOM 3006 C C . HIS A 1 379 ? -4.363 -3.974 -10.864 1.00 90.19 379 HIS A C 1
ATOM 3008 O O . HIS A 1 379 ? -5.217 -3.727 -11.721 1.00 90.19 379 HIS A O 1
ATOM 3014 N N . LYS A 1 380 ? -3.252 -3.235 -10.760 1.00 85.19 380 LYS A N 1
ATOM 3015 C CA . LYS A 1 380 ? -2.940 -2.132 -11.662 1.00 85.19 380 LYS A CA 1
ATOM 3016 C C . LYS A 1 380 ? -2.687 -2.657 -13.071 1.00 85.19 380 LYS A C 1
ATOM 3018 O O . LYS A 1 380 ? -1.670 -3.288 -13.345 1.00 85.19 380 LYS A O 1
ATOM 3023 N N . LYS A 1 381 ? -3.578 -2.311 -14.001 1.00 76.44 381 LYS A N 1
ATOM 3024 C CA . LYS A 1 381 ? -3.327 -2.495 -15.434 1.00 76.44 381 LYS A CA 1
ATOM 3025 C C . LYS A 1 381 ? -2.237 -1.521 -15.860 1.00 76.44 381 LYS A C 1
ATOM 3027 O O . LYS A 1 381 ? -2.453 -0.313 -15.909 1.00 76.44 381 LYS A O 1
ATOM 3032 N N . ILE A 1 382 ? -1.053 -2.054 -16.118 1.00 71.81 382 ILE A N 1
ATOM 3033 C CA . ILE A 1 382 ? 0.080 -1.273 -16.598 1.00 71.81 382 ILE A CA 1
ATOM 3034 C C . ILE A 1 382 ? -0.098 -1.079 -18.099 1.00 71.81 382 ILE A C 1
ATOM 3036 O O . ILE A 1 382 ? -0.239 -2.057 -18.836 1.00 71.81 382 ILE A O 1
ATOM 3040 N N . ASP A 1 383 ? -0.096 0.176 -18.552 1.00 75.56 383 ASP A N 1
ATOM 3041 C CA . ASP A 1 383 ? 0.130 0.440 -19.967 1.00 75.56 383 ASP A CA 1
ATOM 3042 C C . ASP A 1 383 ? 1.560 0.003 -20.285 1.00 75.56 383 ASP A C 1
ATOM 3044 O O . ASP A 1 383 ? 2.533 0.530 -19.753 1.00 75.56 383 ASP A O 1
ATOM 3048 N N . ILE A 1 384 ? 1.676 -1.050 -21.082 1.00 75.31 384 ILE A N 1
ATOM 3049 C CA . ILE A 1 384 ? 2.955 -1.641 -21.465 1.00 75.31 384 ILE A CA 1
ATOM 3050 C C . ILE A 1 384 ? 3.529 -0.989 -22.726 1.00 75.31 384 ILE A C 1
ATOM 3052 O O . ILE A 1 384 ? 4.566 -1.448 -23.211 1.00 75.31 384 ILE A O 1
ATOM 3056 N N . LYS A 1 385 ? 2.868 0.041 -23.279 1.00 85.75 385 LYS A N 1
ATOM 3057 C CA . LYS A 1 385 ? 3.308 0.773 -24.467 1.00 85.75 385 LYS A CA 1
ATOM 3058 C C . LYS A 1 385 ? 4.096 2.027 -24.065 1.00 85.75 385 LYS A C 1
ATOM 3060 O O . LYS A 1 385 ? 3.513 2.976 -23.545 1.00 85.75 385 LYS A O 1
ATOM 3065 N N . PRO A 1 386 ? 5.400 2.102 -24.381 1.00 88.94 386 PRO A N 1
ATOM 3066 C CA . PRO A 1 386 ? 6.184 3.290 -24.066 1.00 88.94 386 PRO A CA 1
ATOM 3067 C C . PRO A 1 386 ? 5.744 4.515 -24.868 1.00 88.94 386 PRO A C 1
ATOM 3069 O O . PRO A 1 386 ? 5.280 4.410 -26.008 1.00 88.94 386 PRO A O 1
ATOM 3072 N N . THR A 1 387 ? 5.961 5.694 -24.292 1.00 91.06 387 THR A N 1
ATOM 3073 C CA . THR A 1 387 ? 5.740 6.987 -24.950 1.00 91.06 387 THR A CA 1
ATOM 3074 C C . THR A 1 387 ? 6.949 7.401 -25.795 1.00 91.06 387 THR A C 1
ATOM 3076 O O . THR A 1 387 ? 8.050 6.876 -25.636 1.00 91.06 387 THR A O 1
ATOM 3079 N N . GLU A 1 388 ? 6.787 8.385 -26.690 1.00 90.75 388 GLU A N 1
ATOM 3080 C CA . GLU A 1 388 ? 7.920 8.908 -27.476 1.00 90.75 388 GLU A CA 1
ATOM 3081 C C . GLU A 1 388 ? 9.011 9.499 -26.567 1.00 90.75 388 GLU A C 1
ATOM 3083 O O . GLU A 1 388 ? 10.202 9.384 -26.853 1.00 90.75 388 GLU A O 1
ATOM 3088 N N . ASP A 1 389 ? 8.609 10.119 -25.457 1.00 91.75 389 ASP A N 1
ATOM 3089 C CA . ASP A 1 389 ? 9.531 10.745 -24.514 1.00 91.75 389 ASP A CA 1
ATOM 3090 C C . ASP A 1 389 ? 10.336 9.712 -23.715 1.00 91.75 389 ASP A C 1
ATOM 3092 O O . ASP A 1 389 ? 11.512 9.957 -23.433 1.00 91.75 389 ASP A O 1
ATOM 3096 N N . ASP A 1 390 ? 9.770 8.529 -23.447 1.00 93.12 390 ASP A N 1
ATOM 3097 C CA . ASP A 1 390 ? 10.522 7.403 -22.880 1.00 93.12 390 ASP A CA 1
ATOM 3098 C C . ASP A 1 390 ? 11.675 6.999 -23.810 1.00 93.12 390 ASP A C 1
ATOM 3100 O O . ASP A 1 390 ? 12.828 6.894 -23.375 1.00 93.12 390 ASP A O 1
ATOM 3104 N N . PHE A 1 391 ? 11.393 6.860 -25.112 1.00 95.31 391 PHE A N 1
ATOM 3105 C CA . PHE A 1 391 ? 12.415 6.540 -26.111 1.00 95.31 391 PHE A CA 1
ATOM 3106 C C . PHE A 1 391 ? 13.458 7.649 -26.235 1.00 95.31 391 PHE A C 1
ATOM 3108 O O . PHE A 1 391 ? 14.656 7.361 -26.230 1.00 95.31 391 PHE A O 1
ATOM 3115 N N . LYS A 1 392 ? 13.033 8.919 -26.291 1.00 93.81 392 LYS A N 1
ATOM 3116 C CA . LYS A 1 392 ? 13.956 10.065 -26.329 1.00 93.81 392 LYS A CA 1
ATOM 3117 C C . LYS A 1 392 ? 14.905 10.047 -25.139 1.00 93.81 392 LYS A C 1
ATOM 3119 O O . LYS A 1 392 ? 16.093 10.292 -25.330 1.00 93.81 392 LYS A O 1
ATOM 3124 N N . LYS A 1 393 ? 14.404 9.762 -23.934 1.00 94.31 393 LYS A N 1
ATOM 3125 C CA . LYS A 1 393 ? 15.218 9.730 -22.716 1.00 94.31 393 LYS A CA 1
ATOM 3126 C C . LYS A 1 393 ? 16.264 8.617 -22.768 1.00 94.31 393 LYS A C 1
ATOM 3128 O O . LYS A 1 393 ? 17.438 8.897 -22.549 1.00 94.31 393 LYS A O 1
ATOM 3133 N N . VAL A 1 394 ? 15.865 7.391 -23.115 1.00 95.56 394 VAL A N 1
ATOM 3134 C CA . VAL A 1 394 ? 16.794 6.250 -23.230 1.00 95.56 394 VAL A CA 1
ATOM 3135 C C . VAL A 1 394 ? 17.870 6.511 -24.282 1.00 95.56 394 VAL A C 1
ATOM 3137 O O . VAL A 1 394 ? 19.054 6.311 -24.016 1.00 95.56 394 VAL A O 1
ATOM 3140 N N . VAL A 1 395 ? 17.478 7.008 -25.458 1.00 95.31 395 VAL A N 1
ATOM 3141 C CA . VAL A 1 395 ? 18.423 7.317 -26.537 1.00 95.31 395 VAL A CA 1
ATOM 3142 C C . VAL A 1 395 ? 19.378 8.441 -26.129 1.00 95.31 395 VAL A C 1
ATOM 3144 O O . VAL A 1 395 ? 20.578 8.317 -26.347 1.00 95.31 395 VAL A O 1
ATOM 3147 N N . GLN A 1 396 ? 18.891 9.512 -25.494 1.00 93.12 396 GLN A N 1
ATOM 3148 C CA . GLN A 1 396 ? 19.744 10.609 -25.020 1.00 93.12 396 GLN A CA 1
ATOM 3149 C C . GLN A 1 396 ? 20.751 10.152 -23.961 1.00 93.12 396 GLN A C 1
ATOM 3151 O O . GLN A 1 396 ? 21.926 10.490 -24.069 1.00 93.12 396 GLN A O 1
ATOM 3156 N N . GLU A 1 397 ? 20.307 9.380 -22.963 1.00 93.62 397 GLU A N 1
ATOM 3157 C CA . GLU A 1 397 ? 21.173 8.832 -21.910 1.00 93.62 397 GLU A CA 1
ATOM 3158 C C . GLU A 1 397 ? 22.280 7.949 -22.511 1.00 93.62 397 GLU A C 1
ATOM 3160 O O . GLU A 1 397 ? 23.452 8.100 -22.158 1.00 93.62 397 GLU A O 1
ATOM 3165 N N . TYR A 1 398 ? 21.924 7.078 -23.461 1.00 94.81 398 TYR A N 1
ATOM 3166 C CA . TYR A 1 398 ? 22.881 6.205 -24.140 1.00 94.81 398 TYR A CA 1
ATOM 3167 C C . TYR A 1 398 ? 23.874 6.985 -25.007 1.00 94.81 398 TYR A C 1
ATOM 3169 O O . TYR A 1 398 ? 25.081 6.790 -24.887 1.00 94.81 398 TYR A O 1
ATOM 3177 N N . MET A 1 399 ? 23.392 7.909 -25.845 1.00 91.00 399 MET A N 1
ATOM 3178 C CA . MET A 1 399 ? 24.261 8.701 -26.720 1.00 91.00 399 MET A CA 1
ATOM 3179 C C . MET A 1 399 ? 25.198 9.616 -25.932 1.00 91.00 399 MET A C 1
ATOM 3181 O O . MET A 1 399 ? 26.351 9.780 -26.318 1.00 91.00 399 MET A O 1
ATOM 3185 N N . ALA A 1 400 ? 24.735 10.193 -24.819 1.00 90.56 400 ALA A N 1
ATOM 3186 C CA . ALA A 1 400 ? 25.583 10.999 -23.945 1.00 90.56 400 ALA A CA 1
ATOM 3187 C C . ALA A 1 400 ? 26.750 10.175 -23.380 1.00 90.56 400 ALA A C 1
ATOM 3189 O O . ALA A 1 400 ? 27.888 10.647 -23.370 1.00 90.56 400 ALA A O 1
ATOM 3190 N N . TRP A 1 401 ? 26.482 8.935 -22.958 1.00 91.62 401 TRP A N 1
ATOM 3191 C CA . TRP A 1 401 ? 27.531 8.008 -22.542 1.00 91.62 401 TRP A CA 1
ATOM 3192 C C . TRP A 1 401 ? 28.468 7.648 -23.701 1.00 91.62 401 TRP A C 1
ATOM 3194 O O . TRP A 1 401 ? 29.676 7.794 -23.550 1.00 91.62 401 TRP A O 1
ATOM 3204 N N . GLN A 1 402 ? 27.926 7.243 -24.851 1.00 89.00 402 GLN A N 1
ATOM 3205 C CA . GLN A 1 402 ? 28.709 6.813 -26.012 1.00 89.00 402 GLN A CA 1
ATOM 3206 C C . GLN A 1 402 ? 29.661 7.915 -26.500 1.00 89.00 402 GLN A C 1
ATOM 3208 O O . GLN A 1 402 ? 30.844 7.667 -26.712 1.00 89.00 402 GLN A O 1
ATOM 3213 N N . ILE A 1 403 ? 29.172 9.155 -26.610 1.00 85.06 403 ILE A N 1
ATOM 3214 C CA . ILE A 1 403 ? 29.993 10.325 -26.954 1.00 85.06 403 ILE A CA 1
ATOM 3215 C C . ILE A 1 403 ? 31.076 10.551 -25.895 1.00 85.06 403 ILE A C 1
ATOM 3217 O O . ILE A 1 403 ? 32.237 10.773 -26.232 1.00 85.06 403 ILE A O 1
ATOM 3221 N N . GLY A 1 404 ? 30.707 10.491 -24.612 1.00 85.69 404 GLY A N 1
ATOM 3222 C CA . GLY A 1 404 ? 31.650 10.668 -23.511 1.00 85.69 404 GLY A CA 1
ATOM 3223 C C . GLY A 1 404 ? 32.757 9.611 -23.486 1.00 85.69 404 GLY A C 1
ATOM 3224 O O . GLY A 1 404 ? 33.900 9.947 -23.184 1.00 85.69 404 GLY A O 1
ATOM 3225 N N . ASP A 1 405 ? 32.438 8.357 -23.811 1.00 83.25 405 ASP A N 1
ATOM 3226 C CA . ASP A 1 405 ? 33.406 7.257 -23.882 1.00 83.25 405 ASP A CA 1
ATOM 3227 C C . ASP A 1 405 ? 34.367 7.432 -25.069 1.00 83.25 405 ASP A C 1
ATOM 3229 O O . ASP A 1 405 ? 35.582 7.360 -24.891 1.00 83.25 405 ASP A O 1
ATOM 3233 N N . LEU A 1 406 ? 33.856 7.793 -26.252 1.00 81.62 406 LEU A N 1
ATOM 3234 C CA . LEU A 1 406 ? 34.682 8.060 -27.437 1.00 81.62 406 LEU A CA 1
ATOM 3235 C C . LEU A 1 406 ? 35.655 9.228 -27.239 1.00 81.62 406 LEU A C 1
ATOM 3237 O O . LEU A 1 406 ? 36.825 9.121 -27.604 1.00 81.62 406 LEU A O 1
ATOM 3241 N N . ILE A 1 407 ? 35.202 10.319 -26.609 1.00 80.25 407 ILE A N 1
ATOM 3242 C CA . ILE A 1 407 ? 36.067 11.465 -26.280 1.00 80.25 407 ILE A CA 1
ATOM 3243 C C . ILE A 1 407 ? 37.195 11.035 -25.335 1.00 80.25 407 ILE A C 1
ATOM 3245 O O . ILE A 1 407 ? 38.347 11.415 -25.536 1.00 80.25 407 ILE A O 1
ATOM 3249 N N . LYS A 1 408 ? 36.888 10.231 -24.309 1.00 79.31 408 LYS A N 1
ATOM 3250 C CA . LYS A 1 408 ? 37.899 9.733 -23.361 1.00 79.31 408 LYS A CA 1
ATOM 3251 C C . LYS A 1 408 ? 38.922 8.814 -24.025 1.00 79.31 408 LYS A C 1
ATOM 3253 O O . LYS A 1 408 ? 40.084 8.836 -23.635 1.00 79.31 408 LYS A O 1
ATOM 3258 N N . ASN A 1 409 ? 38.497 8.048 -25.027 1.00 71.94 409 ASN A N 1
ATOM 3259 C CA . ASN A 1 409 ? 39.355 7.129 -25.771 1.00 71.94 409 ASN A CA 1
ATOM 3260 C C . ASN A 1 409 ? 40.128 7.805 -26.922 1.00 71.94 409 ASN A C 1
ATOM 3262 O O . ASN A 1 409 ? 40.845 7.120 -27.648 1.00 71.94 409 ASN A O 1
ATOM 3266 N N . GLY A 1 410 ? 40.030 9.134 -27.071 1.00 66.25 410 GLY A N 1
ATOM 3267 C CA . GLY A 1 410 ? 40.822 9.904 -28.034 1.00 66.25 410 GLY A CA 1
ATOM 3268 C C . GLY A 1 410 ? 40.400 9.715 -29.492 1.00 66.25 410 GLY A C 1
ATOM 3269 O O . GLY A 1 410 ? 41.241 9.813 -30.383 1.00 66.25 410 GLY A O 1
ATOM 3270 N N . ASP A 1 411 ? 39.125 9.413 -29.750 1.00 66.50 411 ASP A N 1
ATOM 3271 C CA . ASP A 1 411 ? 38.620 9.307 -31.119 1.00 66.50 411 ASP A CA 1
ATOM 3272 C C . ASP A 1 411 ? 38.427 10.704 -31.739 1.00 66.50 411 ASP A C 1
ATOM 3274 O O . ASP A 1 411 ? 37.412 11.371 -31.531 1.00 66.50 411 ASP A O 1
ATOM 3278 N N . ASP A 1 412 ? 39.405 11.146 -32.533 1.00 60.59 412 ASP A N 1
ATOM 3279 C CA . ASP A 1 412 ? 39.354 12.409 -33.285 1.00 60.59 412 ASP A CA 1
ATOM 3280 C C . ASP A 1 412 ? 38.303 12.394 -34.423 1.00 60.59 412 ASP A C 1
ATOM 3282 O O . ASP A 1 412 ? 38.016 13.428 -35.031 1.00 60.59 412 ASP A O 1
ATOM 3286 N N . CYS A 1 413 ? 37.703 11.234 -34.726 1.00 60.38 413 CYS A N 1
ATOM 3287 C CA . CYS A 1 413 ? 36.722 11.018 -35.792 1.00 60.38 413 CYS A CA 1
ATOM 3288 C C . CYS A 1 413 ? 35.302 10.750 -35.263 1.00 60.38 413 CYS A C 1
ATOM 3290 O O . CYS A 1 413 ? 34.532 10.034 -35.910 1.00 60.38 413 CYS A O 1
ATOM 3292 N N . LEU A 1 414 ? 34.915 11.401 -34.155 1.00 60.38 414 LEU A N 1
ATOM 3293 C CA . LEU A 1 414 ? 33.552 11.389 -33.589 1.00 60.38 414 LEU A CA 1
ATOM 3294 C C . LEU A 1 414 ? 32.460 11.460 -34.671 1.00 60.38 414 LEU A C 1
ATOM 3296 O O . LEU A 1 414 ? 31.472 10.740 -34.597 1.00 60.38 414 LEU A O 1
ATOM 3300 N N . GLY A 1 415 ? 32.677 12.268 -35.717 1.00 58.00 415 GLY A N 1
ATOM 3301 C CA . GLY A 1 415 ? 31.794 12.405 -36.880 1.00 58.00 415 GLY A CA 1
ATOM 3302 C C . GLY A 1 415 ? 31.327 11.084 -37.502 1.00 58.00 415 GLY A C 1
ATOM 3303 O O . GLY A 1 415 ? 30.130 10.830 -37.652 1.00 58.00 415 GLY A O 1
ATOM 3304 N N . LYS A 1 416 ? 32.287 10.204 -37.789 1.00 61.41 416 LYS A N 1
ATOM 3305 C CA . LYS A 1 416 ? 32.052 8.896 -38.410 1.00 61.41 416 LYS A CA 1
ATOM 3306 C C . LYS A 1 416 ? 31.636 7.846 -37.391 1.00 61.41 416 LYS A C 1
ATOM 3308 O O . LYS A 1 416 ? 30.747 7.050 -37.680 1.00 61.41 416 LYS A O 1
ATOM 3313 N N . SER A 1 417 ? 32.243 7.864 -36.205 1.00 60.59 417 SER A N 1
ATOM 3314 C CA . SER A 1 417 ? 32.077 6.820 -35.187 1.00 60.59 417 SER A CA 1
ATOM 3315 C C . SER A 1 417 ? 30.687 6.795 -34.541 1.00 60.59 417 SER A C 1
ATOM 3317 O O . SER A 1 417 ? 30.238 5.736 -34.115 1.00 60.59 417 SER A O 1
ATOM 3319 N N . ILE A 1 418 ? 29.972 7.927 -34.512 1.00 62.72 418 ILE A N 1
ATOM 3320 C CA . ILE A 1 418 ? 28.572 8.008 -34.037 1.00 62.72 418 ILE A CA 1
ATOM 3321 C C . ILE A 1 418 ? 27.576 8.422 -35.129 1.00 62.72 418 ILE A C 1
ATOM 3323 O O . ILE A 1 418 ? 26.425 8.740 -34.830 1.00 62.72 418 ILE A O 1
ATOM 3327 N N . GLY A 1 419 ? 28.003 8.435 -36.396 1.00 59.50 419 GLY A N 1
ATOM 3328 C CA . GLY A 1 419 ? 27.137 8.785 -37.523 1.00 59.50 419 GLY A CA 1
ATOM 3329 C C . GLY A 1 419 ? 26.660 10.244 -37.536 1.00 59.50 419 GLY A C 1
ATOM 3330 O O . GLY A 1 419 ? 25.574 10.514 -38.043 1.00 59.50 419 GLY A O 1
ATOM 3331 N N . LEU A 1 420 ? 27.444 11.200 -37.011 1.00 58.94 420 LEU A N 1
ATOM 3332 C CA . LEU A 1 420 ? 27.155 12.639 -37.167 1.00 58.94 420 LEU A CA 1
ATOM 3333 C C . LEU A 1 420 ? 27.248 13.094 -38.632 1.00 58.94 420 LEU A C 1
ATOM 3335 O O . LEU A 1 420 ? 26.688 14.134 -38.978 1.00 58.94 420 LEU A O 1
ATOM 3339 N N . ASP A 1 421 ? 27.955 12.346 -39.479 1.00 61.69 421 ASP A N 1
ATOM 3340 C CA . ASP A 1 421 ? 28.129 12.681 -40.895 1.00 61.69 421 ASP A CA 1
ATOM 3341 C C . ASP A 1 421 ? 26.818 12.532 -41.700 1.00 61.69 421 ASP A C 1
ATOM 3343 O O . ASP A 1 421 ? 26.625 13.248 -42.682 1.00 61.69 421 ASP A O 1
ATOM 3347 N N . ASP A 1 422 ? 25.887 11.668 -41.261 1.00 67.06 422 ASP A N 1
ATOM 3348 C CA . ASP A 1 422 ? 24.543 11.511 -41.841 1.00 67.06 422 ASP A CA 1
ATOM 3349 C C . ASP A 1 422 ? 23.451 11.831 -40.812 1.00 67.06 422 ASP A C 1
ATOM 3351 O O . ASP A 1 422 ? 22.874 10.973 -40.141 1.00 67.06 422 ASP A O 1
ATOM 3355 N N . CYS A 1 423 ? 23.140 13.119 -40.716 1.00 71.38 423 CYS A N 1
ATOM 3356 C CA . CYS A 1 423 ? 22.038 13.604 -39.898 1.00 71.38 423 CYS A CA 1
ATOM 3357 C C . CYS A 1 423 ? 20.694 13.582 -40.631 1.00 71.38 423 CYS A C 1
ATOM 3359 O O . CYS A 1 423 ? 19.689 13.973 -40.034 1.00 71.38 423 CYS A O 1
ATOM 3361 N N . GLU A 1 424 ? 20.640 13.229 -41.916 1.00 84.31 424 GLU A N 1
ATOM 3362 C CA . GLU A 1 424 ? 19.395 13.304 -42.670 1.00 84.31 424 GLU A CA 1
ATOM 3363 C C . GLU A 1 424 ? 18.535 12.074 -42.406 1.00 84.31 424 GLU A C 1
ATOM 3365 O O . GLU A 1 424 ? 18.977 10.930 -42.485 1.00 84.31 424 GLU A O 1
ATOM 3370 N N . LEU A 1 425 ? 17.266 12.314 -42.076 1.00 88.25 425 LEU A N 1
ATOM 3371 C CA . LEU A 1 425 ? 16.328 11.218 -41.879 1.00 88.25 425 LEU A CA 1
ATOM 3372 C C . LEU A 1 425 ? 15.951 10.604 -43.233 1.00 88.25 425 LEU A C 1
ATOM 3374 O O . LEU A 1 425 ? 15.435 11.310 -44.119 1.00 88.25 425 LEU A O 1
ATOM 3378 N N . THR A 1 426 ? 16.130 9.290 -43.357 1.00 92.69 426 THR A N 1
ATOM 3379 C CA . THR A 1 426 ? 15.680 8.498 -44.505 1.00 92.69 426 THR A CA 1
ATOM 3380 C C . THR A 1 426 ? 14.153 8.505 -44.613 1.00 92.69 426 THR A C 1
ATOM 3382 O O . THR A 1 426 ? 13.423 8.993 -43.737 1.00 92.69 426 THR A O 1
ATOM 3385 N N . LYS A 1 427 ? 13.622 7.986 -45.725 1.00 93.12 427 LYS A N 1
ATOM 3386 C CA . LYS A 1 427 ? 12.170 7.895 -45.924 1.00 93.12 427 LYS A CA 1
ATOM 3387 C C . LYS A 1 427 ? 11.538 6.945 -44.903 1.00 93.12 427 LYS A C 1
ATOM 3389 O O . LYS A 1 427 ? 10.446 7.221 -44.399 1.00 93.12 427 LYS A O 1
ATOM 3394 N N . GLU A 1 428 ? 12.231 5.862 -44.587 1.00 93.62 428 GLU A N 1
ATOM 3395 C CA . GLU A 1 428 ? 11.842 4.831 -43.632 1.00 93.62 428 GLU A CA 1
ATOM 3396 C C . GLU A 1 428 ? 11.808 5.413 -42.213 1.00 93.62 428 GLU A C 1
ATOM 3398 O O . GLU A 1 428 ? 10.786 5.311 -41.538 1.00 93.62 428 GLU A O 1
ATOM 3403 N N . GLU A 1 429 ? 12.854 6.142 -41.809 1.00 94.81 429 GLU A N 1
ATOM 3404 C CA . GLU A 1 429 ? 12.960 6.826 -40.511 1.00 94.81 429 GLU A CA 1
ATOM 3405 C C . GLU A 1 429 ? 11.847 7.869 -40.312 1.00 94.81 429 GLU A C 1
ATOM 3407 O O . GLU A 1 429 ? 11.147 7.874 -39.295 1.00 94.81 429 GLU A O 1
ATOM 3412 N N . LYS A 1 430 ? 11.605 8.720 -41.322 1.00 94.00 430 LYS A N 1
ATOM 3413 C CA . LYS A 1 430 ? 10.489 9.687 -41.312 1.00 94.00 430 LYS A CA 1
ATOM 3414 C C . LYS A 1 430 ? 9.135 8.987 -41.182 1.00 94.00 430 LYS A C 1
ATOM 3416 O O . LYS A 1 430 ? 8.245 9.476 -40.483 1.00 94.00 430 LYS A O 1
ATOM 3421 N N . THR A 1 431 ? 8.969 7.853 -41.862 1.00 94.31 431 THR A N 1
ATOM 3422 C CA . THR A 1 431 ? 7.730 7.068 -41.822 1.00 94.31 431 THR A CA 1
ATOM 3423 C C . THR A 1 431 ? 7.525 6.432 -40.451 1.00 94.31 431 THR A C 1
ATOM 3425 O O . THR A 1 431 ? 6.415 6.503 -39.928 1.00 94.31 431 THR A O 1
ATOM 3428 N N . ALA A 1 432 ? 8.574 5.871 -39.843 1.00 94.25 432 ALA A N 1
ATOM 3429 C CA . ALA A 1 432 ? 8.521 5.279 -38.510 1.00 94.25 432 ALA A CA 1
ATOM 3430 C C . ALA A 1 432 ? 8.101 6.313 -37.451 1.00 94.25 432 ALA A C 1
ATOM 3432 O O . ALA A 1 432 ? 7.130 6.086 -36.728 1.00 94.25 432 ALA A O 1
ATOM 3433 N N . LEU A 1 433 ? 8.738 7.491 -37.433 1.00 93.31 433 LEU A N 1
ATOM 3434 C CA . LEU A 1 433 ? 8.357 8.593 -36.538 1.00 93.31 433 LEU A CA 1
ATOM 3435 C C . LEU A 1 433 ? 6.893 9.007 -36.728 1.00 93.31 433 LEU A C 1
ATOM 3437 O O . LEU A 1 433 ? 6.145 9.142 -35.761 1.00 93.31 433 LEU A O 1
ATOM 3441 N N . LYS A 1 434 ? 6.459 9.175 -37.985 1.00 93.50 434 LYS A N 1
ATOM 3442 C CA . LYS A 1 434 ? 5.081 9.570 -38.295 1.00 93.50 434 LYS A CA 1
ATOM 3443 C C . LYS A 1 434 ? 4.071 8.523 -37.827 1.00 93.50 434 LYS A C 1
ATOM 3445 O O . LYS A 1 434 ? 3.072 8.897 -37.219 1.00 93.50 434 LYS A O 1
ATOM 3450 N N . LYS A 1 435 ? 4.317 7.236 -38.098 1.00 92.38 435 LYS A N 1
ATOM 3451 C CA . LYS A 1 435 ? 3.428 6.145 -37.674 1.00 92.38 435 LYS A CA 1
ATOM 3452 C C . LYS A 1 435 ? 3.325 6.073 -36.152 1.00 92.38 435 LYS A C 1
ATOM 3454 O O . LYS A 1 435 ? 2.218 5.943 -35.637 1.00 92.38 435 LYS A O 1
ATOM 3459 N N . PHE A 1 436 ? 4.444 6.200 -35.439 1.00 92.12 436 PHE A N 1
ATOM 3460 C CA . PHE A 1 436 ? 4.447 6.183 -33.977 1.00 92.12 436 PHE A CA 1
ATOM 3461 C C . PHE A 1 436 ? 3.661 7.369 -33.396 1.00 92.12 436 PHE A C 1
ATOM 3463 O O . PHE A 1 436 ? 2.747 7.166 -32.599 1.00 92.12 436 PHE A O 1
ATOM 3470 N N . ASN A 1 437 ? 3.931 8.590 -33.872 1.00 88.69 437 ASN A N 1
ATOM 3471 C CA . ASN A 1 437 ? 3.271 9.812 -33.393 1.00 88.69 437 ASN A CA 1
ATOM 3472 C C . ASN A 1 437 ? 1.776 9.864 -33.738 1.00 88.69 437 ASN A C 1
ATOM 3474 O O . ASN A 1 437 ? 0.986 10.428 -32.989 1.00 88.69 437 ASN A O 1
ATOM 3478 N N . ALA A 1 438 ? 1.374 9.243 -34.849 1.00 90.00 438 ALA A N 1
ATOM 3479 C CA . ALA A 1 438 ? -0.027 9.074 -35.224 1.00 90.00 438 ALA A CA 1
ATOM 3480 C C . ALA A 1 438 ? -0.711 7.882 -34.523 1.00 90.00 438 ALA A C 1
ATOM 3482 O O . ALA A 1 438 ? -1.855 7.575 -34.845 1.00 90.00 438 ALA A O 1
ATOM 3483 N N . GLN A 1 439 ? -0.018 7.192 -33.606 1.00 86.81 439 GLN A N 1
ATOM 3484 C CA . GLN A 1 439 ? -0.491 5.991 -32.907 1.00 86.81 439 GLN A CA 1
ATOM 3485 C C . GLN A 1 439 ? -0.916 4.843 -33.845 1.00 86.81 439 GLN A C 1
ATOM 3487 O O . GLN A 1 439 ? -1.749 4.017 -33.493 1.00 86.81 439 GLN A O 1
ATOM 3492 N N . GLN A 1 440 ? -0.299 4.749 -35.025 1.00 89.94 440 GLN A N 1
ATOM 3493 C CA . GLN A 1 440 ? -0.574 3.734 -36.053 1.00 89.94 440 GLN A CA 1
ATOM 3494 C C . GLN A 1 440 ? 0.311 2.484 -35.921 1.00 89.94 440 GLN A C 1
ATOM 3496 O O . GLN A 1 440 ? 0.474 1.737 -36.884 1.00 89.94 440 GLN A O 1
ATOM 3501 N N . ILE A 1 441 ? 0.930 2.289 -34.756 1.00 91.50 441 ILE A N 1
ATOM 3502 C CA . ILE A 1 441 ? 1.737 1.108 -34.444 1.00 91.50 441 ILE A CA 1
ATOM 3503 C C . ILE A 1 441 ? 0.961 0.251 -33.453 1.00 91.50 441 ILE A C 1
ATOM 3505 O O . ILE A 1 441 ? 0.632 0.707 -32.350 1.00 91.50 441 ILE A O 1
ATOM 3509 N N . GLU A 1 442 ? 0.692 -0.981 -33.867 1.00 91.50 442 GLU A N 1
ATOM 3510 C CA . GLU A 1 442 ? 0.080 -2.010 -33.040 1.00 91.50 442 GLU A CA 1
ATOM 3511 C C . GLU A 1 442 ? 1.156 -2.703 -32.201 1.00 91.50 442 GLU A C 1
ATOM 3513 O O . GLU A 1 442 ? 2.236 -3.024 -32.696 1.00 91.50 442 GLU A O 1
ATOM 3518 N N . PHE A 1 443 ? 0.864 -2.906 -30.919 1.00 92.25 443 PHE A N 1
ATOM 3519 C CA . PHE A 1 443 ? 1.737 -3.592 -29.971 1.00 92.25 443 PHE A CA 1
ATOM 3520 C C . PHE A 1 443 ? 1.045 -4.862 -29.488 1.00 92.25 443 PHE A C 1
ATOM 3522 O O . PHE A 1 443 ? -0.153 -4.843 -29.206 1.00 92.25 443 PHE A O 1
ATOM 3529 N N . LYS A 1 444 ? 1.807 -5.949 -29.347 1.00 92.00 444 LYS A N 1
ATOM 3530 C CA . LYS A 1 444 ? 1.303 -7.234 -28.850 1.00 92.00 444 LYS A CA 1
ATOM 3531 C C . LYS A 1 444 ? 2.064 -7.669 -27.593 1.00 92.00 444 LYS A C 1
ATOM 3533 O O . LYS A 1 444 ? 3.280 -7.474 -27.553 1.00 92.00 444 LYS A O 1
ATOM 3538 N N . PRO A 1 445 ? 1.384 -8.240 -26.579 1.00 91.12 445 PRO A N 1
ATOM 3539 C CA . PRO A 1 445 ? 2.043 -8.821 -25.414 1.00 91.12 445 PRO A CA 1
ATOM 3540 C C . PRO A 1 445 ? 2.816 -10.100 -25.768 1.00 91.12 445 PRO A C 1
ATOM 3542 O O . PRO A 1 445 ? 2.353 -10.913 -26.570 1.00 91.12 445 PRO A O 1
ATOM 3545 N N . PHE A 1 446 ? 3.969 -10.282 -25.129 1.00 92.69 446 PHE A N 1
ATOM 3546 C CA . PHE A 1 446 ? 4.823 -11.465 -25.207 1.00 92.69 446 PHE A CA 1
ATOM 3547 C C . PHE A 1 446 ? 5.359 -11.819 -23.819 1.00 92.69 446 PHE A C 1
ATOM 3549 O O . PHE A 1 446 ? 5.784 -10.933 -23.073 1.00 92.69 446 PHE A O 1
ATOM 3556 N N . ASP A 1 447 ? 5.409 -13.110 -23.501 1.00 93.12 447 ASP A N 1
ATOM 3557 C CA . ASP A 1 447 ? 6.088 -13.590 -22.300 1.00 93.12 447 ASP A CA 1
ATOM 3558 C C . ASP A 1 447 ? 7.588 -13.309 -22.423 1.00 93.12 447 ASP A C 1
ATOM 3560 O O . ASP A 1 447 ? 8.231 -13.662 -23.421 1.00 93.12 447 ASP A O 1
ATOM 3564 N N . ILE A 1 448 ? 8.191 -12.697 -21.401 1.00 95.06 448 ILE A N 1
ATOM 3565 C CA . ILE A 1 448 ? 9.604 -12.308 -21.488 1.00 95.06 448 ILE A CA 1
ATOM 3566 C C . ILE A 1 448 ? 10.515 -13.520 -21.717 1.00 95.06 448 ILE A C 1
ATOM 3568 O O . ILE A 1 448 ? 11.503 -13.432 -22.447 1.00 95.06 448 ILE A O 1
ATOM 3572 N N . ILE A 1 449 ? 10.151 -14.677 -21.157 1.00 96.12 449 ILE A N 1
ATOM 3573 C CA . ILE A 1 449 ? 10.908 -15.927 -21.281 1.00 96.12 449 ILE A CA 1
ATOM 3574 C C . ILE A 1 449 ? 10.858 -16.525 -22.680 1.00 96.12 449 ILE A C 1
ATOM 3576 O O . ILE A 1 449 ? 11.695 -17.369 -23.002 1.00 96.12 449 ILE A O 1
ATOM 3580 N N . GLU A 1 450 ? 9.907 -16.122 -23.520 1.00 95.56 450 GLU A N 1
ATOM 3581 C CA . GLU A 1 450 ? 9.879 -16.531 -24.920 1.00 95.56 450 GLU A CA 1
ATOM 3582 C C . GLU A 1 450 ? 10.918 -15.763 -25.733 1.00 95.56 450 GLU A C 1
ATOM 3584 O O . GLU A 1 450 ? 11.500 -16.334 -26.655 1.00 95.56 450 GLU A O 1
ATOM 3589 N N . LYS A 1 451 ? 11.180 -14.497 -25.380 1.00 95.81 451 LYS A N 1
ATOM 3590 C CA . LYS A 1 451 ? 12.028 -13.583 -26.162 1.00 95.81 451 LYS A CA 1
ATOM 3591 C C . LYS A 1 451 ? 13.437 -13.415 -25.609 1.00 95.81 451 LYS A C 1
ATOM 3593 O O . LYS A 1 451 ? 14.347 -13.163 -26.394 1.00 95.81 451 LYS A O 1
ATOM 3598 N N . PHE A 1 452 ? 13.640 -13.602 -24.307 1.00 97.31 452 PHE A N 1
ATOM 3599 C CA . PHE A 1 452 ? 14.933 -13.417 -23.652 1.00 97.31 452 PHE A CA 1
ATOM 3600 C C . PHE A 1 452 ? 15.389 -14.654 -22.879 1.00 97.31 452 PHE A C 1
ATOM 3602 O O . PHE A 1 452 ? 14.617 -15.283 -22.154 1.00 97.31 452 PHE A O 1
ATOM 3609 N N . ASP A 1 453 ? 16.684 -14.950 -22.970 1.00 97.19 453 ASP A N 1
ATOM 3610 C CA . ASP A 1 453 ? 17.380 -15.773 -21.986 1.00 97.19 453 ASP A CA 1
ATOM 3611 C C . ASP A 1 453 ? 17.827 -14.890 -20.820 1.00 97.19 453 ASP A C 1
ATOM 3613 O O . ASP A 1 453 ? 18.471 -13.859 -21.015 1.00 97.19 453 ASP A O 1
ATOM 3617 N N . ILE A 1 454 ? 17.474 -15.297 -19.598 1.00 97.19 454 ILE A N 1
ATOM 3618 C CA . ILE A 1 454 ? 17.674 -14.500 -18.381 1.00 97.19 454 ILE A CA 1
ATOM 3619 C C . ILE A 1 454 ? 18.646 -15.219 -17.452 1.00 97.19 454 ILE A C 1
ATOM 3621 O O . ILE A 1 454 ? 18.366 -16.331 -16.976 1.00 97.19 454 ILE A O 1
ATOM 3625 N N . LYS A 1 455 ? 19.761 -14.563 -17.133 1.00 95.38 455 LYS A N 1
ATOM 3626 C CA . LYS A 1 455 ? 20.751 -15.048 -16.164 1.00 95.38 455 LYS A CA 1
ATOM 3627 C C . LYS A 1 455 ? 21.013 -14.023 -15.067 1.00 95.38 455 LYS A C 1
ATOM 3629 O O . LYS A 1 455 ? 20.819 -12.833 -15.268 1.00 95.38 455 LYS A O 1
ATOM 3634 N N . ASN A 1 456 ? 21.453 -14.505 -13.911 1.00 96.38 456 ASN A N 1
ATOM 3635 C CA . ASN A 1 456 ? 22.097 -13.657 -12.915 1.00 96.38 456 ASN A CA 1
ATOM 3636 C C . ASN A 1 456 ? 23.524 -13.371 -13.384 1.00 96.38 456 ASN A C 1
ATOM 3638 O O . ASN A 1 456 ? 24.136 -14.255 -13.989 1.00 96.38 456 ASN A O 1
ATOM 3642 N N . SER A 1 457 ? 24.042 -12.174 -13.125 1.00 93.62 457 SER A N 1
ATOM 3643 C CA . SER A 1 457 ? 25.449 -11.896 -13.401 1.00 93.62 457 SER A CA 1
ATOM 3644 C C . SER A 1 457 ? 26.370 -12.549 -12.374 1.00 93.62 457 SER A C 1
ATOM 3646 O O . SER A 1 457 ? 25.956 -12.962 -11.287 1.00 93.62 457 SER A O 1
ATOM 3648 N N . GLN A 1 458 ? 27.650 -12.606 -12.707 1.00 90.69 458 GLN A N 1
ATOM 3649 C CA . GLN A 1 458 ? 28.714 -12.917 -11.766 1.00 90.69 458 GLN A CA 1
ATOM 3650 C C . GLN A 1 458 ? 28.880 -11.794 -10.725 1.00 90.69 458 GLN A C 1
ATOM 3652 O O . GLN A 1 458 ? 28.436 -10.660 -10.922 1.00 90.69 458 GLN A O 1
ATOM 3657 N N . ASN A 1 459 ? 29.505 -12.125 -9.592 1.00 90.38 459 ASN A N 1
ATOM 3658 C CA . ASN A 1 459 ? 29.673 -11.225 -8.451 1.00 90.38 459 ASN A CA 1
ATOM 3659 C C . ASN A 1 459 ? 31.142 -10.820 -8.274 1.00 90.38 459 ASN A C 1
ATOM 3661 O O . ASN A 1 459 ? 31.861 -11.443 -7.495 1.00 90.38 459 ASN A O 1
ATOM 3665 N N . ASN A 1 460 ? 31.583 -9.787 -8.993 1.00 89.06 460 ASN A N 1
ATOM 3666 C CA . ASN A 1 460 ? 32.959 -9.287 -8.916 1.00 89.06 460 ASN A CA 1
ATOM 3667 C C . ASN A 1 460 ? 33.005 -8.010 -8.069 1.00 89.06 460 ASN A C 1
ATOM 3669 O O . ASN A 1 460 ? 32.692 -6.920 -8.555 1.00 89.06 460 ASN A O 1
ATOM 3673 N N . LEU A 1 461 ? 33.348 -8.137 -6.787 1.00 88.19 461 LEU A N 1
ATOM 3674 C CA . LEU A 1 461 ? 33.253 -7.035 -5.831 1.00 88.19 461 LEU A CA 1
ATOM 3675 C C . LEU A 1 461 ? 34.191 -5.878 -6.188 1.00 88.19 461 LEU A C 1
ATOM 3677 O O . LEU A 1 461 ? 35.279 -6.066 -6.724 1.00 88.19 461 LEU A O 1
ATOM 3681 N N . LYS A 1 462 ? 33.787 -4.659 -5.810 1.00 86.19 462 LYS A N 1
ATOM 3682 C CA . LYS A 1 462 ? 34.604 -3.450 -6.006 1.00 86.19 462 LYS A CA 1
ATOM 3683 C C . LYS A 1 462 ? 35.972 -3.534 -5.319 1.00 86.19 462 LYS A C 1
ATOM 3685 O O . LYS A 1 462 ? 36.901 -2.882 -5.771 1.00 86.19 462 LYS A O 1
ATOM 3690 N N . SER A 1 463 ?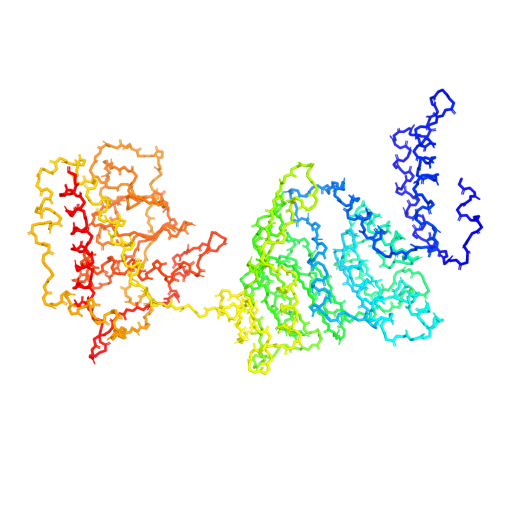 36.085 -4.306 -4.236 1.00 87.12 463 SER A N 1
ATOM 3691 C CA . SER A 1 463 ? 37.342 -4.546 -3.514 1.00 87.12 463 SER A CA 1
ATOM 3692 C C . SER A 1 463 ? 38.355 -5.364 -4.308 1.00 87.12 463 SER A C 1
ATOM 3694 O O . SER A 1 463 ? 39.546 -5.283 -4.025 1.00 87.12 463 SER A O 1
ATOM 3696 N N . ASP A 1 464 ? 37.883 -6.138 -5.285 1.00 86.25 464 ASP A N 1
ATOM 3697 C CA . ASP A 1 464 ? 38.672 -7.169 -5.959 1.00 86.25 464 ASP A CA 1
ATOM 3698 C C . ASP A 1 464 ? 39.116 -6.714 -7.359 1.00 86.25 464 ASP A C 1
ATOM 3700 O O . ASP A 1 464 ? 39.761 -7.461 -8.093 1.00 86.25 464 ASP A O 1
ATOM 3704 N N . VAL A 1 465 ? 38.768 -5.481 -7.741 1.00 89.00 465 VAL A N 1
ATOM 3705 C CA . VAL A 1 465 ? 39.049 -4.904 -9.056 1.00 89.00 465 VAL A CA 1
ATOM 3706 C C . VAL A 1 465 ? 39.907 -3.651 -8.929 1.00 89.00 465 VAL A C 1
ATOM 3708 O O . VAL A 1 465 ? 39.715 -2.822 -8.041 1.00 89.00 465 VAL A O 1
ATOM 3711 N N . ILE A 1 466 ? 40.847 -3.487 -9.857 1.00 90.75 466 ILE A N 1
ATOM 3712 C CA . ILE A 1 466 ? 41.664 -2.277 -9.970 1.00 90.75 466 ILE A CA 1
ATOM 3713 C C . ILE A 1 466 ? 41.034 -1.401 -11.051 1.00 90.75 466 ILE A C 1
ATOM 3715 O O . ILE A 1 466 ? 40.979 -1.799 -12.215 1.00 90.75 466 ILE A O 1
ATOM 3719 N N . PHE A 1 467 ? 40.537 -0.225 -10.676 1.00 92.12 467 PHE A N 1
ATOM 3720 C CA . PHE A 1 467 ? 39.960 0.729 -11.625 1.00 92.12 467 PHE A CA 1
ATOM 3721 C C . PHE A 1 467 ? 41.010 1.262 -12.601 1.00 92.12 467 PHE A C 1
ATOM 3723 O O . PHE A 1 467 ? 42.182 1.373 -12.255 1.00 92.12 467 PHE A O 1
ATOM 3730 N N . GLU A 1 468 ? 40.574 1.554 -13.827 1.00 90.25 468 GLU A N 1
ATOM 3731 C CA . GLU A 1 468 ? 41.410 2.060 -14.930 1.00 90.25 468 GLU A CA 1
ATOM 3732 C C . GLU A 1 468 ? 42.583 1.133 -15.306 1.00 90.25 468 GLU A C 1
ATOM 3734 O O . GLU A 1 468 ? 43.542 1.545 -15.951 1.00 90.25 468 GLU A O 1
ATOM 3739 N N . SER A 1 469 ? 42.513 -0.147 -14.928 1.00 92.31 469 SER A N 1
ATOM 3740 C CA . SER A 1 469 ? 43.581 -1.125 -15.181 1.00 92.31 469 SER A CA 1
ATOM 3741 C C . SER A 1 469 ? 43.537 -1.761 -16.571 1.00 92.31 469 SER A C 1
ATOM 3743 O O . SER A 1 469 ? 44.446 -2.509 -16.931 1.00 92.31 469 SER A O 1
ATOM 3745 N N . GLY A 1 470 ? 42.481 -1.521 -17.348 1.00 91.38 470 GLY A N 1
ATOM 3746 C CA . GLY A 1 470 ? 42.316 -2.123 -18.665 1.00 91.38 470 GLY A CA 1
ATOM 3747 C C . GLY A 1 470 ? 41.068 -1.632 -19.384 1.00 91.38 470 GLY A C 1
ATOM 3748 O O . GLY A 1 470 ? 40.484 -0.618 -19.020 1.00 91.38 470 GLY A O 1
ATOM 3749 N N . ASN A 1 471 ? 40.650 -2.383 -20.402 1.00 90.19 471 ASN A N 1
ATOM 3750 C CA . ASN A 1 471 ? 39.638 -1.933 -21.356 1.00 90.19 471 ASN A CA 1
ATOM 3751 C C . ASN A 1 471 ? 38.271 -2.601 -21.183 1.00 90.19 471 ASN A C 1
ATOM 3753 O O . ASN A 1 471 ? 37.387 -2.301 -21.969 1.00 90.19 471 ASN A O 1
ATOM 3757 N N . THR A 1 472 ? 38.050 -3.493 -20.215 1.00 94.50 472 THR A N 1
ATOM 3758 C CA . THR A 1 472 ? 36.733 -4.146 -20.060 1.00 94.50 472 THR A CA 1
ATOM 3759 C C . THR A 1 472 ? 35.814 -3.283 -19.191 1.00 94.50 472 THR A C 1
ATOM 3761 O O . THR A 1 472 ? 36.213 -2.968 -18.069 1.00 94.50 472 THR A O 1
ATOM 3764 N N . PRO A 1 473 ? 34.602 -2.903 -19.634 1.00 95.12 473 PRO A N 1
ATOM 3765 C CA . PRO A 1 473 ? 33.655 -2.163 -18.806 1.00 95.12 473 PRO A CA 1
ATOM 3766 C C . PRO A 1 473 ? 33.322 -2.897 -17.501 1.00 95.12 473 PRO A C 1
ATOM 3768 O O . PRO A 1 473 ? 32.935 -4.066 -17.503 1.00 95.12 473 PRO A O 1
ATOM 3771 N N . TYR A 1 474 ? 33.443 -2.194 -16.378 1.00 95.56 474 TYR A N 1
ATOM 3772 C CA . TYR A 1 474 ? 32.978 -2.642 -15.071 1.00 95.56 474 TYR A CA 1
ATOM 3773 C C . TYR A 1 474 ? 31.639 -1.970 -14.756 1.00 95.56 474 TYR A C 1
ATOM 3775 O O . TYR A 1 474 ? 31.571 -0.769 -14.467 1.00 95.56 474 TYR A O 1
ATOM 3783 N N . VAL A 1 475 ? 30.571 -2.758 -14.861 1.00 95.50 475 VAL A N 1
ATOM 3784 C CA . VAL A 1 475 ? 29.176 -2.313 -14.862 1.00 95.50 475 VAL A CA 1
ATOM 3785 C C . VAL A 1 475 ? 28.535 -2.586 -13.510 1.00 95.50 475 VAL A C 1
ATOM 3787 O O . VAL A 1 475 ? 28.559 -3.711 -13.005 1.00 95.50 475 VAL A O 1
ATOM 3790 N N . THR A 1 476 ? 27.911 -1.567 -12.925 1.00 93.44 476 THR A N 1
ATOM 3791 C CA . THR A 1 476 ? 27.225 -1.691 -11.633 1.00 93.44 476 THR A CA 1
ATOM 3792 C C . THR A 1 476 ? 25.782 -1.227 -11.704 1.00 93.44 476 THR A C 1
ATOM 3794 O O . THR A 1 476 ? 25.399 -0.526 -12.627 1.00 93.44 476 THR A O 1
ATOM 3797 N N . ALA A 1 477 ? 24.968 -1.548 -10.701 1.00 90.69 477 ALA A N 1
ATOM 3798 C CA . ALA A 1 477 ? 23.564 -1.134 -10.641 1.00 90.69 477 ALA A CA 1
ATOM 3799 C C . ALA A 1 477 ? 23.344 0.384 -10.395 1.00 90.69 477 ALA A C 1
ATOM 3801 O O . ALA A 1 477 ? 22.303 0.783 -9.875 1.00 90.69 477 ALA A O 1
ATOM 3802 N N . SER A 1 478 ? 24.325 1.233 -10.718 1.00 89.62 478 SER A N 1
ATOM 3803 C CA . SER A 1 478 ? 24.261 2.691 -10.618 1.00 89.62 478 SER A CA 1
ATOM 3804 C C . SER A 1 478 ? 23.609 3.322 -11.848 1.00 89.62 478 SER A C 1
ATOM 3806 O O . SER A 1 478 ? 23.840 2.877 -12.974 1.00 89.62 478 SER A O 1
ATOM 3808 N N . GLU A 1 479 ? 22.856 4.400 -11.632 1.00 86.94 479 GLU A N 1
ATOM 3809 C CA . GLU A 1 479 ? 22.352 5.260 -12.706 1.00 86.94 479 GLU A CA 1
ATOM 3810 C C . GLU A 1 479 ? 23.474 6.099 -13.342 1.00 86.94 479 GLU A C 1
ATOM 3812 O O . GLU A 1 479 ? 24.459 6.447 -12.689 1.00 86.94 479 GLU A O 1
ATOM 3817 N N . GLY A 1 480 ? 23.291 6.461 -14.615 1.00 88.44 480 GLY A N 1
ATOM 3818 C CA . GLY A 1 480 ? 24.242 7.269 -15.383 1.00 88.44 480 GLY A CA 1
ATOM 3819 C C . GLY A 1 480 ? 25.377 6.460 -16.021 1.00 88.44 480 GLY A C 1
ATOM 3820 O O . GLY A 1 480 ? 25.613 5.306 -15.671 1.00 88.44 480 GLY A O 1
ATOM 3821 N N . ASN A 1 481 ? 26.058 7.067 -17.003 1.00 91.12 481 ASN A N 1
ATOM 3822 C CA . ASN A 1 481 ? 27.190 6.488 -17.749 1.00 91.12 481 ASN A CA 1
ATOM 3823 C C . ASN A 1 481 ? 26.957 5.053 -18.252 1.00 91.12 481 ASN A C 1
ATOM 3825 O O . ASN A 1 481 ? 27.866 4.229 -18.211 1.00 91.12 481 ASN A O 1
ATOM 3829 N N . ASN A 1 482 ? 25.725 4.738 -18.667 1.00 94.19 482 ASN A N 1
ATOM 3830 C CA . ASN A 1 482 ? 25.327 3.393 -19.086 1.00 94.19 482 ASN A CA 1
ATOM 3831 C C . ASN A 1 482 ? 25.723 2.296 -18.071 1.00 94.19 482 ASN A C 1
ATOM 3833 O O . ASN A 1 482 ? 26.065 1.174 -18.440 1.00 94.19 482 ASN A O 1
ATOM 3837 N N . SER A 1 483 ? 25.706 2.651 -16.781 1.00 94.69 483 SER A N 1
ATOM 3838 C CA . SER A 1 483 ? 26.111 1.817 -15.648 1.00 94.69 483 SER A CA 1
ATOM 3839 C C . SER A 1 483 ? 27.605 1.461 -15.577 1.00 94.69 483 SER A C 1
ATOM 3841 O O . SER A 1 483 ? 28.008 0.733 -14.669 1.00 94.69 483 SER A O 1
ATOM 3843 N N . VAL A 1 484 ? 28.445 2.013 -16.457 1.00 94.38 484 VAL A N 1
ATOM 3844 C CA . VAL A 1 484 ? 29.901 1.815 -16.463 1.00 94.38 484 VAL A CA 1
ATOM 3845 C C . VAL A 1 484 ? 30.562 2.743 -15.442 1.00 94.38 484 VAL A C 1
ATOM 3847 O O . VAL A 1 484 ? 30.533 3.967 -15.575 1.00 94.38 484 VAL A O 1
ATOM 3850 N N . VAL A 1 485 ? 31.184 2.158 -14.415 1.00 92.69 485 VAL A N 1
ATOM 3851 C CA . VAL A 1 485 ? 31.886 2.910 -13.356 1.00 92.69 485 VAL A CA 1
ATOM 3852 C C . VAL A 1 485 ? 33.363 3.107 -13.686 1.00 92.69 485 VAL A C 1
ATOM 3854 O O . VAL A 1 485 ? 33.932 4.151 -13.380 1.00 92.69 485 VAL A O 1
ATOM 3857 N N . SER A 1 486 ? 33.995 2.104 -14.293 1.00 92.50 486 SER A N 1
ATOM 3858 C CA . SER A 1 486 ? 35.399 2.135 -14.709 1.00 92.50 486 SER A CA 1
ATOM 3859 C C . SER A 1 486 ? 35.635 1.094 -15.804 1.00 92.50 486 SER A C 1
ATOM 3861 O O . SER A 1 486 ? 34.761 0.264 -16.060 1.00 92.50 486 SER A O 1
ATOM 3863 N N . ARG A 1 487 ? 36.810 1.111 -16.435 1.00 92.38 487 ARG A N 1
ATOM 3864 C CA . ARG A 1 487 ? 37.283 0.027 -17.303 1.00 92.38 487 ARG A CA 1
ATOM 3865 C C . ARG A 1 487 ? 38.440 -0.694 -16.607 1.00 92.38 487 ARG A C 1
ATOM 3867 O O . ARG A 1 487 ? 39.293 -0.055 -15.993 1.00 92.38 487 ARG A O 1
ATOM 3874 N N . ILE A 1 488 ? 38.423 -2.024 -16.627 1.00 94.19 488 ILE A N 1
ATOM 3875 C CA . ILE A 1 488 ? 39.331 -2.878 -15.854 1.00 94.19 488 ILE A CA 1
ATOM 3876 C C . ILE A 1 488 ? 39.975 -3.952 -16.731 1.00 94.19 488 ILE A C 1
ATOM 3878 O O . ILE A 1 488 ? 39.456 -4.327 -17.787 1.00 94.19 488 ILE A O 1
ATOM 3882 N N . SER A 1 489 ? 41.110 -4.473 -16.277 1.00 93.00 489 SER A N 1
ATOM 3883 C CA . SER A 1 489 ? 41.669 -5.729 -16.769 1.00 93.00 489 SER A CA 1
ATOM 3884 C C . SER A 1 489 ? 41.052 -6.892 -15.992 1.00 93.00 489 SER A C 1
ATOM 3886 O O . SER A 1 489 ? 40.999 -6.864 -14.763 1.00 93.00 489 SER A O 1
ATOM 3888 N N . CYS A 1 490 ? 40.545 -7.903 -16.696 1.00 89.44 490 CYS A N 1
ATOM 3889 C CA . CYS A 1 490 ? 39.923 -9.078 -16.089 1.00 89.44 490 CYS A CA 1
ATOM 3890 C C . CYS A 1 490 ? 40.077 -10.310 -16.989 1.00 89.44 490 CYS A C 1
ATOM 3892 O O . CYS A 1 490 ? 40.273 -10.188 -18.201 1.00 89.44 490 CYS A O 1
ATOM 3894 N N . ALA A 1 491 ? 39.983 -11.496 -16.387 1.00 89.19 491 ALA A N 1
ATOM 3895 C CA . ALA A 1 491 ? 39.998 -12.758 -17.115 1.00 89.19 491 ALA A CA 1
ATOM 3896 C C . ALA A 1 491 ? 38.679 -12.981 -17.875 1.00 89.19 491 ALA A C 1
ATOM 3898 O O . ALA A 1 491 ? 37.606 -12.620 -17.389 1.00 89.19 491 ALA A O 1
ATOM 3899 N N . ASP A 1 492 ? 38.749 -13.613 -19.049 1.00 88.31 492 ASP A N 1
ATOM 3900 C CA . ASP A 1 492 ? 37.592 -13.785 -19.942 1.00 88.31 492 ASP A CA 1
ATOM 3901 C C . ASP A 1 492 ? 36.440 -14.580 -19.313 1.00 88.31 492 ASP A C 1
ATOM 3903 O O . ASP A 1 492 ? 35.278 -14.329 -19.614 1.00 88.31 492 ASP A O 1
ATOM 3907 N N . ASN A 1 493 ? 36.729 -15.497 -18.387 1.00 90.12 493 ASN A N 1
ATOM 3908 C CA . ASN A 1 493 ? 35.706 -16.284 -17.696 1.00 90.12 493 ASN A CA 1
ATOM 3909 C C . ASN A 1 493 ? 34.837 -15.459 -16.730 1.00 90.12 493 ASN A C 1
ATOM 3911 O O . ASN A 1 493 ? 33.778 -15.934 -16.328 1.00 90.12 493 ASN A O 1
ATOM 3915 N N . LEU A 1 494 ? 35.273 -14.253 -16.352 1.00 89.94 494 LEU A N 1
ATOM 3916 C CA . LEU A 1 494 ? 34.516 -13.332 -15.495 1.00 89.94 494 LEU A CA 1
ATOM 3917 C C . LEU A 1 494 ? 33.592 -12.408 -16.298 1.00 89.94 494 LEU A C 1
ATOM 3919 O O . LEU A 1 494 ? 32.773 -11.699 -15.707 1.00 89.94 494 LEU A O 1
ATOM 3923 N N . LYS A 1 495 ? 33.740 -12.392 -17.628 1.00 93.94 495 LYS A N 1
ATOM 3924 C CA . LYS A 1 495 ? 33.003 -11.499 -18.517 1.00 93.94 495 LYS A CA 1
ATOM 3925 C C . LYS A 1 495 ? 31.614 -12.045 -18.816 1.00 93.94 495 LYS A C 1
ATOM 3927 O O . LYS A 1 495 ? 31.404 -13.231 -19.064 1.00 93.94 495 LYS A O 1
ATOM 3932 N N . GLU A 1 496 ? 30.668 -11.128 -18.844 1.00 95.81 496 GLU A N 1
ATOM 3933 C CA . GLU A 1 496 ? 29.354 -11.303 -19.423 1.00 95.81 496 GLU A CA 1
ATOM 3934 C C . GLU A 1 496 ? 29.402 -10.862 -20.882 1.00 95.81 496 GLU A C 1
ATOM 3936 O O . GLU A 1 496 ? 29.934 -9.797 -21.191 1.00 95.81 496 GLU A O 1
ATOM 3941 N N . SER A 1 497 ? 28.828 -11.663 -21.781 1.00 94.75 497 SER A N 1
ATOM 3942 C CA . SER A 1 497 ? 28.788 -11.306 -23.199 1.00 94.75 497 SER A CA 1
ATOM 3943 C C . SER A 1 497 ? 27.969 -10.034 -23.431 1.00 94.75 497 SER A C 1
ATOM 3945 O O . SER A 1 497 ? 26.868 -9.900 -22.877 1.00 94.75 497 SER A O 1
ATOM 3947 N N . GLY A 1 498 ? 28.490 -9.148 -24.278 1.00 94.69 498 GLY A N 1
ATOM 3948 C CA . GLY A 1 498 ? 27.849 -7.921 -24.736 1.00 94.69 498 GLY A CA 1
ATOM 3949 C C . GLY A 1 498 ? 26.661 -8.173 -25.662 1.00 94.69 498 GLY A C 1
ATOM 3950 O O . GLY A 1 498 ? 26.123 -9.284 -25.747 1.00 94.69 498 GLY A O 1
ATOM 3951 N N . ASN A 1 499 ? 26.227 -7.116 -26.349 1.00 95.56 499 ASN A N 1
ATOM 3952 C CA . ASN A 1 499 ? 24.954 -7.061 -27.071 1.00 95.56 499 ASN A CA 1
ATOM 3953 C C . ASN A 1 499 ? 23.787 -7.595 -26.213 1.00 95.56 499 ASN A C 1
ATOM 3955 O O . ASN A 1 499 ? 22.986 -8.430 -26.650 1.00 95.56 499 ASN A O 1
ATOM 3959 N N . SER A 1 500 ? 23.745 -7.162 -24.952 1.00 96.69 500 SER A N 1
ATOM 3960 C CA . SER A 1 500 ? 22.814 -7.654 -23.934 1.00 96.69 500 SER A CA 1
ATOM 3961 C C . SER A 1 500 ? 22.277 -6.525 -23.060 1.00 96.69 500 SER A C 1
ATOM 3963 O O . SER A 1 500 ? 22.790 -5.407 -23.076 1.00 96.69 500 SER A O 1
ATOM 3965 N N . ILE A 1 501 ? 21.204 -6.798 -22.320 1.00 98.00 501 ILE A N 1
ATOM 3966 C CA . ILE A 1 501 ? 20.564 -5.821 -21.434 1.00 98.00 501 ILE A CA 1
ATOM 3967 C C . ILE A 1 501 ? 20.862 -6.196 -19.985 1.00 98.00 501 ILE A C 1
ATOM 3969 O O . ILE A 1 501 ? 20.597 -7.321 -19.567 1.00 98.00 501 ILE A O 1
ATOM 3973 N N . MET A 1 502 ? 21.388 -5.251 -19.213 1.00 97.31 502 MET A N 1
ATOM 3974 C CA . MET A 1 502 ? 21.653 -5.391 -17.784 1.00 97.31 502 MET A CA 1
ATOM 3975 C C . MET A 1 502 ? 20.530 -4.730 -16.976 1.00 97.31 502 MET A C 1
ATOM 3977 O O . MET A 1 502 ? 20.099 -3.623 -17.294 1.00 97.31 502 MET A O 1
ATOM 3981 N N . ILE A 1 503 ? 20.047 -5.422 -15.940 1.00 97.00 503 ILE A N 1
ATOM 3982 C CA . ILE A 1 503 ? 19.049 -4.925 -14.987 1.00 97.00 503 ILE A CA 1
ATOM 3983 C C . ILE A 1 503 ? 19.622 -4.995 -13.571 1.00 97.00 503 ILE A C 1
ATOM 3985 O O . ILE A 1 503 ? 19.983 -6.070 -13.089 1.00 97.00 503 ILE A O 1
ATOM 3989 N N . GLY A 1 504 ? 19.679 -3.857 -12.884 1.00 94.88 504 GLY A N 1
ATOM 3990 C CA . GLY A 1 504 ? 20.090 -3.764 -11.486 1.00 94.88 504 GLY A CA 1
ATOM 3991 C C . GLY A 1 504 ? 19.060 -4.404 -10.558 1.00 94.88 504 GLY A C 1
ATOM 3992 O O . GLY A 1 504 ? 17.922 -3.947 -10.503 1.00 94.88 504 GLY A O 1
ATOM 3993 N N . GLY A 1 505 ? 19.446 -5.425 -9.788 1.00 89.69 505 GLY A N 1
ATOM 3994 C CA . GLY A 1 505 ? 18.489 -6.211 -8.992 1.00 89.69 505 GLY A CA 1
ATOM 3995 C C . GLY A 1 505 ? 17.744 -5.405 -7.919 1.00 89.69 505 GLY A C 1
ATOM 3996 O O . GLY A 1 505 ? 16.560 -5.623 -7.684 1.00 89.69 505 GLY A O 1
ATOM 3997 N N . LYS A 1 506 ? 18.426 -4.440 -7.287 1.00 84.56 506 LYS A N 1
ATOM 3998 C CA . LYS A 1 506 ? 17.850 -3.588 -6.225 1.00 84.56 506 LYS A CA 1
ATOM 3999 C C . LYS A 1 506 ? 17.425 -2.202 -6.700 1.00 84.56 506 LYS A C 1
ATOM 4001 O O . LYS A 1 506 ? 16.512 -1.613 -6.135 1.00 84.56 506 LYS A O 1
ATOM 4006 N N . THR A 1 507 ? 18.131 -1.654 -7.685 1.00 87.00 507 THR A N 1
ATOM 4007 C CA . THR A 1 507 ? 17.927 -0.278 -8.164 1.00 87.00 507 THR A CA 1
ATOM 4008 C C . THR A 1 507 ? 17.019 -0.205 -9.387 1.00 87.00 507 THR A C 1
ATOM 4010 O O . THR A 1 507 ? 16.579 0.884 -9.735 1.00 87.00 507 THR A O 1
ATOM 4013 N N . LEU A 1 508 ? 16.738 -1.343 -10.037 1.00 91.62 508 LEU A N 1
ATOM 4014 C CA . LEU A 1 508 ? 15.953 -1.450 -11.270 1.00 91.62 508 LEU A CA 1
ATOM 4015 C C . LEU A 1 508 ? 16.512 -0.611 -12.437 1.00 91.62 508 LEU A C 1
ATOM 4017 O O . LEU A 1 508 ? 15.790 -0.239 -13.360 1.00 91.62 508 LEU A O 1
ATOM 4021 N N . VAL A 1 509 ? 17.814 -0.315 -12.414 1.00 93.38 509 VAL A N 1
ATOM 4022 C CA . VAL A 1 509 ? 18.503 0.352 -13.525 1.00 93.38 509 VAL A CA 1
ATOM 4023 C C . VAL A 1 509 ? 18.571 -0.605 -14.709 1.00 93.38 509 VAL A C 1
ATOM 4025 O O . VAL A 1 509 ? 19.100 -1.699 -14.558 1.00 93.38 509 VAL A O 1
ATOM 4028 N N . VAL A 1 510 ? 18.050 -0.200 -15.869 1.00 96.75 510 VAL A N 1
ATOM 4029 C CA . VAL A 1 510 ? 18.040 -1.003 -17.104 1.00 96.75 510 VAL A CA 1
ATOM 4030 C C . VAL A 1 510 ? 18.925 -0.329 -18.150 1.00 96.75 510 VAL A C 1
ATOM 4032 O O . VAL A 1 510 ? 18.643 0.804 -18.545 1.00 96.75 510 VAL A O 1
ATOM 4035 N N . THR A 1 511 ? 19.981 -1.007 -18.599 1.00 97.12 511 THR A N 1
ATOM 4036 C CA . THR A 1 511 ? 20.966 -0.470 -19.554 1.0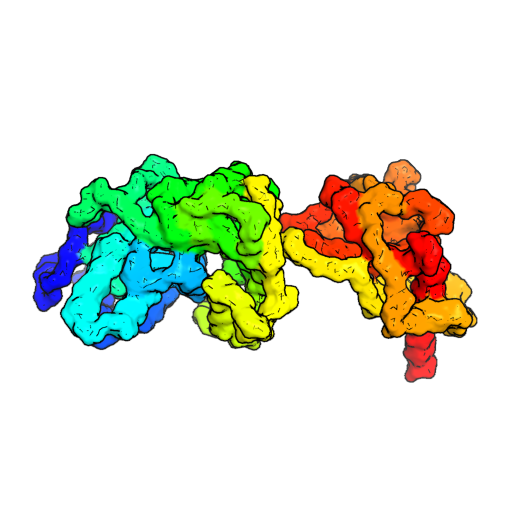0 97.12 511 THR A CA 1
ATOM 4037 C C . THR A 1 511 ? 21.337 -1.487 -20.628 1.00 97.12 511 THR A C 1
ATOM 4039 O O . THR A 1 511 ? 21.301 -2.694 -20.401 1.00 97.12 511 THR A O 1
ATOM 4042 N N . TYR A 1 512 ? 21.690 -1.000 -21.818 1.00 97.69 512 TYR A N 1
ATOM 4043 C CA . TYR A 1 512 ? 22.188 -1.831 -22.913 1.00 97.69 512 TYR A CA 1
ATOM 4044 C C . TYR A 1 512 ? 23.717 -1.865 -22.880 1.00 97.69 512 TYR A C 1
ATOM 4046 O O . TYR A 1 512 ? 24.343 -0.813 -22.864 1.00 97.69 512 TYR A O 1
ATOM 4054 N N . GLN A 1 513 ? 24.318 -3.051 -22.901 1.00 97.25 513 GLN A N 1
ATOM 4055 C CA . GLN A 1 513 ? 25.767 -3.237 -22.881 1.00 97.25 513 GLN A CA 1
ATOM 4056 C C . GLN A 1 513 ? 26.252 -3.686 -24.273 1.00 97.25 513 GLN A C 1
ATOM 4058 O O . GLN A 1 513 ? 26.001 -4.836 -24.651 1.00 97.25 513 GLN A O 1
ATOM 4063 N N . PRO A 1 514 ? 26.906 -2.803 -25.059 1.00 95.38 514 PRO A N 1
ATOM 4064 C CA . PRO A 1 514 ? 27.358 -3.138 -26.414 1.00 95.38 514 PRO A CA 1
ATOM 4065 C C . PRO A 1 514 ? 28.572 -4.076 -26.427 1.00 95.38 514 PRO A C 1
ATOM 4067 O O . PRO A 1 514 ? 28.677 -4.934 -27.298 1.00 95.38 514 PRO A O 1
ATOM 4070 N N . GLU A 1 515 ? 29.465 -3.946 -25.447 1.00 94.88 515 GLU A N 1
ATOM 4071 C CA . GLU A 1 515 ? 30.693 -4.734 -25.316 1.00 94.88 515 GLU A CA 1
ATOM 4072 C C . GLU A 1 515 ? 30.565 -5.789 -24.209 1.00 94.88 515 GLU A C 1
ATOM 4074 O O . GLU A 1 515 ? 29.702 -5.686 -23.334 1.00 94.88 515 GLU A O 1
ATOM 4079 N N . ASP A 1 516 ? 31.444 -6.793 -24.227 1.00 96.94 516 ASP A N 1
ATOM 4080 C CA . ASP A 1 516 ? 31.602 -7.718 -23.102 1.00 96.94 516 ASP A CA 1
ATOM 4081 C C . ASP A 1 516 ? 32.011 -6.949 -21.840 1.00 96.94 516 ASP A C 1
ATOM 4083 O O . ASP A 1 516 ? 32.885 -6.085 -21.892 1.00 96.94 516 ASP A O 1
ATOM 4087 N N . PHE A 1 517 ? 31.406 -7.268 -20.697 1.00 96.38 517 PHE A N 1
ATOM 4088 C CA . PHE A 1 517 ? 31.546 -6.479 -19.470 1.00 96.38 517 PHE A CA 1
ATOM 4089 C C . PHE A 1 517 ? 31.626 -7.351 -18.216 1.00 96.38 517 PHE A C 1
ATOM 4091 O O . PHE A 1 517 ? 31.316 -8.535 -18.240 1.00 96.38 517 PHE A O 1
ATOM 4098 N N . VAL A 1 518 ? 32.015 -6.763 -17.087 1.00 95.81 518 VAL A N 1
ATOM 4099 C CA . VAL A 1 518 ? 32.029 -7.427 -15.774 1.00 95.81 518 VAL A CA 1
ATOM 4100 C C . VAL A 1 518 ? 31.021 -6.753 -14.852 1.00 95.81 518 VAL A C 1
ATOM 4102 O O . VAL A 1 518 ? 30.995 -5.527 -14.777 1.00 95.81 518 VAL A O 1
ATOM 4105 N N . SER A 1 519 ? 30.214 -7.535 -14.124 1.00 94.56 519 SER A N 1
ATOM 4106 C CA . SER A 1 519 ? 29.265 -7.003 -13.133 1.00 94.56 519 SER A CA 1
ATOM 4107 C C . SER A 1 519 ? 29.660 -7.294 -11.685 1.00 94.56 519 SER A C 1
ATOM 4109 O O . SER A 1 519 ? 30.424 -8.218 -11.396 1.00 94.56 519 SER A O 1
ATOM 4111 N N . ASN A 1 520 ? 29.134 -6.472 -10.773 1.00 90.88 520 ASN A N 1
ATOM 4112 C CA . ASN A 1 520 ? 29.574 -6.381 -9.384 1.00 90.88 520 ASN A CA 1
ATOM 4113 C C . ASN A 1 520 ? 28.650 -7.017 -8.337 1.00 90.88 520 ASN A C 1
ATOM 4115 O O . ASN A 1 520 ? 28.942 -6.895 -7.150 1.00 90.88 520 ASN A O 1
ATOM 4119 N N . ASP A 1 521 ? 27.516 -7.583 -8.747 1.00 89.06 521 ASP A N 1
ATOM 4120 C CA . ASP A 1 521 ? 26.492 -8.101 -7.835 1.00 89.06 521 ASP A CA 1
ATOM 4121 C C . ASP A 1 521 ? 25.746 -9.264 -8.499 1.00 89.06 521 ASP A C 1
ATOM 4123 O O . ASP A 1 521 ? 25.210 -9.105 -9.593 1.00 89.06 521 ASP A O 1
ATOM 4127 N N . SER A 1 522 ? 25.660 -10.421 -7.836 1.00 90.62 522 SER A N 1
ATOM 4128 C CA . SER A 1 522 ? 24.931 -11.591 -8.351 1.00 90.62 522 SER A CA 1
ATOM 4129 C C . SER A 1 522 ? 23.415 -11.399 -8.446 1.00 90.62 522 SER A C 1
ATOM 4131 O O . SER A 1 522 ? 22.728 -12.200 -9.084 1.00 90.62 522 SER A O 1
ATOM 4133 N N . HIS A 1 523 ? 22.859 -10.352 -7.835 1.00 92.12 523 HIS A N 1
ATOM 4134 C CA . HIS A 1 523 ? 21.438 -10.028 -7.948 1.00 92.12 523 HIS A CA 1
ATOM 4135 C C . HIS A 1 523 ? 21.101 -9.261 -9.231 1.00 92.12 523 HIS A C 1
ATOM 4137 O O . HIS A 1 523 ? 19.919 -9.158 -9.563 1.00 92.12 523 HIS A O 1
ATOM 4143 N N . ASN A 1 524 ? 22.095 -8.748 -9.967 1.00 95.44 524 ASN A N 1
ATOM 4144 C CA . ASN A 1 524 ? 21.846 -8.151 -11.276 1.00 95.44 524 ASN A CA 1
ATOM 4145 C C . ASN A 1 524 ? 21.458 -9.235 -12.288 1.00 95.44 524 ASN A C 1
ATOM 4147 O O . ASN A 1 524 ? 21.892 -10.388 -12.205 1.00 95.44 524 ASN A O 1
ATOM 4151 N N . LEU A 1 525 ? 20.620 -8.857 -13.248 1.00 97.50 525 LEU A N 1
ATOM 4152 C CA . LEU A 1 525 ? 20.123 -9.742 -14.293 1.00 97.50 525 LEU A CA 1
ATOM 4153 C C . LEU A 1 525 ? 20.698 -9.325 -15.639 1.00 97.50 525 LEU A C 1
ATOM 4155 O O . LEU A 1 525 ? 20.757 -8.137 -15.943 1.00 97.50 525 LEU A O 1
ATOM 4159 N N . ILE A 1 526 ? 21.079 -10.305 -16.451 1.00 97.81 526 ILE A N 1
ATOM 4160 C CA . ILE A 1 526 ? 21.489 -10.105 -17.837 1.00 97.81 526 ILE A CA 1
ATOM 4161 C C . ILE A 1 526 ? 20.482 -10.805 -18.742 1.00 97.81 526 ILE A C 1
ATOM 4163 O O . ILE A 1 526 ? 20.190 -11.995 -18.567 1.00 97.81 526 ILE A O 1
ATOM 4167 N N . LEU A 1 527 ? 19.938 -10.046 -19.685 1.00 98.00 527 LEU A N 1
ATOM 4168 C CA . LEU A 1 527 ? 18.928 -10.468 -20.639 1.00 98.00 527 LEU A CA 1
ATOM 4169 C C . LEU A 1 527 ? 19.547 -10.526 -22.033 1.00 98.00 527 LEU A C 1
ATOM 4171 O O . LEU A 1 527 ? 20.102 -9.545 -22.530 1.00 98.00 527 LEU A O 1
ATOM 4175 N N . TYR A 1 528 ? 19.398 -11.676 -22.679 1.00 97.31 528 TYR A N 1
ATOM 4176 C CA . TYR A 1 528 ? 19.864 -11.919 -24.037 1.00 97.31 528 TYR A CA 1
ATOM 4177 C C . TYR A 1 528 ? 18.683 -12.190 -24.951 1.00 97.31 528 TYR A C 1
ATOM 4179 O O . TYR A 1 528 ? 17.990 -13.188 -24.772 1.00 97.31 528 TYR A O 1
ATOM 4187 N N . PHE A 1 529 ? 18.455 -11.332 -25.945 1.00 95.88 529 PHE A N 1
ATOM 4188 C CA . PHE A 1 529 ? 17.391 -11.571 -26.919 1.00 95.88 529 PHE A CA 1
ATOM 4189 C C . PHE A 1 529 ? 17.673 -12.878 -27.676 1.00 95.88 529 PHE A C 1
ATOM 4191 O O . PHE A 1 529 ? 18.768 -13.053 -28.206 1.00 95.88 529 PHE A O 1
ATOM 4198 N N . LYS A 1 530 ? 16.747 -13.837 -27.704 1.00 95.94 530 LYS A N 1
ATOM 4199 C CA . LYS A 1 530 ? 17.052 -15.196 -28.191 1.00 95.94 530 LYS A CA 1
ATOM 4200 C C . LYS A 1 530 ? 17.453 -15.233 -29.662 1.00 95.94 530 LYS A C 1
ATOM 4202 O O . LYS A 1 530 ? 18.362 -15.975 -30.022 1.00 95.94 530 LYS A O 1
ATOM 4207 N N . ASP A 1 531 ? 16.822 -14.406 -30.492 1.00 94.06 531 ASP A N 1
ATOM 4208 C CA . ASP A 1 531 ? 17.238 -14.241 -31.882 1.00 94.06 531 ASP A CA 1
ATOM 4209 C C . ASP A 1 531 ? 18.525 -13.407 -31.951 1.00 94.06 531 ASP A C 1
ATOM 4211 O O . ASP A 1 531 ? 18.512 -12.181 -31.821 1.00 94.06 531 ASP A O 1
ATOM 4215 N N . TYR A 1 532 ? 19.654 -14.094 -32.137 1.00 91.12 532 TYR A N 1
ATOM 4216 C CA . TYR A 1 532 ? 20.976 -13.477 -32.205 1.00 91.12 532 TYR A CA 1
ATOM 4217 C C . TYR A 1 532 ? 21.087 -12.450 -33.340 1.00 91.12 532 TYR A C 1
ATOM 4219 O O . TYR A 1 532 ? 21.699 -11.400 -33.150 1.00 91.12 532 TYR A O 1
ATOM 4227 N N . ALA A 1 533 ? 20.442 -12.695 -34.487 1.00 92.81 533 ALA A N 1
ATOM 4228 C CA . ALA A 1 533 ? 20.477 -11.777 -35.628 1.00 92.81 533 ALA A CA 1
ATOM 4229 C C . ALA A 1 533 ? 19.740 -10.455 -35.346 1.00 92.81 533 ALA A C 1
ATOM 4231 O O . ALA A 1 533 ? 19.923 -9.478 -36.069 1.00 92.81 533 ALA A O 1
ATOM 4232 N N . LYS A 1 534 ? 18.919 -10.414 -34.289 1.00 93.75 534 LYS A N 1
ATOM 4233 C CA . LYS A 1 534 ? 18.155 -9.239 -33.848 1.00 93.75 534 LYS A CA 1
ATOM 4234 C C . LYS A 1 534 ? 18.767 -8.555 -32.618 1.00 93.75 534 LYS A C 1
ATOM 4236 O O . LYS A 1 534 ? 18.139 -7.686 -32.021 1.00 93.75 534 LYS A O 1
ATOM 4241 N N . ARG A 1 535 ? 20.003 -8.892 -32.229 1.00 93.75 535 ARG A N 1
ATOM 4242 C CA . ARG A 1 535 ? 20.750 -8.208 -31.150 1.00 93.75 535 ARG A CA 1
ATOM 4243 C C . ARG A 1 535 ? 21.500 -6.960 -31.622 1.00 93.75 535 ARG A C 1
ATOM 4245 O O . ARG A 1 535 ? 22.618 -6.701 -31.195 1.00 93.75 535 ARG A O 1
ATOM 4252 N N . THR A 1 536 ? 20.896 -6.194 -32.514 1.00 95.50 536 THR A N 1
ATOM 4253 C CA . THR A 1 536 ? 21.438 -4.908 -32.956 1.00 95.50 536 THR A CA 1
ATOM 4254 C C . THR A 1 536 ? 21.263 -3.843 -31.871 1.00 95.50 536 THR A C 1
ATOM 4256 O O . THR A 1 536 ? 20.314 -3.882 -31.086 1.00 95.50 536 THR A O 1
ATOM 4259 N N . GLU A 1 537 ? 22.149 -2.845 -31.844 1.00 95.81 537 GLU A N 1
ATOM 4260 C CA . GLU A 1 537 ? 22.103 -1.752 -30.863 1.00 95.81 537 GLU A CA 1
ATOM 4261 C C . GLU A 1 537 ? 20.731 -1.054 -30.813 1.00 95.81 537 GLU A C 1
ATOM 4263 O O . GLU A 1 537 ? 20.195 -0.811 -29.733 1.00 95.81 537 GLU A O 1
ATOM 4268 N N . ASN A 1 538 ? 20.126 -0.755 -31.965 1.00 96.81 538 ASN A N 1
ATOM 4269 C CA . ASN A 1 538 ? 18.833 -0.072 -32.026 1.00 96.81 538 ASN A CA 1
ATOM 4270 C C . ASN A 1 538 ? 17.696 -0.934 -31.455 1.00 96.81 538 ASN A C 1
ATOM 4272 O O . ASN A 1 538 ? 16.926 -0.447 -30.628 1.00 96.81 538 ASN A O 1
ATOM 4276 N N . ILE A 1 539 ? 17.613 -2.219 -31.823 1.00 97.06 539 ILE A N 1
ATOM 4277 C CA . ILE A 1 539 ? 16.617 -3.147 -31.261 1.00 97.06 539 ILE A CA 1
ATOM 4278 C C . ILE A 1 539 ? 16.808 -3.289 -29.747 1.00 97.06 539 ILE A C 1
ATOM 4280 O O . ILE A 1 539 ? 15.830 -3.251 -29.000 1.00 97.06 539 ILE A O 1
ATOM 4284 N N . GLN A 1 540 ? 18.048 -3.415 -29.266 1.00 97.38 540 GLN A N 1
ATOM 4285 C CA . GLN A 1 540 ? 18.308 -3.542 -27.831 1.00 97.38 540 GLN A CA 1
ATOM 4286 C C . GLN A 1 540 ? 17.934 -2.266 -27.064 1.00 97.38 540 GLN A C 1
ATOM 4288 O O . GLN A 1 540 ? 17.304 -2.364 -26.014 1.00 97.38 540 GLN A O 1
ATOM 4293 N N . LEU A 1 541 ? 18.216 -1.073 -27.598 1.00 97.81 541 LEU A N 1
ATOM 4294 C CA . LEU A 1 541 ? 17.773 0.197 -27.004 1.00 97.81 541 LEU A CA 1
ATOM 4295 C C . LEU A 1 541 ? 16.247 0.347 -27.006 1.00 97.81 541 LEU A C 1
ATOM 4297 O O . LEU A 1 541 ? 15.678 0.850 -26.033 1.00 97.81 541 LEU A O 1
ATOM 4301 N N . PHE A 1 542 ? 15.572 -0.125 -28.058 1.00 97.94 542 PHE A N 1
ATOM 4302 C CA . PHE A 1 542 ? 14.112 -0.192 -28.076 1.00 97.94 542 PHE A CA 1
ATOM 4303 C C . PHE A 1 542 ? 13.605 -1.081 -26.934 1.00 97.94 542 PHE A C 1
ATOM 4305 O O . PHE A 1 542 ? 12.742 -0.668 -26.158 1.00 97.94 542 PHE A O 1
ATOM 4312 N N . CYS A 1 543 ? 14.183 -2.275 -26.784 1.00 97.31 543 CYS A N 1
ATOM 4313 C CA . CYS A 1 543 ? 13.858 -3.200 -25.702 1.00 97.31 543 CYS A CA 1
ATOM 4314 C C . CYS A 1 543 ? 14.156 -2.610 -24.317 1.00 97.31 543 CYS A C 1
ATOM 4316 O O . CYS A 1 543 ? 13.338 -2.784 -23.420 1.00 97.31 543 CYS A O 1
ATOM 4318 N N . VAL A 1 544 ? 15.261 -1.876 -24.129 1.00 97.50 544 VAL A N 1
ATOM 4319 C CA . VAL A 1 544 ? 15.561 -1.159 -22.874 1.00 97.50 544 VAL A CA 1
ATOM 4320 C C . VAL A 1 544 ? 14.449 -0.172 -22.532 1.00 97.50 544 VAL A C 1
ATOM 4322 O O . VAL A 1 544 ? 14.012 -0.139 -21.385 1.00 97.50 544 VAL A O 1
ATOM 4325 N N . CYS A 1 545 ? 13.965 0.602 -23.507 1.00 96.69 545 CYS A N 1
ATOM 4326 C CA . CYS A 1 545 ? 12.852 1.529 -23.299 1.00 96.69 545 CYS A CA 1
ATOM 4327 C C . CYS A 1 545 ? 11.585 0.798 -22.848 1.00 96.69 545 CYS A C 1
ATOM 4329 O O . CYS A 1 545 ? 11.007 1.149 -21.819 1.00 96.69 545 CYS A O 1
ATOM 4331 N N . VAL A 1 546 ? 11.206 -0.266 -23.564 1.00 95.56 546 VAL A N 1
ATOM 4332 C CA . VAL A 1 546 ? 10.048 -1.091 -23.202 1.00 95.56 546 VAL A CA 1
ATOM 4333 C C . VAL A 1 546 ? 10.203 -1.660 -21.792 1.00 95.56 546 VAL A C 1
ATOM 4335 O O . VAL A 1 546 ? 9.329 -1.449 -20.955 1.00 95.56 546 VAL A O 1
ATOM 4338 N N . LEU A 1 547 ? 11.335 -2.311 -21.502 1.00 95.38 547 LEU A N 1
ATOM 4339 C CA . LEU A 1 547 ? 11.652 -2.901 -20.198 1.00 95.38 547 LEU A CA 1
ATOM 4340 C C . LEU A 1 547 ? 11.586 -1.870 -19.072 1.00 95.38 547 LEU A C 1
ATOM 4342 O O . LEU A 1 547 ? 10.927 -2.099 -18.063 1.00 95.38 547 LEU A O 1
ATOM 4346 N N . LYS A 1 548 ? 12.211 -0.707 -19.255 1.00 93.19 548 LYS A N 1
ATOM 4347 C CA . LYS A 1 548 ? 12.204 0.376 -18.267 1.00 93.19 548 LYS A CA 1
ATOM 4348 C C . LYS A 1 548 ? 10.789 0.902 -18.014 1.00 93.19 548 LYS A C 1
ATOM 4350 O O . LYS A 1 548 ? 10.454 1.172 -16.862 1.00 93.19 548 LYS A O 1
ATOM 4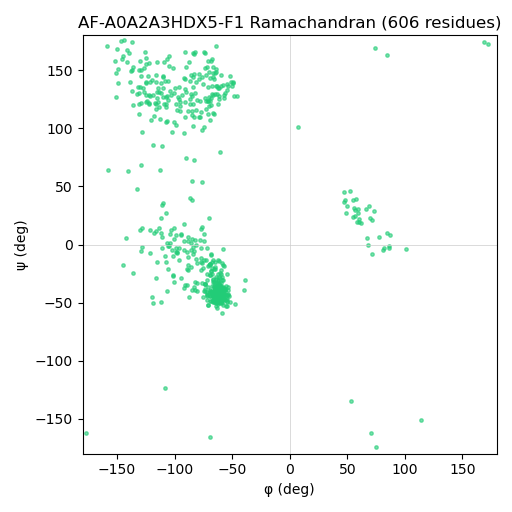355 N N . HIS A 1 549 ? 9.968 1.026 -19.058 1.00 90.75 549 HIS A N 1
ATOM 4356 C CA . HIS A 1 549 ? 8.594 1.509 -18.945 1.00 90.75 549 HIS A CA 1
ATOM 4357 C C . HIS A 1 549 ? 7.709 0.535 -18.153 1.00 90.75 549 HIS A C 1
ATOM 4359 O O . HIS A 1 549 ? 7.058 0.955 -17.198 1.00 90.75 549 HIS A O 1
ATOM 4365 N N . PHE A 1 550 ? 7.723 -0.763 -18.485 1.00 88.12 550 PHE A N 1
ATOM 4366 C CA . PHE A 1 550 ? 6.818 -1.725 -17.843 1.00 88.12 550 PHE A CA 1
ATOM 4367 C C . PHE A 1 550 ? 7.311 -2.236 -16.481 1.00 88.12 550 PHE A C 1
ATOM 4369 O O . PHE A 1 550 ? 6.489 -2.512 -15.615 1.00 88.12 550 PHE A O 1
ATOM 4376 N N . LEU A 1 551 ? 8.627 -2.366 -16.255 1.00 90.50 551 LEU A N 1
ATOM 4377 C CA . LEU A 1 551 ? 9.156 -2.913 -14.995 1.00 90.50 551 LEU A CA 1
ATOM 4378 C C . LEU A 1 551 ? 9.024 -1.924 -13.836 1.00 90.50 551 LEU A C 1
ATOM 4380 O O . LEU A 1 551 ? 8.805 -2.331 -12.696 1.00 90.50 551 LEU A O 1
ATOM 4384 N N . LYS A 1 552 ? 9.157 -0.624 -14.119 1.00 86.56 552 LYS A N 1
ATOM 4385 C CA . LYS A 1 552 ? 9.117 0.447 -13.117 1.00 86.56 552 LYS A CA 1
ATOM 4386 C C . LYS A 1 552 ? 7.852 0.449 -12.241 1.00 86.56 552 LYS A C 1
ATOM 4388 O O . LYS A 1 552 ? 8.000 0.657 -11.041 1.00 86.56 552 LYS A O 1
ATOM 4393 N N . PRO A 1 553 ? 6.629 0.261 -12.772 1.00 79.12 553 PRO A N 1
ATOM 4394 C CA . PRO A 1 553 ? 5.431 0.160 -11.938 1.00 79.12 553 PRO A CA 1
ATOM 4395 C C . PRO A 1 553 ? 5.267 -1.189 -11.216 1.00 79.12 553 PRO A C 1
ATOM 4397 O O . PRO A 1 553 ? 4.458 -1.254 -10.295 1.00 79.12 553 PRO A O 1
ATOM 4400 N N . ILE A 1 554 ? 5.987 -2.244 -11.619 1.00 79.56 554 ILE A N 1
ATOM 4401 C CA . ILE A 1 554 ? 5.874 -3.595 -11.034 1.00 79.56 554 ILE A CA 1
ATOM 4402 C C . ILE A 1 554 ? 6.795 -3.746 -9.825 1.00 79.56 554 ILE A C 1
ATOM 4404 O O . ILE A 1 554 ? 6.388 -4.274 -8.794 1.00 79.56 554 ILE A O 1
ATOM 4408 N N . TYR A 1 555 ? 8.039 -3.286 -9.950 1.00 83.62 555 TYR A N 1
ATOM 4409 C CA . TYR A 1 555 ? 9.081 -3.520 -8.957 1.00 83.62 555 TYR A CA 1
ATOM 4410 C C . TYR A 1 555 ? 9.445 -2.243 -8.209 1.00 83.62 555 TYR A C 1
ATOM 4412 O O . TYR A 1 555 ? 9.503 -1.151 -8.772 1.00 83.62 555 TYR A O 1
ATOM 4420 N N . SER A 1 556 ? 9.757 -2.392 -6.926 1.00 75.19 556 SER A N 1
ATOM 4421 C CA . SER A 1 556 ? 10.188 -1.294 -6.061 1.00 75.19 556 SER A CA 1
ATOM 4422 C C . SER A 1 556 ? 11.368 -1.727 -5.197 1.00 75.19 556 SER A C 1
ATOM 4424 O O . SER A 1 556 ? 11.746 -2.896 -5.173 1.00 75.19 556 SER A O 1
ATOM 4426 N N . TRP A 1 557 ? 11.954 -0.801 -4.438 1.00 66.19 557 TRP A N 1
ATOM 4427 C CA . TRP A 1 557 ? 13.035 -1.153 -3.515 1.00 66.19 557 TRP A CA 1
ATOM 4428 C C . TRP A 1 557 ? 12.590 -2.202 -2.474 1.00 66.19 557 TRP A C 1
ATOM 4430 O O . TRP A 1 557 ? 13.327 -3.148 -2.200 1.00 66.19 557 TRP A O 1
ATOM 4440 N N . GLY A 1 558 ? 11.358 -2.083 -1.958 1.00 62.38 558 GLY A N 1
ATOM 4441 C CA . GLY A 1 558 ? 10.760 -3.040 -1.016 1.00 62.38 558 GLY A CA 1
ATOM 4442 C C . GLY A 1 558 ? 10.297 -4.355 -1.656 1.00 62.38 558 GLY A C 1
ATOM 4443 O O . GLY A 1 558 ? 10.182 -5.361 -0.959 1.00 62.38 558 GLY A O 1
ATOM 4444 N N . ASP A 1 559 ? 10.087 -4.363 -2.975 1.00 73.00 559 ASP A N 1
ATOM 4445 C CA . ASP A 1 559 ? 9.752 -5.548 -3.764 1.00 73.00 559 ASP A CA 1
ATOM 4446 C C . ASP A 1 559 ? 10.685 -5.672 -4.977 1.00 73.00 559 ASP A C 1
ATOM 4448 O O . ASP A 1 559 ? 10.305 -5.457 -6.128 1.00 73.00 559 ASP A O 1
ATOM 4452 N N . SER A 1 560 ? 11.958 -5.965 -4.692 1.00 84.81 560 SER A N 1
ATOM 4453 C CA . SER A 1 560 ? 13.020 -5.990 -5.703 1.00 84.81 560 SER A CA 1
ATOM 4454 C C . SER A 1 560 ? 12.796 -7.079 -6.760 1.00 84.81 560 SER A C 1
ATOM 4456 O O . SER A 1 560 ? 12.275 -8.169 -6.466 1.00 84.81 560 SER A O 1
ATOM 4458 N N . ILE A 1 561 ? 13.244 -6.796 -7.987 1.00 91.75 561 ILE A N 1
ATOM 4459 C CA . ILE A 1 561 ? 13.209 -7.743 -9.101 1.00 91.75 561 ILE A CA 1
ATOM 4460 C C . ILE A 1 561 ? 14.148 -8.923 -8.835 1.00 91.75 561 ILE A C 1
ATOM 4462 O O . ILE A 1 561 ? 15.193 -8.803 -8.198 1.00 91.75 561 ILE A O 1
ATOM 4466 N N . SER A 1 562 ? 13.777 -10.101 -9.329 1.00 92.62 562 SER A N 1
ATOM 4467 C CA . SER A 1 562 ? 14.635 -11.283 -9.287 1.00 92.62 562 SER A CA 1
ATOM 4468 C C . SER A 1 562 ? 14.439 -12.131 -10.533 1.00 92.62 562 SER A C 1
ATOM 4470 O O . SER A 1 562 ? 13.411 -12.034 -11.205 1.00 92.62 562 SER A O 1
ATOM 4472 N N . LYS A 1 563 ? 15.394 -13.028 -10.804 1.00 94.00 563 LYS A N 1
ATOM 4473 C CA . LYS A 1 563 ? 15.302 -13.982 -11.916 1.00 94.00 563 LYS A CA 1
ATOM 4474 C C . LYS A 1 563 ? 14.008 -14.799 -11.872 1.00 94.00 563 LYS A C 1
ATOM 4476 O O . LYS A 1 563 ? 13.452 -15.105 -12.918 1.00 94.00 563 LYS A O 1
ATOM 4481 N N . THR A 1 564 ? 13.522 -15.166 -10.689 1.00 90.88 564 THR A N 1
ATOM 4482 C CA . THR A 1 564 ? 12.287 -15.952 -10.552 1.00 90.88 564 THR A CA 1
ATOM 4483 C C . THR A 1 564 ? 11.043 -15.116 -10.835 1.00 90.88 564 THR A C 1
ATOM 4485 O O . THR A 1 564 ? 10.113 -15.630 -11.452 1.00 90.88 564 THR A O 1
ATOM 4488 N N . LYS A 1 565 ? 11.024 -13.848 -10.401 1.00 90.38 565 LYS A N 1
ATOM 4489 C CA . LYS A 1 565 ? 9.878 -12.951 -10.604 1.00 90.38 565 LYS A CA 1
ATOM 4490 C C . LYS A 1 565 ? 9.747 -12.541 -12.066 1.00 90.38 565 LYS A C 1
ATOM 4492 O O . LYS A 1 565 ? 8.720 -12.834 -12.665 1.00 90.38 565 LYS A O 1
ATOM 4497 N N . ILE A 1 566 ? 10.833 -12.029 -12.661 1.00 94.25 566 ILE A N 1
ATOM 4498 C CA . ILE A 1 566 ? 10.803 -11.491 -14.027 1.00 94.25 566 ILE A CA 1
ATOM 4499 C C . ILE A 1 566 ? 10.341 -12.529 -15.053 1.00 94.25 566 ILE A C 1
ATOM 4501 O O . ILE A 1 566 ? 9.691 -12.191 -16.024 1.00 94.25 566 ILE A O 1
ATOM 4505 N N . ARG A 1 567 ? 10.599 -13.824 -14.828 1.00 92.69 567 ARG A N 1
ATOM 4506 C CA . ARG A 1 567 ? 10.188 -14.906 -15.742 1.00 92.69 567 ARG A CA 1
ATOM 4507 C C . ARG A 1 567 ? 8.674 -15.035 -15.940 1.00 92.69 567 ARG A C 1
ATOM 4509 O O . ARG A 1 567 ? 8.269 -15.772 -16.831 1.00 92.69 567 ARG A O 1
ATOM 4516 N N . LYS A 1 568 ? 7.871 -14.392 -15.094 1.00 89.44 568 LYS A N 1
ATOM 4517 C CA . LYS A 1 568 ? 6.408 -14.368 -15.189 1.00 89.44 568 LYS A CA 1
ATOM 4518 C C . LYS A 1 568 ? 5.885 -13.091 -15.852 1.00 89.44 568 LYS A C 1
ATOM 4520 O O . LYS A 1 568 ? 4.679 -12.971 -16.028 1.00 89.44 568 LYS A O 1
ATOM 4525 N N . ASP A 1 569 ? 6.771 -12.155 -16.190 1.00 90.62 569 ASP A N 1
ATOM 4526 C CA . ASP A 1 569 ? 6.382 -10.855 -16.717 1.00 90.62 569 ASP A CA 1
ATOM 4527 C C . ASP A 1 569 ? 6.106 -10.914 -18.221 1.00 90.62 569 ASP A C 1
ATOM 4529 O O . ASP A 1 569 ? 6.761 -11.633 -18.989 1.00 90.62 569 ASP A O 1
ATOM 4533 N N . VAL A 1 570 ? 5.156 -10.079 -18.631 1.00 88.81 570 VAL A N 1
ATOM 4534 C CA . VAL A 1 570 ? 4.719 -9.902 -20.013 1.00 88.81 570 VAL A CA 1
ATOM 4535 C C . VAL A 1 570 ? 5.058 -8.483 -20.446 1.00 88.81 570 VAL A C 1
ATOM 4537 O O . VAL A 1 570 ? 4.740 -7.520 -19.751 1.00 88.81 570 VAL A O 1
ATOM 4540 N N . PHE A 1 571 ? 5.687 -8.346 -21.608 1.00 90.94 571 PHE A N 1
ATOM 4541 C CA . PHE A 1 571 ? 6.063 -7.055 -22.189 1.00 90.94 571 PHE A CA 1
ATOM 4542 C C . PHE A 1 571 ? 5.495 -6.917 -23.600 1.00 90.94 571 PHE A C 1
ATOM 4544 O O . PHE A 1 571 ? 5.128 -7.919 -24.212 1.00 90.94 571 PHE A O 1
ATOM 4551 N N . SER A 1 572 ? 5.398 -5.693 -24.131 1.00 91.00 572 SER A N 1
ATOM 4552 C CA . SER A 1 572 ? 4.861 -5.482 -25.481 1.00 91.00 572 SER A CA 1
ATOM 4553 C C . SER A 1 572 ? 5.915 -5.090 -26.503 1.00 91.00 572 SER A C 1
ATOM 4555 O O . SER A 1 572 ? 6.803 -4.287 -26.231 1.00 91.00 572 SER A O 1
ATOM 4557 N N . LEU A 1 573 ? 5.791 -5.634 -27.711 1.00 94.81 573 LEU A N 1
ATOM 4558 C CA . LEU A 1 573 ? 6.606 -5.245 -28.861 1.00 94.81 573 LEU A CA 1
ATOM 4559 C C . LEU A 1 573 ? 5.712 -4.873 -30.046 1.00 94.81 573 LEU A C 1
ATOM 4561 O O . LEU A 1 573 ? 4.593 -5.392 -30.145 1.00 94.81 573 LEU A O 1
ATOM 4565 N N . PRO A 1 574 ? 6.183 -3.981 -30.937 1.00 95.81 574 PRO A N 1
ATOM 4566 C CA . PRO A 1 574 ? 5.444 -3.618 -32.134 1.00 95.81 574 PRO A CA 1
ATOM 4567 C C . PRO A 1 574 ? 5.332 -4.820 -33.072 1.00 95.81 574 PRO A C 1
ATOM 4569 O O . PRO A 1 574 ? 6.282 -5.596 -33.212 1.00 95.81 574 PRO A O 1
ATOM 4572 N N . ILE A 1 575 ? 4.182 -4.958 -33.726 1.00 96.00 575 ILE A N 1
ATOM 4573 C CA . ILE A 1 575 ? 3.946 -5.999 -34.725 1.00 96.00 575 ILE A CA 1
ATOM 4574 C C . ILE A 1 575 ? 3.697 -5.404 -36.107 1.00 96.00 575 ILE A C 1
ATOM 4576 O O . ILE A 1 575 ? 3.105 -4.337 -36.270 1.00 96.00 575 ILE A O 1
ATOM 4580 N N . SER A 1 576 ? 4.170 -6.132 -37.108 1.00 93.69 576 SER A N 1
ATOM 4581 C CA . SER A 1 576 ? 3.913 -5.879 -38.517 1.00 93.69 576 SER A CA 1
ATOM 4582 C C . SER A 1 576 ? 2.470 -6.273 -38.867 1.00 93.69 576 SER A C 1
ATOM 4584 O O . SER A 1 576 ? 1.843 -7.035 -38.126 1.00 93.69 576 SER A O 1
ATOM 4586 N N . PRO A 1 577 ? 1.932 -5.847 -40.026 1.00 89.12 577 PRO A N 1
ATOM 4587 C CA . PRO A 1 577 ? 0.615 -6.293 -40.495 1.00 89.12 577 PRO A CA 1
ATOM 4588 C C . PRO A 1 577 ? 0.471 -7.819 -40.633 1.00 89.12 577 PRO A C 1
ATOM 4590 O O . PRO A 1 577 ? -0.642 -8.331 -40.697 1.00 89.12 577 PRO A O 1
ATOM 4593 N N . GLN A 1 578 ? 1.589 -8.548 -40.703 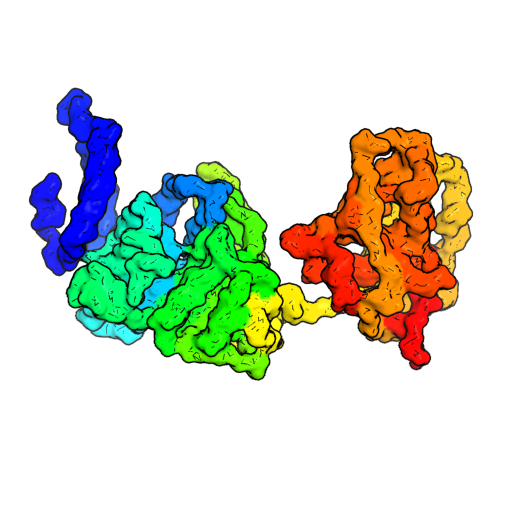1.00 90.50 578 GLN A N 1
ATOM 4594 C CA . GLN A 1 578 ? 1.644 -10.008 -40.750 1.00 90.50 578 GLN A CA 1
ATOM 4595 C C . GLN A 1 578 ? 1.564 -10.660 -39.356 1.00 90.50 578 GLN A C 1
ATOM 4597 O O . GLN A 1 578 ? 1.488 -11.880 -39.266 1.00 90.50 578 GLN A O 1
ATOM 4602 N N . GLY A 1 579 ? 1.569 -9.872 -38.276 1.00 88.62 579 GLY A N 1
ATOM 4603 C CA . GLY A 1 579 ? 1.487 -10.347 -36.892 1.00 88.62 579 GLY A CA 1
ATOM 4604 C C . GLY A 1 579 ? 2.829 -10.720 -36.250 1.00 88.62 579 GLY A C 1
ATOM 4605 O O . GLY A 1 579 ? 2.852 -11.082 -35.073 1.00 88.62 579 GLY A O 1
ATOM 4606 N N . GLU A 1 580 ? 3.933 -10.604 -36.992 1.00 93.50 580 GLU A N 1
ATOM 4607 C CA . GLU A 1 580 ? 5.305 -10.824 -36.512 1.00 93.50 580 GLU A CA 1
ATOM 4608 C C . GLU A 1 580 ? 5.906 -9.545 -35.920 1.00 93.50 580 GLU A C 1
ATOM 4610 O O . GLU A 1 580 ? 5.486 -8.448 -36.292 1.00 93.50 580 GLU A O 1
ATOM 4615 N N . ILE A 1 581 ? 6.915 -9.667 -35.047 1.00 96.38 581 ILE A N 1
ATOM 4616 C CA . ILE A 1 581 ? 7.613 -8.510 -34.454 1.00 96.38 581 ILE A CA 1
ATOM 4617 C C . ILE A 1 581 ? 8.194 -7.620 -35.565 1.00 96.38 581 ILE A C 1
ATOM 4619 O O . ILE A 1 581 ? 8.960 -8.087 -36.409 1.00 96.38 581 ILE A O 1
ATOM 4623 N N . ASP A 1 582 ? 7.855 -6.330 -35.542 1.00 97.12 582 ASP A N 1
ATOM 4624 C CA . ASP A 1 582 ? 8.292 -5.352 -36.545 1.00 97.12 582 ASP A CA 1
ATOM 4625 C C . ASP A 1 582 ? 9.696 -4.817 -36.221 1.00 97.12 582 ASP A C 1
ATOM 4627 O O . ASP A 1 582 ? 9.884 -3.690 -35.752 1.00 97.12 582 ASP A O 1
ATOM 4631 N N . PHE A 1 583 ? 10.706 -5.664 -36.427 1.00 96.81 583 PHE A N 1
ATOM 4632 C CA . PHE A 1 583 ? 12.106 -5.305 -36.190 1.00 96.81 583 PHE A CA 1
ATOM 4633 C C . PHE A 1 583 ? 12.588 -4.165 -37.093 1.00 96.81 583 PHE A C 1
ATOM 4635 O O . PHE A 1 583 ? 13.400 -3.352 -36.654 1.00 96.81 583 PHE A O 1
ATOM 4642 N N . ASP A 1 584 ? 12.071 -4.079 -38.321 1.00 95.94 584 ASP A N 1
ATOM 4643 C CA . ASP A 1 584 ? 12.429 -3.022 -39.269 1.00 95.94 584 ASP A CA 1
ATOM 4644 C C . ASP A 1 584 ? 11.923 -1.662 -38.774 1.00 95.94 584 ASP A C 1
ATOM 4646 O O . ASP A 1 584 ? 12.645 -0.663 -38.827 1.00 95.94 584 ASP A O 1
ATOM 4650 N N . PHE A 1 585 ? 10.709 -1.623 -38.212 1.00 96.62 585 PHE A N 1
ATOM 4651 C CA . PHE A 1 585 ? 10.211 -0.444 -37.515 1.00 96.62 585 PHE A CA 1
ATOM 4652 C C . PHE A 1 585 ? 11.068 -0.090 -36.295 1.00 96.62 585 PHE A C 1
ATOM 4654 O O . PHE A 1 585 ? 11.427 1.078 -36.145 1.00 96.62 585 PHE A O 1
ATOM 4661 N N . MET A 1 586 ? 11.401 -1.059 -35.430 1.00 97.31 586 MET A N 1
ATOM 4662 C CA . MET A 1 586 ? 12.217 -0.809 -34.228 1.00 97.31 586 MET A CA 1
ATOM 4663 C C . MET A 1 586 ? 13.578 -0.194 -34.587 1.00 97.31 586 MET A C 1
ATOM 4665 O O . MET A 1 586 ? 13.990 0.793 -33.974 1.00 97.31 586 MET A O 1
ATOM 4669 N N . GLU A 1 587 ? 14.237 -0.743 -35.609 1.00 96.81 587 GLU A N 1
ATOM 4670 C CA . GLU A 1 587 ? 15.490 -0.234 -36.173 1.00 96.81 587 GLU A CA 1
ATOM 4671 C C . GLU A 1 587 ? 15.351 1.204 -36.677 1.00 96.81 587 GLU A C 1
ATOM 4673 O O . GLU A 1 587 ? 16.021 2.115 -36.181 1.00 96.81 587 GLU A O 1
ATOM 4678 N N . ALA A 1 588 ? 14.433 1.429 -37.622 1.00 96.19 588 ALA A N 1
ATOM 4679 C CA . ALA A 1 588 ? 14.235 2.738 -38.234 1.00 96.19 588 ALA A CA 1
ATOM 4680 C C . ALA A 1 588 ? 13.823 3.797 -37.201 1.00 96.19 588 ALA A C 1
ATOM 4682 O O . ALA A 1 588 ? 14.251 4.947 -37.280 1.00 96.19 588 ALA A O 1
ATOM 4683 N N . PHE A 1 589 ? 13.009 3.429 -36.211 1.00 97.12 589 PHE A N 1
ATOM 4684 C CA . PHE A 1 589 ? 12.538 4.355 -35.189 1.00 97.12 589 PHE A CA 1
ATOM 4685 C C . PHE A 1 589 ? 13.665 4.814 -34.257 1.00 97.12 589 PHE A C 1
ATOM 4687 O O . PHE A 1 589 ? 13.827 6.018 -34.049 1.00 97.12 589 PHE A O 1
ATOM 4694 N N . ILE A 1 590 ? 14.476 3.894 -33.722 1.00 96.88 590 ILE A N 1
ATOM 4695 C CA . ILE A 1 590 ? 15.592 4.271 -32.839 1.00 96.88 590 ILE A CA 1
ATOM 4696 C C . ILE A 1 590 ? 16.692 4.993 -33.615 1.00 96.88 590 ILE A C 1
ATOM 4698 O O . ILE A 1 590 ? 17.218 5.989 -33.114 1.00 96.88 590 ILE A O 1
ATOM 4702 N N . SER A 1 591 ? 16.990 4.564 -34.846 1.00 94.50 591 SER A N 1
ATOM 4703 C CA . SER A 1 591 ? 17.913 5.283 -35.733 1.00 94.50 591 SER A CA 1
ATOM 4704 C C . SER A 1 591 ? 17.472 6.738 -35.930 1.00 94.50 591 SER A C 1
ATOM 4706 O O . SER A 1 591 ? 18.251 7.672 -35.712 1.00 94.50 591 SER A O 1
ATOM 4708 N N . ALA A 1 592 ? 16.182 6.958 -36.211 1.00 94.25 592 ALA A N 1
ATOM 4709 C CA . ALA A 1 592 ? 15.620 8.297 -36.344 1.00 94.25 592 ALA A CA 1
ATOM 4710 C C . ALA A 1 592 ? 15.767 9.130 -35.057 1.00 94.25 592 ALA A C 1
ATOM 4712 O O . ALA A 1 592 ? 16.169 10.293 -35.116 1.00 94.25 592 ALA A O 1
ATOM 4713 N N . GLN A 1 593 ? 15.478 8.547 -33.887 1.00 94.25 593 GLN A N 1
ATOM 4714 C CA . GLN A 1 593 ? 15.632 9.230 -32.597 1.00 94.25 593 GLN A CA 1
ATOM 4715 C C . GLN A 1 593 ? 17.094 9.619 -32.324 1.00 94.25 593 GLN A C 1
ATOM 4717 O O . GLN A 1 593 ? 17.350 10.743 -31.886 1.00 94.25 593 GLN A O 1
ATOM 4722 N N . LYS A 1 594 ? 18.062 8.750 -32.647 1.00 91.88 594 LYS A N 1
ATOM 4723 C CA . LYS A 1 594 ? 19.497 9.059 -32.528 1.00 91.88 594 LYS A CA 1
ATOM 4724 C C . LYS A 1 594 ? 19.900 10.240 -33.406 1.00 91.88 594 LYS A C 1
ATOM 4726 O O . LYS A 1 594 ? 20.475 11.209 -32.908 1.00 91.88 594 LYS A O 1
ATOM 4731 N N . LYS A 1 595 ? 19.516 10.222 -34.688 1.00 90.12 595 LYS A N 1
ATOM 4732 C CA . LYS A 1 595 ? 19.771 11.333 -35.623 1.00 90.12 595 LYS A CA 1
ATOM 4733 C C . LYS A 1 595 ? 19.157 12.647 -35.135 1.00 90.12 595 LYS A C 1
ATOM 4735 O O . LYS A 1 595 ? 19.789 13.697 -35.225 1.00 90.12 595 LYS A O 1
ATOM 4740 N N . LEU A 1 596 ? 17.958 12.615 -34.549 1.00 90.12 596 LEU A N 1
ATOM 4741 C CA . LEU A 1 596 ? 17.332 13.806 -33.961 1.00 90.12 596 LEU A CA 1
ATOM 4742 C C . LEU A 1 596 ? 18.109 14.360 -32.755 1.00 90.12 596 LEU A C 1
ATOM 4744 O O . LEU A 1 596 ? 18.190 15.580 -32.595 1.00 90.12 596 LEU A O 1
ATOM 4748 N N . VAL A 1 597 ? 18.680 13.501 -31.905 1.00 87.62 597 VAL A N 1
ATOM 4749 C CA . VAL A 1 597 ? 19.546 13.929 -30.789 1.00 87.62 597 VAL A CA 1
ATOM 4750 C C . VAL A 1 597 ? 20.819 14.579 -31.326 1.00 87.62 597 VAL A C 1
ATOM 4752 O O . VAL A 1 597 ? 21.150 15.698 -30.931 1.00 87.62 597 VAL A O 1
ATOM 4755 N N . VAL A 1 598 ? 21.471 13.941 -32.295 1.00 83.50 598 VAL A N 1
ATOM 4756 C CA . VAL A 1 598 ? 22.646 14.476 -32.993 1.00 83.50 598 VAL A CA 1
ATOM 4757 C C . VAL A 1 598 ? 22.377 15.855 -33.597 1.00 83.50 598 VAL A C 1
ATOM 4759 O O . VAL A 1 598 ? 23.130 16.801 -33.358 1.00 83.50 598 VAL A O 1
ATOM 4762 N N . GLN A 1 599 ? 21.273 16.011 -34.333 1.00 84.00 599 GLN A N 1
ATOM 4763 C CA . GLN A 1 599 ? 20.896 17.287 -34.944 1.00 84.00 599 GLN A CA 1
ATOM 4764 C C . GLN A 1 599 ? 20.757 18.409 -33.908 1.00 84.00 599 GLN A C 1
ATOM 4766 O O . GLN A 1 599 ? 21.112 19.557 -34.191 1.00 84.00 599 GLN A O 1
ATOM 4771 N N . LYS A 1 600 ? 20.238 18.104 -32.709 1.00 83.88 600 LYS A N 1
ATOM 4772 C CA . LYS A 1 600 ? 20.137 19.080 -31.613 1.00 83.88 600 LYS A CA 1
ATOM 4773 C C . LYS A 1 600 ? 21.518 19.510 -31.122 1.00 83.88 600 LYS A C 1
ATOM 4775 O O . LYS A 1 600 ? 21.733 20.709 -30.962 1.00 83.88 600 LYS A O 1
ATOM 4780 N N . VAL A 1 601 ? 22.442 18.565 -30.940 1.00 78.88 601 VAL A N 1
ATOM 4781 C CA . VAL A 1 601 ? 23.825 18.850 -30.522 1.00 78.88 601 VAL A CA 1
ATOM 4782 C C . VAL A 1 601 ? 24.540 19.712 -31.564 1.00 78.88 601 VAL A C 1
ATOM 4784 O O . VAL A 1 601 ? 25.093 20.752 -31.220 1.00 78.88 601 VAL A O 1
ATOM 4787 N N . ILE A 1 602 ? 24.455 19.358 -32.850 1.00 77.81 602 ILE A N 1
ATOM 4788 C CA . ILE A 1 602 ? 25.064 20.139 -33.940 1.00 77.81 602 ILE A CA 1
ATOM 4789 C C . ILE A 1 602 ? 24.475 21.551 -34.008 1.00 77.81 602 ILE A C 1
ATOM 4791 O O . ILE A 1 602 ? 25.206 22.521 -34.205 1.00 77.81 602 ILE A O 1
ATOM 4795 N N . ARG A 1 603 ? 23.153 21.696 -33.850 1.00 81.12 603 ARG A N 1
ATOM 4796 C CA . ARG A 1 603 ? 22.506 23.016 -33.836 1.00 81.12 603 ARG A CA 1
ATOM 4797 C C . ARG A 1 603 ? 22.996 23.868 -32.669 1.00 81.12 603 ARG A C 1
ATOM 4799 O O . ARG A 1 603 ? 23.237 25.050 -32.873 1.00 81.12 603 ARG A O 1
ATOM 4806 N N . TRP A 1 604 ? 23.151 23.273 -31.488 1.00 77.88 604 TRP A N 1
ATOM 4807 C CA . TRP A 1 604 ? 23.697 23.951 -30.315 1.00 77.88 604 TRP A CA 1
ATOM 4808 C C . TRP A 1 604 ? 25.148 24.398 -30.542 1.00 77.88 604 TRP A C 1
ATOM 4810 O O . TRP A 1 604 ? 25.465 25.555 -30.287 1.00 77.88 604 TRP A O 1
ATOM 4820 N N . LEU A 1 605 ? 25.995 23.535 -31.116 1.00 72.31 605 LEU A N 1
ATOM 4821 C CA . LEU A 1 605 ? 27.385 23.868 -31.457 1.00 72.31 605 LEU A CA 1
ATOM 4822 C C . LEU A 1 605 ? 27.497 25.014 -32.473 1.00 72.31 605 LEU A C 1
ATOM 4824 O O . LEU A 1 605 ? 28.420 25.808 -32.381 1.00 72.31 605 LEU A O 1
ATOM 4828 N N . LYS A 1 606 ? 26.567 25.114 -33.433 1.00 75.88 606 LYS A N 1
ATOM 4829 C CA . LYS A 1 606 ? 26.541 26.187 -34.449 1.00 75.88 606 LYS A CA 1
ATOM 4830 C C . LYS A 1 606 ? 26.015 27.535 -33.934 1.00 75.88 606 LYS A C 1
ATOM 4832 O O . LYS A 1 606 ? 26.059 28.510 -34.677 1.00 75.88 606 LYS A O 1
ATOM 4837 N N . GLN A 1 607 ? 25.421 27.568 -32.741 1.00 72.88 607 GLN A N 1
ATOM 4838 C CA . GLN A 1 607 ? 24.873 28.781 -32.117 1.00 72.88 607 GLN A CA 1
ATOM 4839 C C . GLN A 1 607 ? 25.832 29.424 -31.105 1.00 72.88 607 GLN A C 1
ATOM 4841 O O . GLN A 1 607 ? 25.529 30.510 -30.611 1.00 72.88 607 GLN A O 1
ATOM 4846 N N . GLN A 1 608 ? 26.948 28.759 -30.798 1.00 49.47 608 GLN A N 1
ATOM 4847 C CA . GLN A 1 608 ? 28.099 29.335 -30.101 1.00 49.47 608 GLN A CA 1
ATOM 4848 C C . GLN A 1 608 ? 29.090 29.891 -31.119 1.00 49.47 608 GLN A C 1
ATOM 4850 O O . GLN A 1 608 ? 29.762 30.887 -30.773 1.00 49.47 608 GLN A O 1
#

Sequence (608 aa):
MSRIDGENSREKKLPEEKREVIMNEVSNVFKNQDLYTPQNGESKLRKVYTIVHNDILPYLSSELHNIDFTGRLFNVLNDWVDVPDGAENDVVLTPRYVTEVMARLASVNKDSYVWDYATGSAGFLISAMHLMIADATRKIKSPDELRSKMAKIKGEQLLGIEKLPEIYILAVLNMILMGDGSSNIINGNSLTQFDGKYQQGKLRDEKFPANVFLLNPPYSAPGKGMIFVEKALSQMNGGKAAVLIQENAGSSQGDGFTRRILERNTLVASIHMSTDLFIGKSSVQTAIYVFDVGVPHDTEKLVKFIDFSNDGYARQNRKKSSQCVNLKDVDNAKERYDELVNLVVRGKGKDEKNLNYYKDFYIEDYISLEGNDWTYSQHKKIDIKPTEDDFKKVVQEYMAWQIGDLIKNGDDCLGKSIGLDDCELTKEEKTALKKFNAQQIEFKPFDIIEKFDIKNSQNNLKSDVIFESGNTPYVTASEGNNSVVSRISCADNLKESGNSIMIGGKTLVVTYQPEDFVSNDSHNLILYFKDYAKRTENIQLFCVCVLKHFLKPIYSWGDSISKTKIRKDVFSLPISPQGEIDFDFMEAFISAQKKLVVQKVIRWLKQQ

Secondary structure (DSSP, 8-state):
-TTTTSS---SPPPPHHHHHHHHHHHHHHHHHTTTTSEETTEEHHHHHHHHIIIIIHHHHHSS---HHHHHHHHHHHHHT---TTTTTS---PPPHHHHHHHHHHTT--TT--EEESS-TTSHHHHHHHHHHHHHHHHH---HHHHHHHHHHHHHHSEEEEESSHHHHHHHHHHHHHTT-SS-EEEES-TTTT--SB--SGGGTTSBP---EEEE---TTSGGGGHHHHHHHHHH-SSEEEEEEEEGGGGTTTSTTHHHHHHTT-EEEEEEEEPTTTTTTT----EEEEEEEETS---TTS-EEEEEES--SEEE---TT--HHHHEEE-S-HHHHHHHHHHHHHH-S-GGGTT-SS-GGGEEEE---TTS---SHHHH-----S--HHHHHHHHHHHHHHHHHHHHHTT-TTHHHHTTTT--PPPHHHHHHHHHHHTT---EEEEEHHHHEEEEEPPB--GGG--TTSSSEEEE-S-SSGGGEEEEE---GGGPBPSSEEEE-TTT--EEEE-S-BEEB-TT-EEEEES-GGG--HHHHHHHHHHHHHHHTTT--STT---HHHHTT-EEEEEB-TTSSB-HHHHHHHHHHHHHHHHHHHHHHHTT-

Nearest PDB structures (foldseek):
  2okc-assembly1_A  TM=6.736E-01  e=1.132E-13  Bacteroides thetaiotaomicron VPI-5482
  3ufb-assembly1_A  TM=7.173E-01  e=1.638E-13  Vibrio vulnificus YJ016
  5ybb-assembly1_B  TM=5.897E-01  e=9.665E-14  Caldanaerobacter subterraneus subsp. tengcongensis MB4
  2ar0-assembly2_B  TM=5.597E-01  e=5.815E-13  Escherichia coli
  8w2p-assembly1_A  TM=6.810E-01  e=5.553E-10  Geobacillus stearothermophilus

Radius of gyration: 31.56 Å; Cα contacts (8 Å, |Δi|>4): 1048; chains: 1; bounding box: 78×48×100 Å

Solvent-accessible surface area (backbone atoms only — not comparable to full-atom values): 32977 Å² total; per-residue (Å²): 127,92,55,88,81,60,91,75,76,90,60,70,75,62,48,66,73,55,51,51,53,53,48,55,56,56,47,48,61,46,62,76,65,54,31,70,53,62,59,98,87,47,19,62,45,57,55,53,49,48,46,45,57,69,74,43,40,59,80,73,70,44,95,80,74,49,71,66,57,50,54,50,53,50,56,57,54,57,76,71,59,79,62,84,63,36,85,80,51,62,53,72,88,72,54,65,72,56,29,37,49,38,32,54,60,33,60,58,37,58,85,46,20,40,36,25,65,50,27,51,63,28,51,51,60,53,35,36,49,53,44,18,47,53,44,35,62,73,72,43,83,50,68,66,59,39,53,52,49,51,52,42,44,38,49,70,27,42,39,32,19,18,62,51,66,73,44,30,51,47,17,52,52,48,40,41,66,72,67,26,56,50,58,47,62,40,78,37,48,52,87,82,73,54,87,59,45,34,87,56,66,95,53,44,76,37,73,56,78,41,36,26,39,47,41,54,52,44,44,77,40,65,26,36,23,35,58,57,50,45,56,54,55,70,75,32,80,34,44,22,27,24,36,45,36,49,35,56,24,32,23,90,46,10,73,64,39,40,26,60,40,34,70,40,16,20,74,46,31,26,32,33,40,33,52,58,78,44,57,94,66,48,77,66,55,32,20,41,42,30,31,41,36,57,39,52,52,54,62,90,49,70,26,39,29,28,60,37,50,80,50,23,61,48,73,50,77,59,84,98,58,56,66,75,75,26,48,33,78,77,54,60,22,70,60,48,55,52,34,54,39,41,36,72,75,63,36,46,51,79,91,43,72,45,48,84,88,41,63,95,34,55,45,78,45,67,46,67,78,75,28,48,64,51,38,46,69,81,73,56,84,72,76,44,71,66,54,73,65,50,47,50,49,50,49,49,52,47,49,55,30,53,53,53,51,39,58,74,71,65,52,90,53,53,46,68,80,72,44,62,77,59,56,74,74,50,74,62,21,52,46,33,51,50,35,53,76,68,65,69,63,52,68,45,81,42,55,40,60,80,48,30,49,79,42,64,38,55,64,49,46,78,90,80,55,60,76,72,60,38,84,35,38,35,34,44,59,50,83,63,58,64,21,46,79,40,26,23,63,77,63,76,90,64,48,43,77,34,52,25,36,39,34,16,23,66,67,66,35,61,35,65,36,77,55,53,27,32,37,47,41,51,60,21,35,38,37,33,57,64,58,66,92,60,46,42,72,39,41,43,52,49,48,38,31,33,49,51,53,46,45,56,76,75,39,42,75,93,50,49,56,41,80,79,59,52,58,74,39,70,46,46,45,50,39,37,101,86,71,45,75,32,58,68,50,39,35,30,35,43,50,36,53,48,30,55,53,48,50,52,52,55,52,54,63,74,74,109

Foldseek 3Di:
DVPVVDDDPVDDAEFPVVVVLLCVVVVCVCVVPVQVPDDPRDGVVNVVCCCCVPPPVVVLPDPPPDLVVLVVVLVVVVVPDDDPPLQPFQDDDADLLVLLLQLLLLVQELPAQEEEQACQLVSNLSSSLVRHLVRLVVPPDDPVVSVVSNLCSLAARYAYEHADSVRLSSNVVSSVSSVSRYYQYYHHRSLPPDDQFRCTDPRHPPHRQHQEYEYEAGLPDQLRCLSVVLSVLVSYQWGKYKYKGQQQSLAPSVNCSLLSQLQFKEWAEKEFAALCSRPPRDRGTIIITMITGRHHYDQPDKHKYFYCNPLQWDADDDPPDDPCVGIDRRGPNVLSSVLVSCCRVPNCDVPSVSDDPTPLGIDIHGDDSSSRQRHNLSRRDAPLDFDPVLLLVLLLLVVVLVLVVCVVVPPPPSCPVLVLVDLDADPLLVVLVVCVVVVVWDKDKDQLVVFKDKAFADAQAPVNWDFPADAAFEAEQDDGSLRGPGGGDDDPVQWDAALKWKAHQQNRDIGHGHGIHHYHDRSIMIIDGPPPVLSDPLSSSLVSSSSSRRVVSNAHNVRTDGPVVSSRDMHMATADPVRHGPSSSSNSNSVSSNSVSSVVVVVVVVVD